Protein AF-L0PEJ6-F1 (afdb_monomer_lite)

Radius of gyration: 39.81 Å; chains: 1; bounding box: 110×66×146 Å

Sequence (664 aa):
MDLWQTCPNMFCGNEMQIVFDRALARVSTLDLLTLDPIEISRKTSMTVMEAEELICRVVEGCIPKVQKFLLEEEKQFLTTGDRVIDGVLSGGIPLGHVIEIAGESGTGKSQFCMQLCLTVQLPRVLGGLERGAIYISTETGLSTKRLFEMAQGLTNRLKQEYPDVDLCLDGVGDRVYCATCVDLEEQDHIIHFQLPVALERYNAGLVVLDNITTHYRAEYDISKVYSQTKTTNNTAKSGLVDLVNRSRDLVRLGAHLRSLASKHHCAIIVINQVSDKITYSTETLLDLNYQGAWFQGWSHGEYPCKVPSLGFVWSNNIHSRILLLRSTLYEISHMSPSRALRIVFSPFCAPAQIDIEIRYEGKKAKKHVKFNSKHIKNNGYDAENEDVSKEADDLSGFKKIRQKVLVLSSRGITFRQRHLMKDLVDMLPHSKKDTKFDMKSKLYHLNEVAELYNCNNIMFFEARKHQDLYIWMTKVPNGPTVKFHVQNAHTMDDLHLTGNCLKGSRPILSFDAGFDMEPHMKLVKELFSQIMGVPKGSRKSKPFIDHVLTFSYADHKIWFRNYQIVEKTPGKKVSSYSDTDISLVEIGPRFVLTLICVLEGSFGGPVIYENKEFITPSKMRSFIRKEKLNKYHNRQIAMAEKSIKKKENVLPVNPLNNNVLFKD

InterPro domains:
  IPR003593 AAA+ ATPase domain [SM00382] (95-272)
  IPR007109 Brix domain [PF04427] (410-596)
  IPR007109 Brix domain [PS50833] (403-604)
  IPR007109 Brix domain [SM00879] (406-598)
  IPR013632 Rad51-like, C-terminal [PF08423] (78-278)
  IPR020588 DNA recombination and repair protein RecA-like, ATP-binding domain [PS50162] (74-274)
  IPR026532 Ribosome biogenesis protein BRX1 [PTHR13634] (360-653)
  IPR027417 P-loop containing nucleoside triphosphate hydrolase [G3DSA:3.40.50.300] (67-367)
  IPR027417 P-loop containing nucleoside triphosphate hydrolase [SSF52540] (77-358)
  IPR047348 DNA repair protein XRCC3-like, C-terminal [cd19491] (85-351)

pLDDT: mean 77.01, std 18.71, range [22.98, 96.56]

Secondary structure (DSSP, 8-state):
--HHHH-TTS--SHHHHHHHHHHHTTS-HHHHHHS-HHHHHHHHT--HHHHHHHHHHHHHHHHHHHHHHHHH----EE--S-HHHHHHTTSSEETT-EEEEEE-TTSSHHHHHHHHHHHTTS-GGGT--S-EEEEEESSS---HHHHHHHHHHHHHHHHHH-TTS----TTTTTTEEEEE--SHHHHHHIIIIIHHHHHHHTTEEEEEEETTHHHHHHHT-HHHHHHH--S-S-TTTHHHHHHHHHHHHHHHHHHHHHHHHHHHT-EEEEEEEEEE----SPPPTTSHHHHHHHHHT--SSS-TTEEETTHHHHHTT-SEEEEEEE-STTTTS-S---EEEEEEE-SSS---EEEEEEEEE-SSS--EEEEE----------------SSSTTSSS--------EEEEEBTT--HHHHHHHHHHHHH-TTEEE-PPBPTTS-TTHHHHHHHHTT-SEEEEEEEETTTEEEEEEEETTTS-EEEEEEEEEE-HHHH--S--PPTTPPEEEEE-GGGGTSHHHHHHHHHHHHHHS--TT-TT--S---EEEEEEEETTEEEEEEEEEEEE--SS---STT--EEEEEE-S-EEEEEEEEEEEETTEEEEEEE-TT---HHHHHHHHHHHHHHHHHHHHHHHHHHHHHHHHT-PPPPTT-HHHH---

Organism: Pneumocystis jirovecii (NCBI:txid42068)

Foldseek 3Di:
DDLCVQFVPLDPDPPLVVLVVLLVVFAPPVCLAPPQLVVSCVRRVHDSVSSVVNSVSSCVRCVVVVVVVVVPPPWAAFALLAVVQCVQLVRHFTFLFEEEEEEAPPLCPLVSVLSSQLRLCFDVVSSHPVFAEEEEAAPDKDDLVQSVLQLVVSVVVVCVVCVPDPTPSPCRSVRYHYHYDDAPVSVCCCLPPVVLVCCVVRVHQEYEYHAPQPRLCVVLPPVVLVPPDPDDDPRPPPNVVSVVVSLVVLLVSLVSVSVSRNVSRHYYYHYFYKDWADDPDDDDCPPCLNVQCLLQVQDDDDRNTIGTNSGDSNSVSGAWYKYKAWDPPPPVDPDATKIKIWTSDHPRHDTDMWIWGQFQDDDPDHGHGDTDTDDDDDDDDDDDDDDDPPPPVPPVPDDQDLAAEEEEEAPLADPLSVLQSVQLCQLALSYDYDYHDYPVDQLLCVLVVCVVVVHQKYWYWYDDPSPWIKIWIFGPDFTKIWIWTKAPKDFLVRPPFDDDFDGQEFAAEAEDPVLVPDPVSVVVVVSCCRRNGHGDPRPSHDSHYFKYWYWYQDPQKTKTFMWGWDWDDDPDDDDDDPDTDIDTGTRGIIIMIHTAFMARGRSDHDTPDGDPPDDDPVNVVVVVVVVVVVVVVVVVVVVVVVVVVVVVPPDDDDCPDPVNVDDD

Structure (mmCIF, N/CA/C/O backbone):
data_AF-L0PEJ6-F1
#
_entry.id   AF-L0PEJ6-F1
#
loop_
_atom_site.group_PDB
_atom_site.id
_atom_site.type_symbol
_atom_site.label_atom_id
_atom_site.label_alt_id
_atom_site.label_comp_id
_atom_site.label_asym_id
_atom_site.label_entity_id
_atom_site.label_seq_id
_atom_site.pdbx_PDB_ins_code
_atom_site.Cartn_x
_atom_site.Cartn_y
_atom_site.Cartn_z
_atom_site.occupancy
_atom_site.B_iso_or_equiv
_atom_site.auth_seq_id
_atom_site.auth_comp_id
_atom_site.auth_asym_id
_atom_site.auth_atom_id
_atom_site.pdbx_PDB_model_num
ATOM 1 N N . MET A 1 1 ? 8.895 -10.404 31.173 1.00 44.78 1 MET A N 1
ATOM 2 C CA . MET A 1 1 ? 8.465 -11.745 31.610 1.00 44.78 1 MET A CA 1
ATOM 3 C C . MET A 1 1 ? 9.745 -12.549 31.723 1.00 44.78 1 MET A C 1
ATOM 5 O O . MET A 1 1 ? 10.423 -12.668 30.711 1.00 44.78 1 MET A O 1
ATOM 9 N N . ASP A 1 2 ? 10.153 -12.957 32.925 1.00 54.31 2 ASP A N 1
ATOM 10 C CA . ASP A 1 2 ? 11.414 -13.689 33.087 1.00 54.31 2 ASP A CA 1
ATOM 11 C C . ASP A 1 2 ? 11.252 -15.110 32.542 1.00 54.31 2 ASP A C 1
ATOM 13 O O . ASP A 1 2 ? 10.498 -15.921 33.087 1.00 54.31 2 ASP A O 1
ATOM 17 N N . LEU A 1 3 ? 11.971 -15.424 31.458 1.00 53.38 3 LEU A N 1
ATOM 18 C CA . LEU A 1 3 ? 12.027 -16.770 30.864 1.00 53.38 3 LEU A CA 1
ATOM 19 C C . LEU A 1 3 ? 12.357 -17.844 31.913 1.00 53.38 3 LEU A C 1
ATOM 21 O O . LEU A 1 3 ? 11.841 -18.953 31.826 1.00 53.38 3 LEU A O 1
ATOM 25 N N . TRP A 1 4 ? 13.140 -17.489 32.937 1.00 49.91 4 TRP A N 1
ATOM 26 C CA . TRP A 1 4 ? 13.543 -18.377 34.027 1.00 49.91 4 TRP A CA 1
ATOM 27 C C . TRP A 1 4 ? 12.377 -18.839 34.909 1.00 49.91 4 TRP A C 1
ATOM 29 O O . TRP A 1 4 ? 12.244 -20.022 35.210 1.00 49.91 4 TRP A O 1
ATOM 39 N N . GLN A 1 5 ? 11.481 -17.915 35.272 1.00 50.53 5 GLN A N 1
ATOM 40 C CA . GLN A 1 5 ? 10.250 -18.248 36.000 1.00 50.53 5 GLN A CA 1
ATOM 41 C C . GLN A 1 5 ? 9.268 -19.014 35.112 1.00 50.53 5 GLN A C 1
ATOM 43 O O . GLN A 1 5 ? 8.437 -19.783 35.594 1.00 50.53 5 GLN A O 1
ATOM 48 N N . THR A 1 6 ? 9.366 -18.797 33.800 1.00 52.25 6 THR A N 1
ATOM 49 C CA . THR A 1 6 ? 8.421 -19.345 32.838 1.00 52.25 6 THR A CA 1
ATOM 50 C C . THR A 1 6 ? 8.806 -20.766 32.423 1.00 52.25 6 THR A C 1
ATOM 52 O O . THR A 1 6 ? 7.908 -21.582 32.290 1.00 52.25 6 THR A O 1
ATOM 55 N N . CYS A 1 7 ? 10.082 -21.134 32.282 1.00 53.84 7 CYS A N 1
ATOM 56 C CA . CYS A 1 7 ? 10.492 -22.468 31.814 1.00 53.84 7 CYS A CA 1
ATOM 57 C C . CYS A 1 7 ? 11.719 -23.011 32.586 1.00 53.84 7 CYS A C 1
ATOM 59 O O . CYS A 1 7 ? 12.828 -22.992 32.057 1.00 53.84 7 CYS A O 1
ATOM 61 N N . PRO A 1 8 ? 11.548 -23.551 33.811 1.00 54.19 8 PRO A N 1
ATOM 62 C CA . PRO A 1 8 ? 12.669 -24.005 34.649 1.00 54.19 8 PRO A CA 1
ATOM 63 C C . PRO A 1 8 ? 13.424 -25.228 34.095 1.00 54.19 8 PRO A C 1
ATOM 65 O O . PRO A 1 8 ? 14.588 -25.429 34.422 1.00 54.19 8 PRO A O 1
ATOM 68 N N . ASN A 1 9 ? 12.800 -26.016 33.212 1.00 55.03 9 ASN A N 1
ATOM 69 C CA . ASN A 1 9 ? 13.404 -27.211 32.604 1.00 55.03 9 ASN A CA 1
ATOM 70 C C . ASN A 1 9 ? 14.078 -26.934 31.242 1.00 55.03 9 ASN A C 1
ATOM 72 O O . ASN A 1 9 ? 14.447 -27.869 30.541 1.00 55.03 9 ASN A O 1
ATOM 76 N N . MET A 1 10 ? 14.203 -25.665 30.831 1.00 56.12 10 MET A N 1
ATOM 77 C CA . MET A 1 10 ? 14.673 -25.283 29.488 1.00 56.12 10 MET A CA 1
ATOM 78 C C . MET A 1 10 ? 16.184 -25.493 29.279 1.00 56.12 10 MET A C 1
ATOM 80 O O . MET A 1 10 ? 16.642 -25.589 28.144 1.00 56.12 10 MET A O 1
ATOM 84 N N . PHE A 1 11 ? 16.957 -25.607 30.365 1.00 55.03 11 PHE A N 1
ATOM 85 C CA . PHE A 1 11 ? 18.414 -25.770 30.342 1.00 55.03 11 PHE A CA 1
ATOM 86 C C . PHE A 1 11 ? 18.840 -27.014 31.125 1.00 55.03 11 PHE A C 1
ATOM 88 O O . PHE A 1 11 ? 19.473 -26.929 32.174 1.00 55.03 11 PHE A O 1
ATOM 95 N N . CYS A 1 12 ? 18.492 -28.201 30.634 1.00 46.47 12 CYS A N 1
ATOM 96 C CA . CYS A 1 12 ? 19.069 -29.439 31.156 1.00 46.47 12 CYS A CA 1
ATOM 97 C C . CYS A 1 12 ? 20.505 -29.608 30.622 1.00 46.47 12 CYS A C 1
ATOM 99 O O . CYS A 1 12 ? 20.733 -30.306 29.638 1.00 46.47 12 CYS A O 1
ATOM 101 N N . GLY A 1 13 ? 21.464 -28.925 31.258 1.00 55.00 13 GLY A N 1
ATOM 102 C CA . GLY A 1 13 ? 22.902 -29.031 30.989 1.00 55.00 13 GLY A CA 1
ATOM 103 C C . GLY A 1 13 ? 23.681 -27.806 31.483 1.00 55.00 13 GLY A C 1
ATOM 104 O O . GLY A 1 13 ? 23.362 -26.680 31.107 1.00 55.00 13 GLY A O 1
ATOM 105 N N . ASN A 1 14 ? 24.725 -28.022 32.296 1.00 55.75 14 ASN A N 1
ATOM 106 C CA . ASN A 1 14 ? 25.513 -26.951 32.932 1.00 55.75 14 ASN A CA 1
ATOM 107 C C . ASN A 1 14 ? 26.155 -25.963 31.934 1.00 55.75 14 ASN A C 1
ATOM 109 O O . ASN A 1 14 ? 26.413 -24.818 32.293 1.00 55.75 14 ASN A O 1
ATOM 113 N N . GLU A 1 15 ? 26.412 -26.369 30.688 1.00 59.62 15 GLU A N 1
ATOM 114 C CA . GLU A 1 15 ? 27.100 -25.528 29.697 1.00 59.62 15 GLU A CA 1
ATOM 115 C C . GLU A 1 15 ? 26.184 -24.465 29.072 1.00 59.62 15 GLU A C 1
ATOM 117 O O . GLU A 1 15 ? 26.574 -23.305 28.947 1.00 59.62 15 GLU A O 1
ATOM 122 N N . MET A 1 16 ? 24.936 -24.813 28.747 1.00 58.81 16 MET A N 1
ATOM 123 C CA . MET A 1 16 ? 24.007 -23.893 28.071 1.00 58.81 16 MET A CA 1
ATOM 124 C C . MET A 1 16 ? 23.338 -22.894 29.011 1.00 58.81 16 MET A C 1
ATOM 126 O O . MET A 1 16 ? 22.947 -21.810 28.579 1.00 58.81 16 MET A O 1
ATOM 130 N N . GLN A 1 17 ? 23.274 -23.210 30.303 1.00 63.84 17 GLN A N 1
ATOM 131 C CA . GLN A 1 17 ? 22.838 -22.261 31.324 1.00 63.84 17 GLN A CA 1
ATOM 132 C C . GLN A 1 17 ? 23.807 -21.070 31.425 1.00 63.84 17 GLN A C 1
ATOM 134 O O . GLN A 1 17 ? 23.381 -19.919 31.449 1.00 63.84 17 GLN A O 1
ATOM 139 N N . ILE A 1 18 ? 25.117 -21.331 31.351 1.00 65.00 18 ILE A N 1
ATOM 140 C CA . ILE A 1 18 ? 26.153 -20.288 31.352 1.00 65.00 18 ILE A CA 1
ATOM 141 C C . ILE A 1 18 ? 26.046 -19.400 30.101 1.00 65.00 18 ILE A C 1
ATOM 143 O O . ILE A 1 18 ? 26.233 -18.184 30.183 1.00 65.00 18 ILE A O 1
ATOM 147 N N . VAL A 1 19 ? 25.747 -19.991 28.938 1.00 64.88 19 VAL A N 1
ATOM 148 C CA . VAL A 1 19 ? 25.544 -19.248 27.681 1.00 64.88 19 VAL A CA 1
ATOM 149 C C . VAL A 1 19 ? 24.307 -18.349 27.773 1.00 64.88 19 VAL A C 1
ATOM 151 O O . VAL A 1 19 ? 24.367 -17.183 27.378 1.00 64.88 19 VAL A O 1
ATOM 154 N N . PHE A 1 20 ? 23.215 -18.849 28.352 1.00 69.69 20 PHE A N 1
ATOM 155 C CA . PHE A 1 20 ? 21.983 -18.085 28.540 1.00 69.69 20 PHE A CA 1
ATOM 156 C C . PHE A 1 20 ? 22.137 -16.932 29.542 1.00 69.69 20 PHE A C 1
ATOM 158 O O . PHE A 1 20 ? 21.718 -15.814 29.243 1.00 69.69 20 PHE A O 1
ATOM 165 N N . ASP A 1 21 ? 22.811 -17.152 30.673 1.00 68.75 21 ASP A N 1
ATOM 166 C CA . ASP A 1 21 ? 23.059 -16.103 31.673 1.00 68.75 21 ASP A CA 1
ATOM 167 C C . ASP A 1 21 ? 23.949 -14.979 31.111 1.00 68.75 21 ASP A C 1
ATOM 169 O O . ASP A 1 21 ? 23.703 -13.791 31.345 1.00 68.75 21 ASP A O 1
ATOM 173 N N . ARG A 1 22 ? 24.948 -15.327 30.282 1.00 67.31 22 ARG A N 1
ATOM 174 C CA . ARG A 1 22 ? 25.747 -14.335 29.535 1.00 67.31 22 ARG A CA 1
ATOM 175 C C . ARG A 1 22 ? 24.914 -13.571 28.505 1.00 67.31 22 ARG A C 1
ATOM 177 O O . ARG A 1 22 ? 25.163 -12.382 28.295 1.00 67.31 22 ARG A O 1
ATOM 184 N N . ALA A 1 23 ? 23.954 -14.233 27.857 1.00 64.94 23 ALA A N 1
ATOM 185 C CA . ALA A 1 23 ? 23.079 -13.608 26.871 1.00 64.94 23 ALA A CA 1
ATOM 186 C C . ALA A 1 23 ? 22.109 -12.611 27.526 1.00 64.94 23 ALA A C 1
ATOM 188 O O . ALA A 1 23 ? 22.022 -11.466 27.079 1.00 64.94 23 ALA A O 1
ATOM 189 N N . LEU A 1 24 ? 21.455 -13.002 28.627 1.00 66.00 24 LEU A N 1
ATOM 190 C CA . LEU A 1 24 ? 20.512 -12.156 29.372 1.00 66.00 24 LEU A CA 1
ATOM 191 C C . LEU A 1 24 ? 21.163 -10.910 29.985 1.00 66.00 24 LEU A C 1
ATOM 193 O O . LEU A 1 24 ? 20.503 -9.884 30.137 1.00 66.00 24 LEU A O 1
ATOM 197 N N . ALA A 1 25 ? 22.467 -10.954 30.276 1.00 67.56 25 ALA A N 1
ATOM 198 C CA . ALA A 1 25 ? 23.211 -9.784 30.741 1.00 67.56 25 ALA A CA 1
ATOM 199 C C . ALA A 1 25 ? 23.300 -8.654 29.692 1.00 67.56 25 ALA A C 1
ATOM 201 O O . ALA A 1 25 ? 23.615 -7.515 30.042 1.00 67.56 25 ALA A O 1
ATOM 202 N N . ARG A 1 26 ? 23.062 -8.950 28.403 1.00 70.94 26 ARG A N 1
ATOM 203 C CA . ARG A 1 26 ? 23.215 -7.990 27.291 1.00 70.94 26 ARG A CA 1
ATOM 204 C C . ARG A 1 26 ? 22.007 -7.883 26.360 1.00 70.94 26 ARG A C 1
ATOM 206 O O . ARG A 1 26 ? 21.955 -6.949 25.561 1.00 70.94 26 ARG A O 1
ATOM 213 N N . VAL A 1 27 ? 21.072 -8.827 26.418 1.00 71.56 27 VAL A N 1
ATOM 214 C CA . VAL A 1 27 ? 19.962 -8.969 25.468 1.00 71.56 27 VAL A CA 1
ATOM 215 C C . VAL A 1 27 ? 18.697 -9.361 26.229 1.00 71.56 27 VAL A C 1
ATOM 217 O O . VAL A 1 27 ? 18.741 -10.206 27.119 1.00 71.56 27 VAL A O 1
ATOM 220 N N . SER A 1 28 ? 17.561 -8.740 25.901 1.00 71.19 28 SER A N 1
ATOM 221 C CA . SER A 1 28 ? 16.292 -9.076 26.551 1.00 71.19 28 SER A CA 1
ATOM 222 C C . SER A 1 28 ? 15.694 -10.380 26.009 1.00 71.19 28 SER A C 1
ATOM 224 O O . SER A 1 28 ? 15.964 -10.800 24.887 1.00 71.19 28 SER A O 1
ATOM 226 N N . THR A 1 29 ? 14.796 -10.996 26.778 1.00 66.19 29 THR A N 1
ATOM 227 C CA . THR A 1 29 ? 13.949 -12.113 26.322 1.00 66.19 29 THR A CA 1
ATOM 228 C C . THR A 1 29 ? 13.238 -11.829 24.995 1.00 66.19 29 THR A C 1
ATOM 230 O O . THR A 1 29 ? 13.092 -12.727 24.173 1.00 66.19 29 THR A O 1
ATOM 233 N N . LEU A 1 30 ? 12.794 -10.586 24.783 1.00 67.19 30 LEU A N 1
ATOM 234 C CA . LEU A 1 30 ? 12.130 -10.183 23.546 1.00 67.19 30 LEU A CA 1
ATOM 235 C C . LEU A 1 30 ? 13.123 -10.150 22.385 1.00 67.19 30 LEU A C 1
ATOM 237 O O . LEU A 1 30 ? 12.843 -10.699 21.327 1.00 67.19 30 LEU A O 1
ATOM 241 N N . ASP A 1 31 ? 14.300 -9.569 22.610 1.00 72.38 31 ASP A N 1
ATOM 242 C CA . ASP A 1 31 ? 15.354 -9.510 21.603 1.00 72.38 31 ASP A CA 1
ATOM 243 C C . ASP A 1 31 ? 15.785 -10.915 21.146 1.00 72.38 31 ASP A C 1
ATOM 245 O O . ASP A 1 31 ? 16.020 -11.109 19.958 1.00 72.38 31 ASP A O 1
ATOM 249 N N . LEU A 1 32 ? 15.827 -11.900 22.054 1.00 73.31 32 LEU A N 1
ATOM 250 C CA . LEU A 1 32 ? 16.112 -13.303 21.713 1.00 73.31 32 LEU A CA 1
ATOM 251 C C . LEU A 1 32 ? 15.048 -13.936 20.801 1.00 73.31 32 LEU A C 1
ATOM 253 O O . LEU A 1 32 ? 15.373 -14.821 20.020 1.00 73.31 32 LEU A O 1
ATOM 257 N N . LEU A 1 33 ? 13.788 -13.500 20.898 1.00 71.62 33 LEU A N 1
ATOM 258 C CA . LEU A 1 33 ? 12.678 -14.025 20.094 1.00 71.62 33 LEU A CA 1
ATOM 259 C C . LEU A 1 33 ? 12.475 -13.268 18.774 1.00 71.62 33 LEU A C 1
ATOM 261 O O . LEU A 1 33 ? 11.830 -13.794 17.870 1.00 71.62 33 LEU A O 1
ATOM 265 N N . THR A 1 34 ? 12.965 -12.028 18.669 1.00 74.69 34 THR A N 1
ATOM 266 C CA . THR A 1 34 ? 12.666 -11.144 17.528 1.00 74.69 34 THR A CA 1
ATOM 267 C C . THR A 1 34 ? 13.858 -10.801 16.643 1.00 74.69 34 THR A C 1
ATOM 269 O O . THR A 1 34 ? 13.642 -10.391 15.505 1.00 74.69 34 THR A O 1
ATOM 272 N N . LEU A 1 35 ? 15.091 -10.885 17.152 1.00 78.31 35 LEU A N 1
ATOM 273 C CA . LEU A 1 35 ? 16.286 -10.506 16.394 1.00 78.31 35 LEU A CA 1
ATOM 274 C C . LEU A 1 35 ? 16.895 -11.702 15.662 1.00 78.31 35 LEU A C 1
ATOM 276 O O . LEU A 1 35 ? 16.823 -12.837 16.129 1.00 78.31 35 LEU A O 1
ATOM 280 N N . ASP A 1 36 ? 17.554 -11.424 14.537 1.00 81.19 36 ASP A N 1
ATOM 281 C CA . ASP A 1 36 ? 18.279 -12.447 13.788 1.00 81.19 36 ASP A CA 1
ATOM 282 C C . ASP A 1 36 ? 19.469 -13.002 14.603 1.00 81.19 36 ASP A C 1
ATOM 284 O O . ASP A 1 36 ? 20.139 -12.241 15.319 1.00 81.19 36 ASP A O 1
ATOM 288 N N . PRO A 1 37 ? 19.831 -14.291 14.433 1.00 83.38 37 PRO A N 1
ATOM 289 C CA . PRO A 1 37 ? 20.949 -14.917 15.152 1.00 83.38 37 PRO A CA 1
ATOM 290 C C . PRO A 1 37 ? 22.279 -14.159 15.005 1.00 83.38 37 PRO A C 1
ATOM 292 O O . PRO A 1 37 ? 23.089 -14.090 15.931 1.00 83.38 37 PRO A O 1
ATOM 295 N N . ILE A 1 38 ? 22.487 -13.508 13.855 1.00 83.62 38 ILE A N 1
ATOM 296 C CA . ILE A 1 38 ? 23.669 -12.684 13.562 1.00 83.62 38 ILE A CA 1
ATOM 297 C C . ILE A 1 38 ? 23.714 -11.430 14.451 1.00 83.62 38 ILE A C 1
ATOM 299 O O . ILE A 1 38 ? 24.786 -11.013 14.899 1.00 83.62 38 ILE A O 1
ATOM 303 N N . GLU A 1 39 ? 22.567 -10.802 14.714 1.00 81.94 39 GLU A N 1
ATOM 304 C CA . GLU A 1 39 ? 22.493 -9.613 15.567 1.00 81.94 39 GLU A CA 1
ATOM 305 C C . GLU A 1 39 ? 22.669 -9.966 17.043 1.00 81.94 39 GLU A C 1
ATOM 307 O O . GLU A 1 39 ? 23.346 -9.238 17.776 1.00 81.94 39 GLU A O 1
ATOM 312 N N . ILE A 1 40 ? 22.128 -11.111 17.461 1.00 81.31 40 ILE A N 1
ATOM 313 C CA . ILE A 1 40 ? 22.315 -11.646 18.812 1.00 81.31 40 ILE A CA 1
ATOM 314 C C . ILE A 1 40 ? 23.792 -11.978 19.039 1.00 81.31 40 ILE A C 1
ATOM 316 O O . ILE A 1 40 ? 24.361 -11.522 20.033 1.00 81.31 40 ILE A O 1
ATOM 320 N N . SER A 1 41 ? 24.443 -12.651 18.083 1.00 83.69 41 SER A N 1
ATOM 321 C CA . SER A 1 41 ? 25.885 -12.943 18.108 1.00 83.69 41 SER A CA 1
ATOM 322 C C . SER A 1 41 ? 26.731 -11.672 18.275 1.00 83.69 41 SER A C 1
ATOM 324 O O . SER A 1 41 ? 27.599 -11.607 19.151 1.00 83.69 41 SER A O 1
ATOM 326 N N . ARG A 1 42 ? 26.415 -10.600 17.529 1.00 80.88 42 ARG A N 1
ATOM 327 C CA . ARG A 1 42 ? 27.100 -9.299 17.668 1.00 80.88 42 ARG A CA 1
ATOM 328 C C . ARG A 1 42 ? 26.943 -8.677 19.055 1.00 80.88 42 ARG A C 1
ATOM 330 O O . ARG A 1 42 ? 27.893 -8.078 19.553 1.00 80.88 42 ARG A O 1
ATOM 337 N N . LYS A 1 43 ? 25.761 -8.787 19.669 1.00 79.69 43 LYS A N 1
ATOM 338 C CA . LYS A 1 43 ? 25.467 -8.175 20.978 1.00 79.69 43 LYS A CA 1
ATOM 339 C C . LYS A 1 43 ? 26.030 -8.974 22.157 1.00 79.69 43 LYS A C 1
ATOM 341 O O . LYS A 1 43 ? 26.430 -8.391 23.162 1.00 79.69 43 LYS A O 1
ATOM 346 N N . THR A 1 44 ? 26.077 -10.296 22.046 1.00 73.94 44 THR A N 1
ATOM 347 C CA . THR A 1 44 ? 26.397 -11.202 23.166 1.00 73.94 44 THR A CA 1
ATOM 348 C C . THR A 1 44 ? 27.803 -11.798 23.100 1.00 73.94 44 THR A C 1
ATOM 350 O O . THR A 1 44 ? 28.216 -12.466 24.042 1.00 73.94 44 THR A O 1
ATOM 353 N N . SER A 1 45 ? 28.573 -11.496 22.046 1.00 76.81 45 SER A N 1
ATOM 354 C CA . SER A 1 45 ? 29.927 -12.033 21.830 1.00 76.81 45 SER A CA 1
ATOM 355 C C . SER A 1 45 ? 29.977 -13.568 21.723 1.00 76.81 45 SER A C 1
ATOM 357 O O . SER A 1 45 ? 31.032 -14.152 21.954 1.00 76.81 45 SER A O 1
ATOM 359 N N . MET A 1 46 ? 28.858 -14.210 21.374 1.00 79.38 46 MET A N 1
ATOM 360 C CA . MET A 1 46 ? 28.773 -15.644 21.066 1.00 79.38 46 MET A CA 1
ATOM 361 C C . MET A 1 46 ? 28.908 -15.890 19.560 1.00 79.38 46 MET A C 1
ATOM 363 O O . MET A 1 46 ? 28.722 -14.976 18.747 1.00 79.38 46 MET A O 1
ATOM 367 N N . THR A 1 47 ? 29.214 -17.122 19.171 1.00 85.06 47 THR A N 1
ATOM 368 C CA . THR A 1 47 ? 29.209 -17.532 17.760 1.00 85.06 47 THR A CA 1
ATOM 369 C C . THR A 1 47 ? 27.780 -17.586 17.207 1.00 85.06 47 THR A C 1
ATOM 371 O O . THR A 1 47 ? 26.811 -17.704 17.954 1.00 85.06 47 THR A O 1
ATOM 374 N N . VAL A 1 48 ? 27.624 -17.490 15.882 1.00 83.88 48 VAL A N 1
ATOM 375 C CA . VAL A 1 48 ? 26.293 -17.556 15.243 1.00 83.88 48 VAL A CA 1
ATOM 376 C C . VAL A 1 48 ? 25.617 -18.904 15.514 1.00 83.88 48 VAL A C 1
ATOM 378 O O . VAL A 1 48 ? 24.421 -18.934 15.768 1.00 83.88 48 VAL A O 1
ATOM 381 N N . MET A 1 49 ? 26.389 -19.993 15.555 1.00 81.00 49 MET A N 1
ATOM 382 C CA . MET A 1 49 ? 25.879 -21.328 15.884 1.00 81.00 49 MET A CA 1
ATOM 383 C C . MET A 1 49 ? 25.343 -21.420 17.319 1.00 81.00 49 MET A C 1
ATOM 385 O O . MET A 1 49 ? 24.260 -21.955 17.529 1.00 81.00 49 MET A O 1
ATOM 389 N N . GLU A 1 50 ? 26.057 -20.862 18.303 1.00 80.31 50 GLU A N 1
ATOM 390 C CA . GLU A 1 50 ? 25.579 -20.819 19.696 1.00 80.31 50 GLU A CA 1
ATOM 391 C C . GLU A 1 50 ? 24.302 -19.976 19.826 1.00 80.31 50 GLU A C 1
ATOM 393 O O . GLU A 1 50 ? 23.396 -20.337 20.577 1.00 80.31 50 GLU A O 1
ATOM 398 N N . ALA A 1 51 ? 24.201 -18.874 19.071 1.00 81.19 51 ALA A N 1
ATOM 399 C CA . ALA A 1 51 ? 22.995 -18.050 19.033 1.00 81.19 51 ALA A CA 1
ATOM 400 C C . ALA A 1 51 ? 21.801 -18.807 18.424 1.00 81.19 51 ALA A C 1
ATOM 402 O O . ALA A 1 51 ? 20.700 -18.742 18.969 1.00 81.19 51 ALA A O 1
ATOM 403 N N . GLU A 1 52 ? 22.007 -19.546 17.330 1.00 83.50 52 GLU A N 1
ATOM 404 C CA . GLU A 1 52 ? 20.971 -20.379 16.703 1.00 83.50 52 GLU A CA 1
ATOM 405 C C . GLU A 1 52 ? 20.486 -21.494 17.639 1.00 83.50 52 GLU A C 1
ATOM 407 O O . GLU A 1 52 ? 19.277 -21.694 17.786 1.00 83.50 52 GLU A O 1
ATOM 412 N N . GLU A 1 53 ? 21.407 -22.177 18.325 1.00 81.75 53 GLU A N 1
ATOM 413 C CA . GLU A 1 53 ? 21.069 -23.235 19.282 1.00 81.75 53 GLU A CA 1
ATOM 414 C C . GLU A 1 53 ? 20.294 -22.683 20.491 1.00 81.75 53 GLU A C 1
ATOM 416 O O . GLU A 1 53 ? 19.325 -23.295 20.954 1.00 81.75 53 GLU A O 1
ATOM 421 N N . LEU A 1 54 ? 20.675 -21.495 20.976 1.00 78.06 54 LEU A N 1
ATOM 422 C CA . LEU A 1 54 ? 19.981 -20.809 22.065 1.00 78.06 54 LEU A CA 1
ATOM 423 C C . LEU A 1 54 ? 18.538 -20.450 21.685 1.00 78.06 54 LEU A C 1
ATOM 425 O O . LEU A 1 54 ? 17.619 -20.704 22.465 1.00 78.06 54 LEU A O 1
ATOM 429 N N . ILE A 1 55 ? 18.331 -19.894 20.487 1.00 80.06 55 ILE A N 1
ATOM 430 C CA . ILE A 1 55 ? 17.000 -19.522 19.987 1.00 80.06 55 ILE A CA 1
ATOM 431 C C . ILE A 1 55 ? 16.127 -20.767 19.823 1.00 80.06 55 ILE A C 1
ATOM 433 O O . ILE A 1 55 ? 14.986 -20.764 20.285 1.00 80.06 55 ILE A O 1
ATOM 437 N N . CYS A 1 56 ? 16.660 -21.842 19.231 1.00 80.62 56 CYS A N 1
ATOM 438 C CA . CYS A 1 56 ? 15.909 -23.085 19.035 1.00 80.62 56 CYS A CA 1
ATOM 439 C C . CYS A 1 56 ? 15.392 -23.649 20.365 1.00 80.62 56 CYS A C 1
ATOM 441 O O . CYS A 1 56 ? 14.199 -23.920 20.483 1.00 80.62 56 CYS A O 1
ATOM 443 N N . ARG A 1 57 ? 16.239 -23.724 21.403 1.00 75.44 57 ARG A N 1
ATOM 444 C CA . ARG A 1 57 ? 15.812 -24.221 22.725 1.00 75.44 57 ARG A CA 1
ATOM 445 C C . ARG A 1 57 ? 14.796 -23.317 23.419 1.00 75.44 57 ARG A C 1
ATOM 447 O O . ARG A 1 57 ? 13.873 -23.816 24.062 1.00 75.44 57 ARG A O 1
ATOM 454 N N . VAL A 1 58 ? 14.942 -21.995 23.298 1.00 75.94 58 VAL A N 1
ATOM 455 C CA . VAL A 1 58 ? 13.966 -21.044 23.856 1.00 75.94 58 VAL A CA 1
ATOM 456 C C . VAL A 1 58 ? 12.607 -21.216 23.172 1.00 75.94 58 VAL A C 1
ATOM 458 O O . VAL A 1 58 ? 11.581 -21.286 23.848 1.00 75.94 58 VAL A O 1
ATOM 461 N N . VAL A 1 59 ? 12.591 -21.349 21.844 1.00 74.56 59 VAL A N 1
ATOM 462 C CA . VAL A 1 59 ? 11.367 -21.583 21.068 1.00 74.56 59 VAL A CA 1
ATOM 463 C C . VAL A 1 59 ? 10.729 -22.927 21.441 1.00 74.56 59 VAL A C 1
ATOM 465 O O . VAL A 1 59 ? 9.536 -22.959 21.740 1.00 74.56 59 VAL A O 1
ATOM 468 N N . GLU A 1 60 ? 11.507 -24.008 21.522 1.00 75.44 60 GLU A N 1
ATOM 469 C CA . GLU A 1 60 ? 11.036 -25.333 21.960 1.00 75.44 60 GLU A CA 1
ATOM 470 C C . GLU A 1 60 ? 10.447 -25.315 23.378 1.00 75.44 60 GLU A C 1
ATOM 472 O O . GLU A 1 60 ? 9.415 -25.937 23.622 1.00 75.44 60 GLU A O 1
ATOM 477 N N . GLY A 1 61 ? 11.042 -24.558 24.306 1.00 71.12 61 GLY A N 1
ATOM 478 C CA . GLY A 1 61 ? 10.507 -24.380 25.658 1.00 71.12 61 GLY A CA 1
ATOM 479 C C . GLY A 1 61 ? 9.210 -23.561 25.703 1.00 71.12 61 GLY A C 1
ATOM 480 O O . GLY A 1 61 ? 8.365 -23.777 26.576 1.00 71.12 61 GLY A O 1
ATOM 481 N N . CYS A 1 62 ? 9.026 -22.629 24.764 1.00 70.75 62 CYS A N 1
ATOM 482 C CA . CYS A 1 62 ? 7.835 -21.785 24.681 1.00 70.75 62 CYS A CA 1
ATOM 483 C C . CYS A 1 62 ? 6.660 -22.458 23.947 1.00 70.75 62 CYS A C 1
ATOM 485 O O . CYS A 1 62 ? 5.511 -22.237 24.340 1.00 70.75 62 CYS A O 1
ATOM 487 N N . ILE A 1 63 ? 6.910 -23.293 22.929 1.00 71.88 63 ILE A N 1
ATOM 488 C CA . ILE A 1 63 ? 5.870 -23.911 22.078 1.00 71.88 63 ILE A CA 1
ATOM 489 C C . ILE A 1 63 ? 4.789 -24.661 22.879 1.00 71.88 63 ILE A C 1
ATOM 491 O O . ILE A 1 63 ? 3.613 -24.369 22.656 1.00 71.88 63 ILE A O 1
ATOM 495 N N . PRO A 1 64 ? 5.108 -25.559 23.837 1.00 66.94 64 PRO A N 1
ATOM 496 C CA . PRO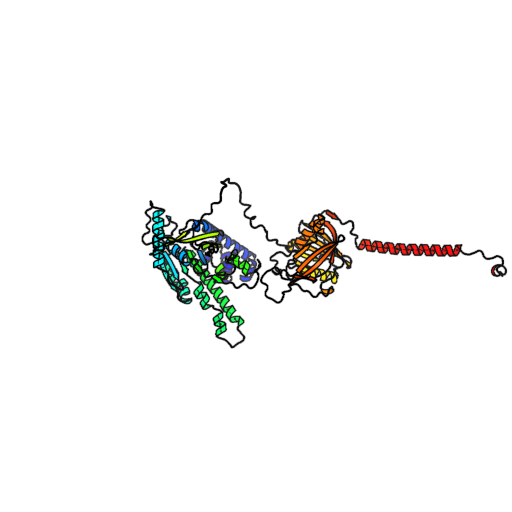 A 1 64 ? 4.089 -26.310 24.571 1.00 66.94 64 PRO A CA 1
ATOM 497 C C . PRO A 1 64 ? 3.168 -25.402 25.387 1.00 66.94 64 PRO A C 1
ATOM 499 O O . PRO A 1 64 ? 1.978 -25.673 25.524 1.00 66.94 64 PRO A O 1
ATOM 502 N N . LYS A 1 65 ? 3.705 -24.294 25.913 1.00 63.69 65 LYS A N 1
ATOM 503 C CA . LYS A 1 65 ? 2.931 -23.315 26.683 1.00 63.69 65 LYS A CA 1
ATOM 504 C C . LYS A 1 65 ? 2.066 -22.446 25.793 1.00 63.69 65 LYS A C 1
ATOM 506 O O . LYS A 1 65 ? 0.930 -22.186 26.158 1.00 63.69 65 LYS A O 1
ATOM 511 N N . VAL A 1 66 ? 2.581 -22.035 24.636 1.00 64.06 66 VAL A N 1
ATOM 512 C CA . VAL A 1 66 ? 1.802 -21.291 23.641 1.00 64.06 66 VAL A CA 1
ATOM 513 C C . VAL A 1 66 ? 0.678 -22.170 23.091 1.00 64.06 66 VAL A C 1
ATOM 515 O O . VAL A 1 66 ? -0.454 -21.715 23.035 1.00 64.06 66 VAL A O 1
ATOM 518 N N . GLN A 1 67 ? 0.940 -23.441 22.772 1.00 63.50 67 GLN A N 1
ATOM 519 C CA . GLN A 1 67 ? -0.102 -24.388 22.356 1.00 63.50 67 GLN A CA 1
ATOM 520 C C . GLN A 1 67 ? -1.140 -24.619 23.454 1.00 63.50 67 GLN A C 1
ATOM 522 O O . GLN A 1 67 ? -2.331 -24.553 23.172 1.00 63.50 67 GLN A O 1
ATOM 527 N N . LYS A 1 68 ? -0.712 -24.826 24.705 1.00 61.78 68 LYS A N 1
ATOM 528 C CA . LYS A 1 68 ? -1.630 -24.963 25.841 1.00 61.78 68 LYS A CA 1
ATOM 529 C C . LYS A 1 68 ? -2.480 -23.700 26.040 1.00 61.78 68 LYS A C 1
ATOM 531 O O . LYS A 1 68 ? -3.692 -23.801 26.155 1.00 61.78 68 LYS A O 1
ATOM 536 N N . PHE A 1 69 ? -1.865 -22.519 25.984 1.00 58.34 69 PHE A N 1
ATOM 537 C CA . PHE A 1 69 ? -2.551 -21.229 26.091 1.00 58.34 69 PHE A CA 1
ATOM 538 C C . PHE A 1 69 ? -3.557 -21.002 24.949 1.00 58.34 69 PHE A C 1
ATOM 540 O O . PHE A 1 69 ? -4.666 -20.541 25.188 1.00 58.34 69 PHE A O 1
ATOM 547 N N . LEU A 1 70 ? -3.205 -21.381 23.715 1.00 56.16 70 LEU A N 1
ATOM 548 C CA . LEU A 1 70 ? -4.090 -21.282 22.548 1.00 56.16 70 LEU A CA 1
ATOM 549 C C . LEU A 1 70 ? -5.265 -22.273 22.586 1.00 56.16 70 LEU A C 1
ATOM 551 O O . LEU A 1 70 ? -6.287 -22.008 21.958 1.00 56.16 70 LEU A O 1
ATOM 555 N N . LEU A 1 71 ? -5.113 -23.408 23.278 1.00 54.47 71 LEU A N 1
ATOM 556 C CA . LEU A 1 71 ? -6.131 -24.457 23.388 1.00 54.47 71 LEU A CA 1
ATOM 557 C C . LEU A 1 71 ? -7.056 -24.282 24.608 1.00 54.47 71 LEU A C 1
ATOM 559 O O . LEU A 1 71 ? -8.188 -24.752 24.558 1.00 54.47 71 LEU A O 1
ATOM 563 N N . GLU A 1 72 ? -6.598 -23.627 25.682 1.00 50.16 72 GLU A N 1
ATOM 564 C CA . GLU A 1 72 ? -7.332 -23.507 26.958 1.00 50.16 72 GLU A CA 1
ATOM 565 C C . GLU A 1 72 ? -8.096 -22.182 27.153 1.00 50.16 72 GLU A C 1
ATOM 567 O O . GLU A 1 72 ? -8.897 -22.091 28.084 1.00 50.16 72 GLU A O 1
ATOM 572 N N . GLU A 1 73 ? -7.913 -21.153 26.313 1.00 55.59 73 GLU A N 1
ATOM 573 C CA . GLU A 1 73 ? -8.747 -19.942 26.405 1.00 55.59 73 GLU A CA 1
ATOM 574 C C . GLU A 1 73 ? -10.168 -20.209 25.876 1.00 55.59 73 GLU A C 1
ATOM 576 O O . GLU A 1 73 ? -10.482 -19.996 24.701 1.00 55.59 73 GLU A O 1
ATOM 581 N N . GLU A 1 74 ? -11.069 -20.620 26.773 1.00 58.22 74 GLU A N 1
ATOM 582 C CA . GLU A 1 74 ? -12.504 -20.414 26.576 1.00 58.22 74 GLU A CA 1
ATOM 583 C C . GLU A 1 74 ? -12.762 -18.908 26.472 1.00 58.22 74 GLU A C 1
ATOM 585 O O . GLU A 1 74 ? -12.807 -18.175 27.462 1.00 58.22 74 GLU A O 1
ATOM 590 N N . LYS A 1 75 ? -12.896 -18.428 25.236 1.00 69.56 75 LYS A N 1
ATOM 591 C CA . LYS A 1 75 ? -13.137 -17.016 24.942 1.00 69.56 75 LYS A CA 1
ATOM 592 C C . LYS A 1 75 ? -14.487 -16.602 25.526 1.00 69.56 75 LYS A C 1
ATOM 594 O O . LYS A 1 75 ? -15.537 -16.972 25.005 1.00 69.56 75 LYS A O 1
ATOM 599 N N . GLN A 1 76 ? -14.454 -15.828 26.608 1.00 82.88 76 GLN A N 1
ATOM 600 C CA . GLN A 1 76 ? -15.652 -15.277 27.236 1.00 82.88 76 GLN A CA 1
ATOM 601 C C . GLN A 1 76 ? -16.001 -13.914 26.633 1.00 82.88 76 GLN A C 1
ATOM 603 O O . GLN A 1 76 ? -15.140 -13.044 26.465 1.00 82.88 76 GLN A O 1
ATOM 608 N N . PHE A 1 77 ? -17.290 -13.725 26.357 1.00 89.94 77 PHE A N 1
ATOM 609 C CA . PHE A 1 77 ? -17.851 -12.503 25.791 1.00 89.94 77 PHE A CA 1
ATOM 610 C C . PHE A 1 77 ? -18.921 -11.927 26.720 1.00 89.94 77 PHE A C 1
ATOM 612 O O . PHE A 1 77 ? -19.624 -12.658 27.415 1.00 89.94 77 PHE A O 1
ATOM 619 N N . LEU A 1 78 ? -19.039 -10.602 26.715 1.00 92.62 78 LEU A N 1
ATOM 620 C CA . LEU A 1 78 ? -20.099 -9.846 27.367 1.00 92.62 78 LEU A CA 1
ATOM 621 C C . LEU A 1 78 ? -21.157 -9.447 26.330 1.00 92.62 78 LEU A C 1
ATOM 623 O O . LEU A 1 78 ? -20.840 -8.754 25.362 1.00 92.62 78 LEU A O 1
ATOM 627 N N . THR A 1 79 ? -22.419 -9.811 26.562 1.00 91.19 79 THR A N 1
ATOM 628 C CA . THR A 1 79 ? -23.538 -9.373 25.713 1.00 91.19 79 THR A CA 1
ATOM 629 C C . THR A 1 79 ? -23.695 -7.848 25.702 1.00 91.19 79 THR A C 1
ATOM 631 O O . THR A 1 79 ? -23.594 -7.160 26.725 1.00 91.19 79 THR A O 1
ATOM 634 N N . THR A 1 80 ? -24.023 -7.309 24.532 1.00 87.69 80 THR A N 1
ATOM 635 C CA . THR A 1 80 ? -24.455 -5.919 24.349 1.00 87.69 80 THR A CA 1
ATOM 636 C C . THR A 1 80 ? -25.938 -5.710 24.686 1.00 87.69 80 THR A C 1
ATOM 638 O O . THR A 1 80 ? -26.404 -4.574 24.809 1.00 87.69 80 THR A O 1
ATOM 641 N N . GLY A 1 81 ? -26.692 -6.798 24.883 1.00 81.94 81 GLY A N 1
ATOM 642 C CA . GLY A 1 81 ? -28.134 -6.795 25.129 1.00 81.94 81 GLY A CA 1
ATOM 643 C C . GLY A 1 81 ? -28.991 -6.722 23.859 1.00 81.94 81 GLY A C 1
ATOM 644 O O . GLY A 1 81 ? -30.221 -6.653 23.973 1.00 81.94 81 GLY A O 1
ATOM 645 N N . ASP A 1 82 ? -28.373 -6.742 22.675 1.00 82.44 82 ASP A N 1
ATOM 646 C CA . ASP A 1 82 ? -29.019 -6.904 21.370 1.00 82.44 82 ASP A CA 1
ATOM 647 C C . ASP A 1 82 ? -28.355 -8.077 20.634 1.00 82.44 82 ASP A C 1
ATOM 649 O O . ASP A 1 82 ? -27.161 -8.050 20.333 1.00 82.44 82 ASP A O 1
ATOM 653 N N . ARG A 1 83 ? -29.152 -9.103 20.314 1.00 80.88 83 ARG A N 1
ATOM 654 C CA . ARG A 1 83 ? -28.681 -10.340 19.674 1.00 80.88 83 ARG A CA 1
ATOM 655 C C . ARG A 1 83 ? -28.025 -10.099 18.316 1.00 80.88 83 ARG A C 1
ATOM 657 O O . ARG A 1 83 ? -27.163 -10.873 17.917 1.00 80.88 83 ARG A O 1
ATOM 664 N N . VAL A 1 84 ? -28.425 -9.054 17.595 1.00 80.62 84 VAL A N 1
ATOM 665 C CA . VAL A 1 84 ? -27.851 -8.758 16.277 1.00 80.62 84 VAL A CA 1
ATOM 666 C C . VAL A 1 84 ? -26.503 -8.069 16.415 1.00 80.62 84 VAL A C 1
ATOM 668 O O . VAL A 1 84 ? -25.583 -8.399 15.674 1.00 80.62 84 VAL A O 1
ATOM 671 N N . ILE A 1 85 ? -26.356 -7.162 17.386 1.00 84.69 85 ILE A N 1
ATOM 672 C CA . ILE A 1 85 ? -25.050 -6.564 17.688 1.00 84.69 85 ILE A CA 1
ATOM 673 C C . ILE A 1 85 ? -24.092 -7.659 18.179 1.00 84.69 85 ILE A C 1
ATOM 675 O O . ILE A 1 85 ? -22.959 -7.730 17.708 1.00 84.69 85 ILE A O 1
ATOM 679 N N . ASP A 1 86 ? -24.563 -8.555 19.050 1.00 86.75 86 ASP A N 1
ATOM 680 C CA . ASP A 1 86 ? -23.774 -9.692 19.535 1.00 86.75 86 ASP A CA 1
ATOM 681 C C . ASP A 1 86 ? -23.386 -10.648 18.404 1.00 86.75 86 ASP A C 1
ATOM 683 O O . ASP A 1 86 ? -22.231 -11.059 18.327 1.00 86.75 86 ASP A O 1
ATOM 687 N N . GLY A 1 87 ? -24.309 -10.953 17.487 1.00 82.56 87 GLY A N 1
ATOM 688 C CA . GLY A 1 87 ? -24.026 -11.790 16.319 1.00 82.56 87 GLY A CA 1
ATOM 689 C C . GLY A 1 87 ? -22.952 -11.188 15.411 1.00 82.56 87 GLY A C 1
ATOM 690 O O . GLY A 1 87 ? -22.060 -11.896 14.954 1.00 82.56 87 GLY A O 1
ATOM 691 N N . VAL A 1 88 ? -22.985 -9.870 15.204 1.00 82.12 88 VAL A N 1
ATOM 692 C CA . VAL A 1 88 ? -21.983 -9.151 14.401 1.00 82.12 88 VAL A CA 1
ATOM 693 C C . VAL A 1 88 ? -20.629 -9.055 15.116 1.00 82.12 88 VAL A C 1
ATOM 695 O O . VAL A 1 88 ? -19.587 -9.044 14.464 1.00 82.12 88 VAL A O 1
ATOM 698 N N . LEU A 1 89 ? -20.624 -9.046 16.450 1.00 84.31 89 LEU A N 1
ATOM 699 C CA . LEU A 1 89 ? -19.417 -9.102 17.279 1.00 84.31 89 LEU A CA 1
ATOM 700 C C . LEU A 1 89 ? -18.928 -10.538 17.558 1.00 84.31 89 LEU A C 1
ATOM 702 O O . LEU A 1 89 ? -18.049 -10.715 18.398 1.00 84.31 89 LEU A O 1
ATOM 706 N N . SER A 1 90 ? -19.464 -11.556 16.875 1.00 81.38 90 SER A N 1
ATOM 707 C CA . SER A 1 90 ? -19.125 -12.975 17.088 1.00 81.38 90 SER A CA 1
ATOM 708 C C . SER A 1 90 ? -19.334 -13.464 18.535 1.00 81.38 90 SER A C 1
ATOM 710 O O . SER A 1 90 ? -18.581 -14.306 19.018 1.00 81.38 90 SER A O 1
ATOM 712 N N . GLY A 1 91 ? -20.344 -12.938 19.237 1.00 81.38 91 GLY A N 1
ATOM 713 C CA . GLY A 1 91 ? -20.700 -13.324 20.610 1.00 81.38 91 GLY A CA 1
ATOM 714 C C . GLY A 1 91 ? -20.778 -12.166 21.611 1.00 81.38 91 GLY A C 1
ATOM 715 O O . GLY A 1 91 ? -21.283 -12.360 22.713 1.00 81.38 91 GLY A O 1
ATOM 716 N N . GLY A 1 92 ? -20.322 -10.965 21.240 1.00 89.00 92 GLY A N 1
ATOM 717 C CA . GLY A 1 92 ? -20.395 -9.759 22.072 1.00 89.00 92 GLY A CA 1
ATOM 718 C C . GLY A 1 92 ? -19.031 -9.105 22.301 1.00 89.00 92 GLY A C 1
ATOM 719 O O . GLY A 1 92 ? -18.115 -9.211 21.492 1.00 89.00 92 GLY A O 1
ATOM 720 N N . ILE A 1 93 ? -18.885 -8.390 23.412 1.00 92.81 93 ILE A N 1
ATOM 721 C CA . ILE A 1 93 ? -17.660 -7.678 23.789 1.00 92.81 93 ILE A CA 1
ATOM 722 C C . ILE A 1 93 ? -16.656 -8.672 24.406 1.00 92.81 93 ILE A C 1
ATOM 724 O O . ILE A 1 93 ? -16.943 -9.226 25.466 1.00 92.81 93 ILE A O 1
ATOM 728 N N . PRO A 1 94 ? -15.479 -8.909 23.797 1.00 91.44 94 PRO A N 1
ATOM 729 C CA . PRO A 1 94 ? -14.493 -9.859 24.316 1.00 91.44 94 PRO A CA 1
ATOM 730 C C . PRO A 1 94 ? -13.850 -9.361 25.619 1.00 91.44 94 PRO A C 1
ATOM 732 O O . PRO A 1 94 ? -13.454 -8.197 25.728 1.00 91.44 94 PRO A O 1
ATOM 735 N N . LEU A 1 95 ? -13.701 -10.254 26.601 1.00 91.06 95 LEU A N 1
ATOM 736 C CA . LEU A 1 95 ? -12.978 -9.963 27.845 1.00 91.06 95 LEU A CA 1
ATOM 737 C C . LEU A 1 95 ? -11.466 -10.074 27.652 1.00 91.06 95 LEU A C 1
ATOM 739 O O . LEU A 1 95 ? -11.007 -10.749 26.738 1.00 91.06 95 LEU A O 1
ATOM 743 N N . GLY A 1 96 ? -10.678 -9.388 28.483 1.00 90.06 96 GLY A N 1
ATOM 744 C CA . GLY A 1 96 ? -9.219 -9.345 28.329 1.00 90.06 96 GLY A CA 1
ATOM 745 C C . GLY A 1 96 ? -8.732 -8.318 27.306 1.00 90.06 96 GLY A C 1
ATOM 746 O O . GLY A 1 96 ? -7.530 -8.182 27.085 1.00 90.06 96 GLY A O 1
ATOM 747 N N . HIS A 1 97 ? -9.654 -7.573 26.691 1.00 92.44 97 HIS A N 1
ATOM 748 C CA . HIS A 1 97 ? -9.376 -6.721 25.543 1.00 92.44 97 HIS A CA 1
ATOM 749 C C . HIS A 1 97 ? -9.713 -5.252 25.811 1.00 92.44 97 HIS A C 1
ATOM 751 O O . HIS A 1 97 ? -10.634 -4.905 26.550 1.00 92.44 97 HIS A O 1
ATOM 757 N N . VAL A 1 98 ? -8.942 -4.386 25.152 1.00 94.94 98 VAL A N 1
ATOM 758 C CA . VAL A 1 98 ? -9.164 -2.935 25.092 1.00 94.94 98 VAL A CA 1
ATOM 759 C C . VAL A 1 98 ? -9.860 -2.596 23.779 1.00 94.94 98 VAL A C 1
ATOM 761 O O . VAL A 1 98 ? -9.333 -2.896 22.701 1.00 94.94 98 VAL A O 1
ATOM 764 N N . ILE A 1 99 ? -11.032 -1.979 23.879 1.00 94.44 99 ILE A N 1
ATOM 765 C CA . ILE A 1 99 ? -11.935 -1.706 22.760 1.00 94.44 99 ILE A CA 1
ATOM 766 C C . ILE A 1 99 ? -12.209 -0.210 22.711 1.00 94.44 99 ILE A C 1
ATOM 768 O O . ILE A 1 99 ? -12.558 0.406 23.716 1.00 94.44 99 ILE A O 1
ATOM 772 N N . GLU A 1 100 ? -12.060 0.382 21.533 1.00 94.12 100 GLU A N 1
ATOM 773 C CA . GLU A 1 100 ? -12.346 1.796 21.328 1.00 94.12 100 GLU A CA 1
ATOM 774 C C . GLU A 1 100 ? -13.715 2.000 20.690 1.00 94.12 100 GLU A C 1
ATOM 776 O O . GLU A 1 100 ? -14.037 1.380 19.674 1.00 94.12 100 GLU A O 1
ATOM 781 N N . ILE A 1 101 ? -14.478 2.943 21.242 1.00 93.50 101 ILE A N 1
ATOM 782 C CA . ILE A 1 101 ? -15.733 3.419 20.666 1.00 93.50 101 ILE A CA 1
ATOM 783 C C . ILE A 1 101 ? -15.563 4.873 20.238 1.00 93.50 101 ILE A C 1
ATOM 785 O O . ILE A 1 101 ? -15.489 5.779 21.071 1.00 93.50 101 ILE A O 1
ATOM 789 N N . ALA A 1 102 ? -15.535 5.103 18.926 1.00 90.94 102 ALA A N 1
ATOM 790 C CA . ALA A 1 102 ? -15.357 6.428 18.344 1.00 90.94 102 ALA A CA 1
ATOM 791 C C . ALA A 1 102 ? -16.592 6.889 17.557 1.00 90.94 102 ALA A C 1
ATOM 793 O O . ALA A 1 102 ? -17.379 6.097 17.042 1.00 90.94 102 ALA A O 1
ATOM 794 N N . GLY A 1 103 ? -16.802 8.200 17.477 1.00 87.94 103 GLY A N 1
ATOM 795 C CA . GLY A 1 103 ? -17.917 8.770 16.721 1.00 87.94 103 GLY A CA 1
ATOM 796 C C . GLY A 1 103 ? -18.210 10.220 17.076 1.00 87.94 103 GLY A C 1
ATOM 797 O O . GLY A 1 103 ? -17.713 10.753 18.071 1.00 87.94 103 GLY A O 1
ATOM 798 N N . GLU A 1 104 ? -19.057 10.858 16.278 1.00 83.38 104 GLU A N 1
ATOM 799 C CA . GLU A 1 104 ? -19.454 12.256 16.463 1.00 83.38 104 GLU A CA 1
ATOM 800 C C . GLU A 1 104 ? -20.222 12.507 17.765 1.00 83.38 104 GLU A C 1
ATOM 802 O O . GLU A 1 104 ? -20.748 11.592 18.411 1.00 83.38 104 GLU A O 1
ATOM 807 N N . SER A 1 105 ? -20.297 13.774 18.174 1.00 82.44 105 SER A N 1
ATOM 808 C CA . SER A 1 105 ? -21.142 14.155 19.304 1.00 82.44 105 SER A CA 1
ATOM 809 C C . SER A 1 105 ? -22.598 13.751 19.048 1.00 82.44 105 SER A C 1
ATOM 811 O O . SER A 1 105 ? -23.133 13.895 17.949 1.00 82.44 105 SER A O 1
ATOM 813 N N . GLY A 1 106 ? -23.242 13.182 20.067 1.00 78.81 106 GLY A N 1
ATOM 814 C CA . GLY A 1 106 ? -24.631 12.742 19.987 1.00 78.81 106 GLY A CA 1
ATOM 815 C C . GLY A 1 106 ? -24.899 11.518 19.097 1.00 78.81 106 GLY A C 1
ATOM 816 O O . GLY A 1 106 ? -26.060 11.299 18.759 1.00 78.81 106 GLY A O 1
ATOM 817 N N . THR A 1 107 ? -23.892 10.707 18.741 1.00 82.69 107 THR A N 1
ATOM 818 C CA . THR A 1 107 ? -24.085 9.375 18.112 1.00 82.69 107 THR A CA 1
ATOM 819 C C . THR A 1 107 ? -24.454 8.278 19.109 1.00 82.69 107 THR A C 1
ATOM 821 O O . THR A 1 107 ? -24.948 7.229 18.715 1.00 82.69 107 THR A O 1
ATOM 824 N N . GLY A 1 108 ? -24.384 8.549 20.417 1.00 85.00 108 GLY A N 1
ATOM 825 C CA . GLY A 1 108 ? -24.895 7.646 21.459 1.00 85.00 108 GLY A CA 1
ATOM 826 C C . GLY A 1 108 ? -23.837 6.784 22.141 1.00 85.00 108 GLY A C 1
ATOM 827 O O . GLY A 1 108 ? -24.203 5.818 22.793 1.00 85.00 108 GLY A O 1
ATOM 828 N N . LYS A 1 109 ? -22.555 7.158 22.046 1.00 89.19 109 LYS A N 1
ATOM 829 C CA . LYS A 1 109 ? -21.423 6.474 22.700 1.00 89.19 109 LYS A CA 1
ATOM 830 C C . LYS A 1 109 ? -21.668 6.220 24.191 1.00 89.19 109 LYS A C 1
ATOM 832 O O . LYS A 1 109 ? -21.732 5.069 24.600 1.00 89.19 109 LYS A O 1
ATOM 837 N N . SER A 1 110 ? -21.948 7.264 24.973 1.00 88.50 110 SER A N 1
ATOM 838 C CA . SER A 1 110 ? -22.219 7.113 26.409 1.00 88.50 110 SER A CA 1
ATOM 839 C C . SER A 1 110 ? -23.502 6.312 26.692 1.00 88.50 110 SER A C 1
ATOM 841 O O . SER A 1 110 ? -23.575 5.622 27.701 1.00 88.50 110 SER A O 1
ATOM 843 N N . GLN A 1 111 ? -24.505 6.328 25.796 1.00 88.19 111 GLN A N 1
ATOM 844 C CA . GLN A 1 111 ? -25.700 5.471 25.932 1.00 88.19 111 GLN A CA 1
ATOM 845 C C . GLN A 1 111 ? -25.352 3.995 25.742 1.00 88.19 111 GLN A C 1
ATOM 847 O O . GLN A 1 111 ? -25.810 3.156 26.508 1.00 88.19 111 GLN A O 1
ATOM 852 N N . PHE A 1 112 ? -24.520 3.683 24.752 1.00 89.81 112 PHE A N 1
ATOM 853 C CA . PHE A 1 112 ? -24.046 2.324 24.528 1.00 89.81 112 PHE A CA 1
ATOM 854 C C . PHE A 1 112 ? -23.173 1.835 25.696 1.00 89.81 112 PHE A C 1
ATOM 856 O O . PHE A 1 112 ? -23.362 0.725 26.177 1.00 89.81 112 PHE A O 1
ATOM 863 N N . CYS A 1 113 ? -22.306 2.687 26.251 1.00 92.12 113 CYS A N 1
ATOM 864 C CA . CYS A 1 113 ? -21.532 2.329 27.442 1.00 92.12 113 CYS A CA 1
ATOM 865 C C . CYS A 1 113 ? -22.404 2.130 28.692 1.00 92.12 113 CYS A C 1
ATOM 867 O O . CYS A 1 113 ? -22.186 1.175 29.430 1.00 92.12 113 CYS A O 1
ATOM 869 N N . MET A 1 114 ? -23.425 2.970 28.913 1.00 91.12 114 MET A N 1
ATOM 870 C CA . MET A 1 114 ? -24.402 2.756 29.992 1.00 91.12 114 MET A CA 1
ATOM 871 C C . MET A 1 114 ? -25.131 1.421 29.847 1.00 91.12 114 MET A C 1
ATOM 873 O O . MET A 1 114 ? -25.319 0.728 30.841 1.00 91.12 114 MET A O 1
ATOM 877 N N . GLN A 1 115 ? -25.508 1.043 28.622 1.00 90.50 115 GLN A N 1
ATOM 878 C CA . GLN A 1 115 ? -26.114 -0.259 28.349 1.00 90.50 115 GLN A CA 1
ATOM 879 C C . GLN A 1 115 ? -25.176 -1.397 28.772 1.00 90.50 115 GLN A C 1
ATOM 881 O O . GLN A 1 115 ? -25.611 -2.303 29.476 1.00 90.50 115 GLN A O 1
ATOM 886 N N . LEU A 1 116 ? -23.891 -1.319 28.418 1.00 92.69 116 LEU A N 1
ATOM 887 C CA . LEU A 1 116 ? -22.897 -2.332 28.785 1.00 92.69 116 LEU A CA 1
ATOM 888 C C . LEU A 1 116 ? -22.650 -2.412 30.298 1.00 92.69 116 LEU A C 1
ATOM 890 O O . LEU A 1 116 ? -22.507 -3.505 30.846 1.00 92.69 116 LEU A O 1
ATOM 894 N N . CYS A 1 117 ? -22.681 -1.274 31.001 1.00 93.31 117 CYS A N 1
ATOM 895 C CA . CYS A 1 117 ? -22.624 -1.250 32.466 1.00 93.31 117 CYS A CA 1
ATOM 896 C C . CYS A 1 117 ? -23.803 -1.982 33.121 1.00 93.31 117 CYS A C 1
ATOM 898 O O . CYS A 1 117 ? -23.670 -2.464 34.245 1.00 93.31 117 CYS A O 1
ATOM 900 N N . LEU A 1 118 ? -24.950 -2.066 32.446 1.00 91.31 118 LEU A N 1
ATOM 901 C CA . LEU A 1 118 ? -26.108 -2.819 32.923 1.00 91.31 118 LEU A CA 1
ATOM 902 C C . LEU A 1 118 ? -26.026 -4.294 32.518 1.00 91.31 118 LEU A C 1
ATOM 904 O O . LEU A 1 118 ? -26.300 -5.158 33.348 1.00 91.31 118 LEU A O 1
ATOM 908 N N . THR A 1 119 ? -25.614 -4.606 31.284 1.00 91.50 119 THR A N 1
ATOM 909 C CA . THR A 1 119 ? -25.559 -5.997 30.805 1.00 91.50 119 THR A CA 1
ATOM 910 C C . THR A 1 119 ? -24.492 -6.833 31.503 1.00 91.50 119 THR A C 1
ATOM 912 O O . THR A 1 119 ? -24.699 -8.027 31.704 1.00 91.50 119 THR A O 1
ATOM 915 N N . VAL A 1 120 ? -23.391 -6.225 31.961 1.00 93.50 120 VAL A N 1
ATOM 916 C CA . VAL A 1 120 ? -22.342 -6.945 32.709 1.00 93.50 120 VAL A CA 1
ATOM 917 C C . VAL A 1 120 ? -22.831 -7.510 34.044 1.00 93.50 120 VAL A C 1
ATOM 919 O O . VAL A 1 120 ? -22.331 -8.542 34.494 1.00 93.50 120 VAL A O 1
ATOM 922 N N . GLN A 1 121 ? -23.851 -6.884 34.634 1.00 91.75 121 GLN A N 1
ATOM 923 C CA . GLN A 1 121 ? -24.463 -7.316 35.890 1.00 91.75 121 GLN A CA 1
ATOM 924 C C . GLN A 1 121 ? -25.470 -8.458 35.700 1.00 91.75 121 GLN A C 1
ATOM 926 O O . GLN A 1 121 ? -25.878 -9.062 36.690 1.00 91.75 121 GLN A O 1
ATOM 931 N N . LEU A 1 122 ? -25.883 -8.751 34.461 1.00 89.69 122 LEU A N 1
ATOM 932 C CA . LEU A 1 122 ? -26.869 -9.794 34.187 1.00 89.69 122 LEU A CA 1
ATOM 933 C C . LEU A 1 122 ? -26.310 -11.200 34.480 1.00 89.69 122 LEU A C 1
ATOM 935 O O . LEU A 1 122 ? -25.091 -11.401 34.417 1.00 89.69 122 LEU A O 1
ATOM 939 N N . PRO A 1 123 ? -27.197 -12.180 34.740 1.00 87.75 123 PRO A N 1
ATOM 940 C CA . PRO A 1 123 ? -26.828 -13.584 34.856 1.00 87.75 123 PRO A CA 1
ATOM 941 C C . PRO A 1 123 ? -26.115 -14.124 33.616 1.00 87.75 123 PRO A C 1
ATOM 943 O O . PRO A 1 123 ? -26.416 -13.723 32.485 1.00 87.75 123 PRO A O 1
ATOM 946 N N . ARG A 1 124 ? -25.238 -15.116 33.811 1.00 86.06 124 ARG A N 1
ATOM 947 C CA . ARG A 1 124 ? -24.495 -15.756 32.702 1.00 86.06 124 ARG A CA 1
ATOM 948 C C . ARG A 1 124 ? -25.398 -16.392 31.647 1.00 86.06 124 ARG A C 1
ATOM 950 O O . ARG A 1 124 ? -25.061 -16.379 30.469 1.00 86.06 124 ARG A O 1
ATOM 957 N N . VAL A 1 125 ? -26.571 -16.880 32.053 1.00 83.88 125 VAL A N 1
ATOM 958 C CA . VAL A 1 125 ? -27.588 -17.457 31.152 1.00 83.88 125 VAL A CA 1
ATOM 959 C C . VAL A 1 125 ? -28.068 -16.441 30.107 1.00 83.88 125 VAL A C 1
ATOM 961 O O . VAL A 1 125 ? -28.416 -16.813 28.992 1.00 83.88 125 VAL A O 1
ATOM 964 N N . LEU A 1 126 ? -28.045 -15.149 30.447 1.00 83.31 126 LEU A N 1
ATOM 965 C CA . LEU A 1 126 ? -28.407 -14.055 29.546 1.00 83.31 126 LEU A CA 1
ATOM 966 C C . LEU A 1 126 ? -27.195 -13.441 28.825 1.00 83.31 126 LEU A C 1
ATOM 968 O O . LEU A 1 126 ? -27.352 -12.427 28.151 1.00 83.31 126 LEU A O 1
ATOM 972 N N . GLY A 1 127 ? -25.996 -14.016 28.974 1.00 83.19 127 GLY A N 1
ATOM 973 C CA . GLY A 1 127 ? -24.750 -13.494 28.401 1.00 83.19 127 GLY A CA 1
ATOM 974 C C . GLY A 1 127 ? -24.080 -12.381 29.218 1.00 83.19 127 GLY A C 1
ATOM 975 O O . GLY A 1 127 ? -23.176 -11.714 28.711 1.00 83.19 127 GLY A O 1
ATOM 976 N N . GLY A 1 128 ? -24.523 -12.145 30.459 1.00 88.06 128 GLY A N 1
ATOM 977 C CA . GLY A 1 128 ? -23.845 -11.256 31.407 1.00 88.06 128 GLY A CA 1
ATOM 978 C C . GLY A 1 128 ? -22.730 -11.959 32.190 1.00 88.06 128 GLY A C 1
ATOM 979 O O . GLY A 1 128 ? -22.450 -13.138 31.979 1.00 88.06 128 GLY A O 1
ATOM 980 N N . LEU A 1 129 ? -22.077 -11.237 33.108 1.00 89.62 129 LEU A N 1
ATOM 981 C CA . LEU A 1 129 ? -20.957 -11.764 33.904 1.00 89.62 129 LEU A CA 1
ATOM 982 C C . LEU A 1 129 ? -21.235 -11.819 35.407 1.00 89.62 129 LEU A C 1
ATOM 984 O O . LEU A 1 129 ? -20.374 -12.295 36.147 1.00 89.62 129 LEU A O 1
ATOM 988 N N . GLU A 1 130 ? -22.387 -11.318 35.863 1.00 89.62 130 GLU A N 1
ATOM 989 C CA . GLU A 1 130 ? -22.722 -11.123 37.287 1.00 89.62 130 GLU A CA 1
ATOM 990 C C . GLU A 1 130 ? -21.694 -10.257 38.043 1.00 89.62 130 GLU A C 1
ATOM 992 O O . GLU A 1 130 ? -21.545 -10.338 39.267 1.00 89.62 130 GLU A O 1
ATOM 997 N N . ARG A 1 131 ? -20.981 -9.401 37.303 1.00 92.50 131 ARG A N 1
ATOM 998 C CA . ARG A 1 131 ? -19.880 -8.560 37.789 1.00 92.50 131 ARG A CA 1
ATOM 999 C C . ARG A 1 131 ? -20.265 -7.083 37.803 1.00 92.50 131 ARG A C 1
ATOM 1001 O O . ARG A 1 131 ? -21.199 -6.663 37.122 1.00 92.50 131 ARG A O 1
ATOM 1008 N N . GLY A 1 132 ? -19.531 -6.290 38.583 1.00 92.94 132 GLY A N 1
ATOM 1009 C CA . GLY A 1 132 ? -19.701 -4.836 38.617 1.00 92.94 132 GLY A CA 1
ATOM 1010 C C . GLY A 1 132 ? -19.167 -4.136 37.362 1.00 92.94 132 GLY A C 1
ATOM 1011 O O . GLY A 1 132 ? -18.395 -4.711 36.586 1.00 92.94 132 GLY A O 1
ATOM 1012 N N . ALA A 1 133 ? -19.546 -2.871 37.191 1.00 95.31 133 ALA A N 1
ATOM 1013 C CA . ALA A 1 133 ? -19.000 -1.977 36.171 1.00 95.31 133 ALA A CA 1
ATOM 1014 C C . ALA A 1 133 ? -18.323 -0.767 36.826 1.00 95.31 133 ALA A C 1
ATOM 1016 O O . ALA A 1 133 ? -18.853 -0.204 37.784 1.00 95.31 133 ALA A O 1
ATOM 1017 N N . ILE A 1 134 ? -17.182 -0.341 36.288 1.00 95.31 134 ILE A N 1
ATOM 1018 C CA . ILE A 1 134 ? -16.502 0.896 36.687 1.00 95.31 134 ILE A CA 1
ATOM 1019 C C . ILE A 1 134 ? -16.606 1.895 35.534 1.00 95.31 134 ILE A C 1
ATOM 1021 O O . ILE A 1 134 ? -16.232 1.585 34.406 1.00 95.31 134 ILE A O 1
ATOM 1025 N N . TYR A 1 135 ? -17.102 3.095 35.814 1.00 94.00 135 TYR A N 1
ATOM 1026 C CA . TYR A 1 135 ? -17.245 4.183 34.854 1.00 94.00 135 TYR A CA 1
ATOM 1027 C C . TYR A 1 135 ? -16.392 5.371 35.288 1.00 94.00 135 TYR A C 1
ATOM 1029 O O . TYR A 1 135 ? -16.667 6.007 36.303 1.00 94.00 135 TYR A O 1
ATOM 1037 N N . ILE A 1 136 ? -15.365 5.688 34.514 1.00 92.50 136 ILE A N 1
ATOM 1038 C CA . ILE A 1 136 ? -14.478 6.823 34.754 1.00 92.50 136 ILE A CA 1
ATOM 1039 C C . ILE A 1 136 ? -14.832 7.902 33.733 1.00 92.50 136 ILE A C 1
ATOM 1041 O O . ILE A 1 136 ? -14.698 7.679 32.530 1.00 92.50 136 ILE A O 1
ATOM 1045 N N . SER A 1 137 ? -15.309 9.050 34.212 1.00 90.00 137 SER A N 1
ATOM 1046 C CA . SER A 1 137 ? -15.685 10.187 33.370 1.00 90.00 137 SER A CA 1
ATOM 1047 C C . SER A 1 137 ? -14.671 11.329 33.449 1.00 90.00 137 SER A C 1
ATOM 1049 O O . SER A 1 137 ? -14.141 11.592 34.522 1.00 90.00 137 SER A O 1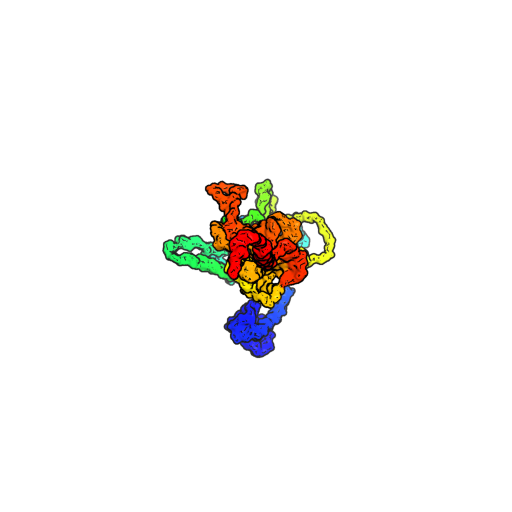
ATOM 1051 N N . THR A 1 138 ? -14.424 12.041 32.348 1.00 79.38 138 THR A N 1
ATOM 1052 C CA . THR A 1 138 ? -13.514 13.206 32.295 1.00 79.38 138 THR A CA 1
ATOM 1053 C C . THR A 1 138 ? -14.228 14.556 32.204 1.00 79.38 138 THR A C 1
ATOM 1055 O O . THR A 1 138 ? -13.590 15.592 32.339 1.00 79.38 138 THR A O 1
ATOM 1058 N N . GLU A 1 139 ? -15.533 14.578 31.912 1.00 72.00 139 GLU A N 1
ATOM 1059 C CA . GLU A 1 139 ? -16.286 15.826 31.687 1.00 72.00 139 GLU A CA 1
ATOM 1060 C C . GLU A 1 139 ? -17.470 15.945 32.645 1.00 72.00 139 GLU A C 1
ATOM 1062 O O . GLU A 1 139 ? -17.478 16.757 33.566 1.00 72.00 139 GLU A O 1
ATOM 1067 N N . THR A 1 140 ? -18.499 15.129 32.421 1.00 70.94 140 THR A N 1
ATOM 1068 C CA . THR A 1 140 ? -19.722 15.118 33.226 1.00 70.94 140 THR A CA 1
ATOM 1069 C C . THR A 1 140 ? -19.950 13.714 33.758 1.00 70.94 140 THR A C 1
ATOM 1071 O O . THR A 1 140 ? -19.823 12.732 33.025 1.00 70.94 140 THR A O 1
ATOM 1074 N N . GLY A 1 141 ? -20.246 13.597 35.052 1.00 73.75 141 GLY A N 1
ATOM 1075 C CA . GLY A 1 141 ? -20.506 12.303 35.680 1.00 73.75 141 GLY A CA 1
ATOM 1076 C C . GLY A 1 141 ? -21.657 11.541 35.011 1.00 73.75 141 GLY A C 1
ATOM 1077 O O . GLY A 1 141 ? -22.527 12.124 34.357 1.00 73.75 141 GLY A O 1
ATOM 1078 N N . LEU A 1 142 ? -21.675 10.219 35.194 1.00 81.88 142 LEU A N 1
ATOM 1079 C CA . LEU A 1 142 ? -22.720 9.342 34.666 1.00 81.88 142 LEU A CA 1
ATOM 1080 C C . LEU A 1 142 ? -24.115 9.813 35.114 1.00 81.88 142 LEU A C 1
ATOM 1082 O O . LEU A 1 142 ? -24.373 9.990 36.306 1.00 81.88 142 LEU A O 1
ATOM 1086 N N . SER A 1 143 ? -25.051 9.978 34.175 1.00 83.38 143 SER A N 1
ATOM 1087 C CA . SER A 1 143 ? -26.428 10.348 34.518 1.00 83.38 143 SER A CA 1
ATOM 1088 C C . SER A 1 143 ? -27.155 9.168 35.167 1.00 83.38 143 SER A C 1
ATOM 1090 O O . SER A 1 143 ? -27.671 8.283 34.484 1.00 83.38 143 SER A O 1
ATOM 1092 N N . THR A 1 144 ? -27.247 9.180 36.496 1.00 84.12 144 THR A N 1
ATOM 1093 C CA . THR A 1 144 ? -27.932 8.134 37.272 1.00 84.12 144 THR A CA 1
ATOM 1094 C C . THR A 1 144 ? -29.404 8.005 36.890 1.00 84.12 144 THR A C 1
ATOM 1096 O O . THR A 1 144 ? -29.883 6.896 36.677 1.00 84.12 144 THR A O 1
ATOM 1099 N N . LYS A 1 145 ? -30.115 9.127 36.695 1.00 85.31 145 LYS A N 1
ATOM 1100 C CA . LYS A 1 145 ? -31.514 9.133 36.219 1.00 85.31 145 LYS A CA 1
ATOM 1101 C C . LYS A 1 145 ? -31.666 8.326 34.930 1.00 85.31 145 LYS A C 1
ATOM 1103 O O . LYS A 1 145 ? -32.537 7.468 34.828 1.00 85.31 145 LYS A O 1
ATOM 1108 N N . ARG A 1 146 ? -30.776 8.577 33.968 1.00 83.06 146 ARG A N 1
ATOM 1109 C CA . ARG A 1 146 ? -30.780 7.903 32.671 1.00 83.06 146 ARG A CA 1
ATOM 1110 C C . ARG A 1 146 ? -30.438 6.417 32.797 1.00 83.06 146 ARG A C 1
ATOM 1112 O O . ARG A 1 146 ? -31.072 5.602 32.133 1.00 83.06 146 ARG A O 1
ATOM 1119 N N . LEU A 1 147 ? -29.469 6.073 33.645 1.00 85.81 147 LEU A N 1
ATOM 1120 C CA . LEU A 1 147 ? -29.078 4.689 33.913 1.00 85.81 147 LEU A CA 1
ATOM 1121 C C . LEU A 1 147 ? -30.244 3.885 34.508 1.00 85.81 147 LEU A C 1
ATOM 1123 O O . LEU A 1 147 ? -30.551 2.809 34.005 1.00 85.81 147 LEU A O 1
ATOM 1127 N N . PHE A 1 148 ? -30.948 4.431 35.505 1.00 85.88 148 PHE A N 1
ATOM 1128 C CA . PHE A 1 148 ? -32.118 3.777 36.101 1.00 85.88 148 PHE A CA 1
ATOM 1129 C C . PHE A 1 148 ? -33.268 3.604 35.101 1.00 85.88 148 PHE A C 1
ATOM 1131 O O . PHE A 1 148 ? -33.892 2.545 35.057 1.00 85.88 148 PHE A O 1
ATOM 1138 N N . GLU A 1 149 ? -33.524 4.598 34.245 1.00 83.94 149 GLU A N 1
ATOM 1139 C CA . GLU A 1 149 ? -34.505 4.466 33.157 1.00 83.94 149 GLU A CA 1
ATOM 1140 C C . GLU A 1 149 ? -34.152 3.332 32.181 1.00 83.94 149 GLU A C 1
ATOM 1142 O O . GLU A 1 149 ? -35.049 2.659 31.666 1.00 83.94 149 GLU A O 1
ATOM 1147 N N . MET A 1 150 ? -32.858 3.141 31.892 1.00 83.12 150 MET A N 1
ATOM 1148 C CA . MET A 1 150 ? -32.369 2.050 31.042 1.00 83.12 150 MET A CA 1
ATOM 1149 C C . MET A 1 150 ? -32.465 0.700 31.744 1.00 83.12 150 MET A C 1
ATOM 1151 O O . MET A 1 150 ? -32.931 -0.257 31.131 1.00 83.12 150 MET A O 1
ATOM 1155 N N . ALA A 1 151 ? -32.093 0.634 33.022 1.00 85.19 151 ALA A N 1
ATOM 1156 C CA . ALA A 1 151 ? -32.177 -0.577 33.830 1.00 85.19 151 ALA A CA 1
ATOM 1157 C C . ALA A 1 151 ? -33.616 -1.097 33.908 1.00 85.19 151 ALA A C 1
ATOM 1159 O O . ALA A 1 151 ? -33.872 -2.256 33.592 1.00 85.19 151 ALA A O 1
ATOM 1160 N N . GLN A 1 152 ? -34.578 -0.220 34.211 1.00 83.75 152 GLN A N 1
ATOM 1161 C CA . GLN A 1 152 ? -35.998 -0.585 34.246 1.00 83.75 152 GLN A CA 1
ATOM 1162 C C . GLN A 1 152 ? -36.499 -1.087 32.886 1.00 83.75 152 GLN A C 1
ATOM 1164 O O . GLN A 1 152 ? -37.212 -2.089 32.819 1.00 83.75 152 GLN A O 1
ATOM 1169 N N . GLY A 1 153 ? -36.112 -0.418 31.794 1.00 81.62 153 GLY A N 1
ATOM 1170 C CA . GLY A 1 153 ? -36.470 -0.846 30.438 1.00 81.62 153 GLY A CA 1
ATOM 1171 C C . GLY A 1 153 ? -35.893 -2.220 30.083 1.00 81.62 153 GLY A C 1
ATOM 1172 O O . GLY A 1 153 ? -36.602 -3.065 29.535 1.00 81.62 153 GLY A O 1
ATOM 1173 N N . LEU A 1 154 ? -34.630 -2.463 30.442 1.00 80.75 154 LEU A N 1
ATOM 1174 C CA . LEU A 1 154 ? -33.944 -3.733 30.221 1.00 80.75 154 LEU A CA 1
ATOM 1175 C C . LEU A 1 154 ? -34.608 -4.872 31.002 1.00 80.75 154 LEU A C 1
ATOM 1177 O O . LEU A 1 154 ? -34.933 -5.900 30.408 1.00 80.75 154 LEU A O 1
ATOM 1181 N N . THR A 1 155 ? -34.869 -4.668 32.294 1.00 81.69 155 THR A N 1
ATOM 1182 C CA . THR A 1 155 ? -35.513 -5.663 33.161 1.00 81.69 155 THR A CA 1
ATOM 1183 C C . THR A 1 155 ? -36.924 -6.001 32.686 1.00 81.69 155 THR A C 1
ATOM 1185 O O . THR A 1 155 ? -37.269 -7.176 32.586 1.00 81.69 155 THR A O 1
ATOM 1188 N N . ASN A 1 156 ? -37.730 -4.998 32.321 1.00 82.12 156 ASN A N 1
ATOM 1189 C CA . ASN A 1 156 ? -39.086 -5.226 31.811 1.00 82.12 156 ASN A CA 1
ATOM 1190 C C . ASN A 1 156 ? -39.086 -6.036 30.510 1.00 82.12 156 ASN A C 1
ATOM 1192 O O . ASN A 1 156 ? -39.916 -6.927 30.344 1.00 82.12 156 ASN A O 1
ATOM 1196 N N . ARG A 1 157 ? -38.142 -5.756 29.603 1.00 78.44 157 ARG A N 1
ATOM 1197 C CA . ARG A 1 157 ? -37.995 -6.505 28.351 1.00 78.44 157 ARG A CA 1
ATOM 1198 C C . ARG A 1 157 ? -37.594 -7.955 28.605 1.00 78.44 157 ARG A C 1
ATOM 1200 O O . ARG A 1 157 ? -38.201 -8.850 28.034 1.00 78.44 157 ARG A O 1
ATOM 1207 N N . LEU A 1 158 ? -36.604 -8.189 29.464 1.00 78.62 158 LEU A N 1
ATOM 1208 C CA . LEU A 1 158 ? -36.130 -9.545 29.756 1.00 78.62 158 LEU A CA 1
ATOM 1209 C C . LEU A 1 158 ? -37.215 -10.394 30.430 1.00 78.62 158 LEU A C 1
ATOM 1211 O O . LEU A 1 158 ? -37.376 -11.553 30.068 1.00 78.62 158 LEU A O 1
ATOM 1215 N N . LYS A 1 159 ? -38.021 -9.797 31.318 1.00 79.62 159 LYS A N 1
ATOM 1216 C CA . LYS A 1 159 ? -39.199 -10.456 31.909 1.00 79.62 159 LYS A CA 1
ATOM 1217 C C . LYS A 1 159 ? -40.282 -10.796 30.874 1.00 79.62 159 LYS A C 1
ATOM 1219 O O . LYS A 1 159 ? -40.997 -11.772 31.049 1.00 79.62 159 LYS A O 1
ATOM 1224 N N . GLN A 1 160 ? -40.419 -10.002 29.809 1.00 80.69 160 GLN A N 1
ATOM 1225 C CA . GLN A 1 160 ? -41.352 -10.291 28.710 1.00 80.69 160 GLN A CA 1
ATOM 1226 C C . GLN A 1 160 ? -40.824 -11.356 27.745 1.00 80.69 160 GLN A C 1
ATOM 1228 O O . GLN A 1 160 ? -41.606 -12.164 27.255 1.00 80.69 160 GLN A O 1
ATOM 1233 N N . GLU A 1 161 ? -39.524 -11.342 27.443 1.00 78.00 161 GLU A N 1
ATOM 1234 C CA . GLU A 1 161 ? -38.894 -12.317 26.542 1.00 78.00 161 GLU A CA 1
ATOM 1235 C C . GLU A 1 161 ? -38.751 -13.702 27.191 1.00 78.00 161 GLU A C 1
ATOM 1237 O O . GLU A 1 161 ? -38.838 -14.707 26.488 1.00 78.00 161 GLU A O 1
ATOM 1242 N N . TYR A 1 162 ? -38.576 -13.759 28.515 1.00 77.44 162 TYR A N 1
ATOM 1243 C CA . TYR A 1 162 ? -38.429 -14.997 29.284 1.00 77.44 162 TYR A CA 1
ATOM 1244 C C . TYR A 1 162 ? -39.395 -15.022 30.480 1.00 77.44 162 TYR A C 1
ATOM 1246 O O . TYR A 1 162 ? -38.959 -14.874 31.622 1.00 77.44 162 TYR A O 1
ATOM 1254 N N . PRO A 1 163 ? -40.708 -15.201 30.245 1.00 70.62 163 PRO A N 1
ATOM 1255 C CA . PRO A 1 163 ? -41.705 -15.212 31.317 1.00 70.62 163 PRO A CA 1
ATOM 1256 C C . PRO A 1 163 ? -41.569 -16.421 32.258 1.00 70.62 163 PRO A C 1
ATOM 1258 O O . PRO A 1 163 ? -41.975 -16.334 33.413 1.00 70.62 163 PRO A O 1
ATOM 1261 N N . ASP A 1 164 ? -40.972 -17.518 31.782 1.00 65.50 164 ASP A N 1
ATOM 1262 C CA . ASP A 1 164 ? -40.887 -18.799 32.499 1.00 65.50 164 ASP A CA 1
ATOM 1263 C C . ASP A 1 164 ? -39.575 -18.993 33.286 1.00 65.50 164 ASP A C 1
ATOM 1265 O O . ASP A 1 164 ? -39.382 -20.026 33.928 1.00 65.50 164 ASP A O 1
ATOM 1269 N N . VAL A 1 165 ? -38.652 -18.025 33.238 1.00 68.12 165 VAL A N 1
ATOM 1270 C CA . VAL A 1 165 ? -37.360 -18.095 33.938 1.00 68.12 165 VAL A CA 1
ATOM 1271 C C . VAL A 1 165 ? -37.374 -17.108 35.101 1.00 68.12 165 VAL A C 1
ATOM 1273 O O . VAL A 1 165 ? -37.504 -15.902 34.883 1.00 68.12 165 VAL A O 1
ATOM 1276 N N . ASP A 1 166 ? -37.199 -17.602 36.331 1.00 65.81 166 ASP A N 1
ATOM 1277 C CA . ASP A 1 166 ? -37.022 -16.748 37.511 1.00 65.81 166 ASP A CA 1
ATOM 1278 C C . ASP A 1 166 ? -35.641 -16.077 37.462 1.00 65.81 166 ASP A C 1
ATOM 1280 O O . ASP A 1 166 ? -34.630 -16.571 37.966 1.00 65.81 166 ASP A O 1
ATOM 1284 N N . LEU A 1 167 ? -35.574 -14.975 36.720 1.00 67.19 167 LEU A N 1
ATOM 1285 C CA . LEU A 1 167 ? -34.377 -14.169 36.568 1.00 67.19 167 LEU A CA 1
ATOM 1286 C C . LEU A 1 167 ? -34.308 -13.196 37.749 1.00 67.19 167 LEU A C 1
ATOM 1288 O O . LEU A 1 167 ? -35.094 -12.247 37.823 1.00 67.19 167 LEU A O 1
ATOM 1292 N N . CYS A 1 168 ? -33.331 -13.388 38.638 1.00 66.50 168 CYS A N 1
ATOM 1293 C CA . CYS A 1 168 ? -32.995 -12.424 39.688 1.00 66.50 168 CYS A CA 1
ATOM 1294 C C . CYS A 1 168 ? -32.432 -11.138 39.049 1.00 66.50 168 CYS A C 1
ATOM 1296 O O . CYS A 1 168 ? -31.227 -10.983 38.853 1.00 66.50 168 CYS A O 1
ATOM 1298 N N . LEU A 1 169 ? -33.336 -10.242 38.642 1.00 68.50 169 LEU A N 1
ATOM 1299 C CA . LEU A 1 169 ? -33.052 -8.959 37.982 1.00 68.50 169 LEU A CA 1
ATOM 1300 C C . LEU A 1 169 ? -33.217 -7.766 38.937 1.00 68.50 169 LEU A C 1
ATOM 1302 O O . LEU A 1 169 ? -33.269 -6.614 38.493 1.00 68.50 169 LEU A O 1
ATOM 1306 N N . ASP A 1 170 ? -33.329 -8.035 40.235 1.00 65.25 170 ASP A N 1
ATOM 1307 C CA . ASP A 1 170 ? -33.438 -7.007 41.260 1.00 65.25 170 ASP A CA 1
ATOM 1308 C C . ASP A 1 170 ? -32.060 -6.362 41.486 1.00 65.25 170 ASP A C 1
ATOM 1310 O O . ASP A 1 170 ? -31.041 -7.043 41.605 1.00 65.25 170 ASP A O 1
ATOM 1314 N N . GLY A 1 171 ? -32.011 -5.027 41.484 1.00 72.25 171 GLY A N 1
ATOM 1315 C CA . GLY A 1 171 ? -30.769 -4.266 41.679 1.00 72.25 171 GLY A CA 1
ATOM 1316 C C . GLY A 1 171 ? -29.851 -4.150 40.452 1.00 72.25 171 GLY A C 1
ATOM 1317 O O . GLY A 1 171 ? -28.682 -3.785 40.586 1.00 72.25 171 GLY A O 1
ATOM 1318 N N . VAL A 1 172 ? -30.343 -4.433 39.234 1.00 78.88 172 VAL A N 1
ATOM 1319 C CA . VAL A 1 172 ? -29.599 -4.131 37.993 1.00 78.88 172 VAL A CA 1
ATOM 1320 C C . VAL A 1 172 ? -29.337 -2.622 37.924 1.00 78.88 172 VAL A C 1
ATOM 1322 O O . VAL A 1 172 ? -30.266 -1.829 37.782 1.00 78.88 172 VAL A O 1
ATOM 1325 N N . GLY A 1 173 ? -28.066 -2.226 38.020 1.00 79.38 173 GLY A N 1
ATOM 1326 C CA . GLY A 1 173 ? -27.651 -0.820 38.093 1.00 79.38 173 GLY A CA 1
ATOM 1327 C C . GLY A 1 173 ? -27.007 -0.423 39.423 1.00 79.38 173 GLY A C 1
ATOM 1328 O O . GLY A 1 173 ? -26.290 0.575 39.448 1.00 79.38 173 GLY A O 1
ATOM 1329 N N . ASP A 1 174 ? -27.167 -1.220 40.483 1.00 86.12 174 ASP A N 1
ATOM 1330 C CA . ASP A 1 174 ? -26.616 -0.908 41.810 1.00 86.12 174 ASP A CA 1
ATOM 1331 C C . ASP A 1 174 ? -25.096 -1.115 41.874 1.00 86.12 174 ASP A C 1
ATOM 1333 O O . ASP A 1 174 ? -24.397 -0.451 42.639 1.00 86.12 174 ASP A O 1
ATOM 1337 N N . ARG A 1 175 ? -24.555 -2.011 41.035 1.00 89.62 175 ARG A N 1
ATOM 1338 C CA . ARG A 1 175 ? -23.116 -2.321 40.961 1.00 89.62 175 ARG A CA 1
ATOM 1339 C C . ARG A 1 175 ? -22.408 -1.536 39.852 1.00 89.62 175 ARG A C 1
ATOM 1341 O O . ARG A 1 175 ? -21.588 -2.092 39.118 1.00 89.62 175 ARG A O 1
ATOM 1348 N N . VAL A 1 176 ? -22.728 -0.245 39.723 1.00 91.56 176 VAL A N 1
ATOM 1349 C CA . VAL A 1 176 ? -22.042 0.696 38.819 1.00 91.56 176 VAL A CA 1
ATOM 1350 C C . VAL A 1 176 ? -21.297 1.749 39.634 1.00 91.56 176 VAL A C 1
ATOM 1352 O O . VAL A 1 176 ? -21.895 2.644 40.228 1.00 91.56 176 VAL A O 1
ATOM 1355 N N . TYR A 1 177 ? -19.972 1.658 39.638 1.00 92.00 177 TYR A N 1
ATOM 1356 C CA . TYR A 1 177 ? -19.093 2.554 40.384 1.00 92.00 177 TYR A CA 1
ATOM 1357 C C . TYR A 1 177 ? -18.592 3.660 39.467 1.00 92.00 177 TYR A C 1
ATOM 1359 O O . TYR A 1 177 ? -18.019 3.378 38.419 1.00 92.00 177 TYR A O 1
ATOM 1367 N N . CYS A 1 178 ? -18.805 4.916 39.850 1.00 91.00 178 CYS A N 1
ATOM 1368 C CA . CYS A 1 178 ? -18.427 6.066 39.035 1.00 91.00 178 CYS A CA 1
ATOM 1369 C C . CYS A 1 178 ? -17.268 6.834 39.678 1.00 91.00 178 CYS A C 1
ATOM 1371 O O . CYS A 1 178 ? -17.317 7.124 40.871 1.00 91.00 178 CYS A O 1
ATOM 1373 N N . ALA A 1 179 ? -16.273 7.214 38.880 1.00 90.00 179 ALA A N 1
ATOM 1374 C CA . ALA A 1 179 ? -15.221 8.159 39.249 1.00 90.00 179 ALA A CA 1
ATOM 1375 C C . ALA A 1 179 ? -15.180 9.293 38.217 1.00 90.00 179 ALA A C 1
ATOM 1377 O O . ALA A 1 179 ? -15.512 9.083 37.050 1.00 90.00 179 ALA A O 1
ATOM 1378 N N . THR A 1 180 ? -14.813 10.499 38.643 1.00 88.69 180 THR A N 1
ATOM 1379 C CA . THR A 1 180 ? -14.647 11.651 37.744 1.00 88.69 180 THR A CA 1
ATOM 1380 C C . THR A 1 180 ? -13.210 12.139 37.846 1.00 88.69 180 THR A C 1
ATOM 1382 O O . THR A 1 180 ? -12.724 12.276 38.962 1.00 88.69 180 THR A O 1
ATOM 1385 N N . CYS A 1 181 ? -12.556 12.379 36.711 1.00 85.62 181 CYS A N 1
ATOM 1386 C CA . CYS A 1 181 ? -11.189 12.892 36.631 1.00 85.62 181 CYS A CA 1
ATOM 1387 C C . CYS A 1 181 ? -11.212 14.312 36.073 1.00 85.62 181 CYS A C 1
ATOM 1389 O O . CYS A 1 181 ? -11.744 14.526 34.977 1.00 85.62 181 CYS A O 1
ATOM 1391 N N . VAL A 1 182 ? -10.604 15.259 36.778 1.00 82.69 182 VAL A N 1
ATOM 1392 C CA . VAL A 1 182 ? -10.599 16.675 36.385 1.00 82.69 182 VAL A CA 1
ATOM 1393 C C . VAL A 1 182 ? -9.428 17.011 35.460 1.00 82.69 182 VAL A C 1
ATOM 1395 O O . VAL A 1 182 ? -9.578 17.862 34.585 1.00 82.69 182 VAL A O 1
ATOM 1398 N N . ASP A 1 183 ? -8.296 16.321 35.603 1.00 84.25 183 ASP A N 1
ATOM 1399 C CA . ASP A 1 183 ? -7.076 16.548 34.824 1.00 84.25 183 ASP A CA 1
ATOM 1400 C C . ASP A 1 183 ? -6.363 15.238 34.424 1.00 84.25 183 ASP A C 1
ATOM 1402 O O . ASP A 1 183 ? -6.805 14.123 34.732 1.00 84.25 183 ASP A O 1
ATOM 1406 N N . LEU A 1 184 ? -5.273 15.372 33.656 1.00 84.81 184 LEU A N 1
ATOM 1407 C CA . LEU A 1 184 ? -4.493 14.234 33.166 1.00 84.81 184 LEU A CA 1
ATOM 1408 C C . LEU A 1 184 ? -3.756 13.507 34.302 1.00 84.81 184 LEU A C 1
ATOM 1410 O O . LEU A 1 184 ? -3.661 12.281 34.270 1.00 84.81 184 LEU A O 1
ATOM 1414 N N . GLU A 1 185 ? -3.267 14.239 35.304 1.00 86.06 185 GLU A N 1
ATOM 1415 C CA . GLU A 1 185 ? -2.549 13.664 36.446 1.00 86.06 185 GLU A CA 1
ATOM 1416 C C . GLU A 1 185 ? -3.473 12.799 37.309 1.00 86.06 185 GLU A C 1
ATOM 1418 O O . GLU A 1 185 ? -3.122 11.668 37.655 1.00 86.06 185 GLU A O 1
ATOM 1423 N N . GLU A 1 186 ? -4.685 13.281 37.602 1.00 87.88 186 GLU A N 1
ATOM 1424 C CA . GLU A 1 186 ? -5.703 12.518 38.319 1.00 87.88 186 GLU A CA 1
ATOM 1425 C C . GLU A 1 186 ? -6.168 11.316 37.493 1.00 87.88 186 GLU A C 1
ATOM 1427 O O . GLU A 1 186 ? -6.315 10.219 38.037 1.00 87.88 186 GLU A O 1
ATOM 1432 N N . GLN A 1 187 ? -6.327 11.473 36.172 1.00 88.81 187 GLN A N 1
ATOM 1433 C CA . GLN A 1 187 ? -6.636 10.353 35.280 1.00 88.81 187 GLN A CA 1
ATOM 1434 C C . GLN A 1 187 ? -5.560 9.259 35.358 1.00 88.81 187 GLN A C 1
ATOM 1436 O O . GLN A 1 187 ? -5.894 8.085 35.546 1.00 88.81 187 GLN A O 1
ATOM 1441 N N . ASP A 1 188 ? -4.282 9.624 35.241 1.00 87.94 188 ASP A N 1
ATOM 1442 C CA . ASP A 1 188 ? -3.177 8.671 35.321 1.00 87.94 188 ASP A CA 1
ATOM 1443 C C . ASP A 1 188 ? -3.086 8.047 36.716 1.00 87.94 188 ASP A C 1
ATOM 1445 O O . ASP A 1 188 ? -2.914 6.831 36.830 1.00 87.94 188 ASP A O 1
ATOM 1449 N N . HIS A 1 189 ? -3.281 8.827 37.780 1.00 90.19 189 HIS A N 1
ATOM 1450 C CA . HIS A 1 189 ? -3.292 8.313 39.146 1.00 90.19 189 HIS A CA 1
ATOM 1451 C C . HIS A 1 189 ? -4.435 7.308 39.377 1.00 90.19 189 HIS A C 1
ATOM 1453 O O . HIS A 1 189 ? -4.220 6.227 39.938 1.00 90.19 189 HIS A O 1
ATOM 1459 N N . ILE A 1 190 ? -5.647 7.616 38.903 1.00 91.38 190 ILE A N 1
ATOM 1460 C CA . ILE A 1 190 ? -6.802 6.716 38.993 1.00 91.38 190 ILE A CA 1
ATOM 1461 C C . ILE A 1 190 ? -6.520 5.424 38.227 1.00 91.38 190 ILE A C 1
ATOM 1463 O O . ILE A 1 190 ? -6.705 4.342 38.778 1.00 91.38 190 ILE A O 1
ATOM 1467 N N . ILE A 1 191 ? -6.023 5.510 36.992 1.00 91.56 191 ILE A N 1
ATOM 1468 C CA . ILE A 1 191 ? -5.782 4.337 36.140 1.00 91.56 191 ILE A CA 1
ATOM 1469 C C . ILE A 1 191 ? -4.632 3.457 36.671 1.00 91.56 191 ILE A C 1
ATOM 1471 O O . ILE A 1 191 ? -4.713 2.227 36.591 1.00 91.56 191 ILE A O 1
ATOM 1475 N N . HIS A 1 192 ? -3.571 4.047 37.229 1.00 90.25 192 HIS A N 1
ATOM 1476 C CA . HIS A 1 192 ? -2.411 3.290 37.712 1.00 90.25 192 HIS A CA 1
ATOM 1477 C C . HIS A 1 192 ? -2.594 2.724 39.121 1.00 90.25 192 HIS A C 1
ATOM 1479 O O . HIS A 1 192 ? -2.135 1.610 39.373 1.00 90.25 192 HIS A O 1
ATOM 1485 N N . PHE A 1 193 ? -3.267 3.448 40.021 1.00 91.00 193 PHE A N 1
ATOM 1486 C CA . PHE A 1 193 ? -3.310 3.085 41.442 1.00 91.00 193 PHE A CA 1
ATOM 1487 C C . PHE A 1 193 ? -4.708 2.723 41.944 1.00 91.00 193 PHE A C 1
ATOM 1489 O O . PHE A 1 193 ? -4.856 1.728 42.650 1.00 91.00 193 PHE A O 1
ATOM 1496 N N . GLN A 1 194 ? -5.747 3.482 41.583 1.00 92.19 194 GLN A N 1
ATOM 1497 C CA . GLN A 1 194 ? -7.094 3.242 42.121 1.00 92.19 194 GLN A CA 1
ATOM 1498 C C . GLN A 1 194 ? -7.840 2.132 41.372 1.00 92.19 194 GLN A C 1
ATOM 1500 O O . GLN A 1 194 ? -8.488 1.290 41.992 1.00 92.19 194 GLN A O 1
ATOM 1505 N N . LEU A 1 195 ? -7.730 2.106 40.044 1.00 93.12 195 LEU A N 1
ATOM 1506 C CA . LEU A 1 195 ? -8.439 1.173 39.175 1.00 93.12 195 LEU A CA 1
ATOM 1507 C C . LEU A 1 195 ? -8.076 -0.299 39.445 1.00 93.12 195 LEU A C 1
ATOM 1509 O O . LEU A 1 195 ? -9.007 -1.094 39.560 1.00 93.12 195 LEU A O 1
ATOM 1513 N N . PRO A 1 196 ? -6.796 -0.696 39.616 1.00 92.56 196 PRO A N 1
ATOM 1514 C CA . PRO A 1 196 ? -6.458 -2.089 39.925 1.00 92.56 196 PRO A CA 1
ATOM 1515 C C . PRO A 1 196 ? -7.081 -2.561 41.246 1.00 92.56 196 PRO A C 1
ATOM 1517 O O . PRO A 1 196 ? -7.632 -3.656 41.320 1.00 92.56 196 PRO A O 1
ATOM 1520 N N . VAL A 1 197 ? -7.066 -1.701 42.269 1.00 92.38 197 VAL A N 1
ATOM 1521 C CA . VAL A 1 197 ? -7.664 -1.993 43.581 1.00 92.38 197 VAL A CA 1
ATOM 1522 C C . VAL A 1 197 ? -9.190 -2.075 43.481 1.00 92.38 197 VAL A C 1
ATOM 1524 O O . VAL A 1 197 ? -9.814 -2.955 44.073 1.00 92.38 197 VAL A O 1
ATOM 1527 N N . ALA A 1 198 ? -9.807 -1.178 42.710 1.00 91.62 198 ALA A N 1
ATOM 1528 C CA . ALA A 1 198 ? -11.249 -1.164 42.488 1.00 91.62 198 ALA A CA 1
ATOM 1529 C C . ALA A 1 198 ? -11.732 -2.397 41.704 1.00 91.62 198 ALA A C 1
ATOM 1531 O O . ALA A 1 198 ? -12.777 -2.953 42.038 1.00 91.62 198 ALA A O 1
ATOM 1532 N N . LEU A 1 199 ? -10.968 -2.853 40.705 1.00 93.06 199 LEU A N 1
ATOM 1533 C CA . LEU A 1 199 ? -11.267 -4.065 39.933 1.00 93.06 199 LEU A CA 1
ATOM 1534 C C . LEU A 1 199 ? -11.357 -5.303 40.835 1.00 93.06 199 LEU A C 1
ATOM 1536 O O . LEU A 1 199 ? -12.308 -6.075 40.708 1.00 93.06 199 LEU A O 1
ATOM 1540 N N . GLU A 1 200 ? -10.412 -5.460 41.767 1.00 90.81 200 GLU A N 1
ATOM 1541 C CA . GLU A 1 200 ? -10.395 -6.570 42.729 1.00 90.81 200 GLU A CA 1
ATOM 1542 C C . GLU A 1 200 ? -11.508 -6.431 43.774 1.00 90.81 200 GLU A C 1
ATOM 1544 O O . GLU A 1 200 ? -12.255 -7.377 44.022 1.00 90.81 200 GLU A O 1
ATOM 1549 N N . ARG A 1 201 ? -11.671 -5.235 44.352 1.00 91.75 201 ARG A N 1
ATOM 1550 C CA . ARG A 1 201 ? -12.645 -4.987 45.425 1.00 91.75 201 ARG A CA 1
ATOM 1551 C C . ARG A 1 201 ? -14.093 -5.139 44.966 1.00 91.75 201 ARG A C 1
ATOM 1553 O O . ARG A 1 201 ? -14.918 -5.661 45.712 1.00 91.75 201 ARG A O 1
ATOM 1560 N N . TYR A 1 202 ? -14.413 -4.633 43.779 1.00 90.25 202 TYR A N 1
ATOM 1561 C CA . TYR A 1 202 ? -15.779 -4.608 43.257 1.00 90.25 202 TYR A CA 1
ATOM 1562 C C . TYR A 1 202 ? -16.083 -5.765 42.304 1.00 90.25 202 TYR A C 1
ATOM 1564 O O . TYR A 1 202 ? -17.197 -5.836 41.782 1.00 90.25 202 TYR A O 1
ATOM 1572 N N . ASN A 1 203 ? -15.111 -6.660 42.077 1.00 92.56 203 ASN A N 1
ATOM 1573 C CA . ASN A 1 203 ? -15.197 -7.755 41.111 1.00 92.56 203 ASN A CA 1
ATOM 1574 C C . ASN A 1 203 ? -15.779 -7.265 39.774 1.00 92.56 203 ASN A C 1
ATOM 1576 O O . ASN A 1 203 ? -16.826 -7.729 39.312 1.00 92.56 203 ASN A O 1
ATOM 1580 N N . ALA A 1 204 ? -15.156 -6.229 39.211 1.00 92.69 204 ALA A N 1
ATOM 1581 C CA . ALA A 1 204 ? -15.686 -5.546 38.041 1.00 92.69 204 ALA A CA 1
ATOM 1582 C C . ALA A 1 204 ? -15.264 -6.247 36.740 1.00 92.69 204 ALA A C 1
ATOM 1584 O O . ALA A 1 204 ? -14.093 -6.544 36.515 1.00 92.69 204 ALA A O 1
ATOM 1585 N N . GLY A 1 205 ? -16.242 -6.515 35.873 1.00 92.12 205 GLY A N 1
ATOM 1586 C CA . GLY A 1 205 ? -16.047 -7.177 34.579 1.00 92.12 205 GLY A CA 1
ATOM 1587 C C . GLY A 1 205 ? -15.912 -6.199 33.414 1.00 92.12 205 GLY A C 1
ATOM 1588 O O . GLY A 1 205 ? -15.478 -6.592 32.333 1.00 92.12 205 GLY A O 1
ATOM 1589 N N . LEU A 1 206 ? -16.260 -4.931 33.644 1.00 96.00 206 LEU A N 1
ATOM 1590 C CA . LEU A 1 206 ? -16.244 -3.868 32.649 1.00 96.00 206 LEU A CA 1
ATOM 1591 C C . LEU A 1 206 ? -15.668 -2.581 33.246 1.00 96.00 206 LEU A C 1
ATOM 1593 O O . LEU A 1 206 ? -16.083 -2.151 34.324 1.00 96.00 206 LEU A O 1
ATOM 1597 N N . VAL A 1 207 ? -14.771 -1.940 32.502 1.00 96.25 207 VAL A N 1
ATOM 1598 C CA . VAL A 1 207 ? -14.281 -0.586 32.779 1.00 96.25 207 VAL A CA 1
ATOM 1599 C C . VAL A 1 207 ? -14.583 0.296 31.576 1.00 96.25 207 VAL A C 1
ATOM 1601 O O . VAL A 1 207 ? -14.241 -0.063 30.453 1.00 96.25 207 VAL A O 1
ATOM 1604 N N . VAL A 1 208 ? -15.194 1.454 31.798 1.00 95.06 208 VAL A N 1
ATOM 1605 C CA . VAL A 1 208 ? -15.461 2.459 30.764 1.00 95.06 208 VAL A CA 1
ATOM 1606 C C . VAL A 1 208 ? -14.678 3.729 31.077 1.00 95.06 208 VAL A C 1
ATOM 1608 O O . VAL A 1 208 ? -14.776 4.246 32.185 1.00 95.06 208 VAL A O 1
ATOM 1611 N N . LEU A 1 209 ? -13.946 4.248 30.090 1.00 92.69 209 LEU A N 1
ATOM 1612 C CA . LEU A 1 209 ? -13.265 5.545 30.133 1.00 92.69 209 LEU A CA 1
ATOM 1613 C C . LEU A 1 209 ? -13.962 6.523 29.164 1.00 92.69 209 LEU A C 1
ATOM 1615 O O . LEU A 1 209 ? -13.800 6.399 27.947 1.00 92.69 209 LEU A O 1
ATOM 1619 N N . ASP A 1 210 ? -14.735 7.483 29.682 1.00 89.31 210 ASP A N 1
ATOM 1620 C CA . ASP A 1 210 ? -15.497 8.484 28.907 1.00 89.31 210 ASP A CA 1
ATOM 1621 C C . ASP A 1 210 ? -15.093 9.926 29.275 1.00 89.31 210 ASP A C 1
ATOM 1623 O O . ASP A 1 210 ? -15.590 10.495 30.233 1.00 89.31 210 ASP A O 1
ATOM 1627 N N . ASN A 1 211 ? -14.191 10.592 28.572 1.00 77.25 211 ASN A N 1
ATOM 1628 C CA . ASN A 1 211 ? -13.473 10.183 27.381 1.00 77.25 211 ASN A CA 1
ATOM 1629 C C . ASN A 1 211 ? -12.008 10.603 27.533 1.00 77.25 211 ASN A C 1
ATOM 1631 O O . ASN A 1 211 ? -11.687 11.772 27.726 1.00 77.25 211 ASN A O 1
ATOM 1635 N N . ILE A 1 212 ? -11.114 9.637 27.334 1.00 73.38 212 ILE A N 1
ATOM 1636 C CA . ILE A 1 212 ? -9.660 9.772 27.465 1.00 73.38 212 ILE A CA 1
ATOM 1637 C C . ILE A 1 212 ? -9.067 10.928 26.634 1.00 73.38 212 ILE A C 1
ATOM 1639 O O . ILE A 1 212 ? -7.981 11.420 26.917 1.00 73.38 212 ILE A O 1
ATOM 1643 N N . THR A 1 213 ? -9.753 11.381 25.581 1.00 71.25 213 THR A N 1
ATOM 1644 C CA . THR A 1 213 ? -9.226 12.377 24.640 1.00 71.25 213 THR A CA 1
ATOM 1645 C C . THR A 1 213 ? -9.145 13.781 25.191 1.00 71.25 213 THR A C 1
ATOM 1647 O O . THR A 1 213 ? -8.320 14.555 24.708 1.00 71.25 213 THR A O 1
ATOM 1650 N N . THR A 1 214 ? -10.027 14.136 26.123 1.00 72.62 214 THR A N 1
ATOM 1651 C CA . THR A 1 214 ? -10.217 15.533 26.528 1.00 72.62 214 THR A CA 1
ATOM 1652 C C . THR A 1 214 ? -8.956 16.063 27.217 1.00 72.62 214 THR A C 1
ATOM 1654 O O . THR A 1 214 ? -8.417 17.089 26.798 1.00 72.62 214 THR A O 1
ATOM 1657 N N . HIS A 1 215 ? -8.387 15.280 28.137 1.00 79.19 215 HIS A N 1
ATOM 1658 C CA . HIS A 1 215 ? -7.176 15.641 28.884 1.00 79.19 215 HIS A CA 1
ATOM 1659 C C . HIS A 1 215 ? -5.915 15.631 28.016 1.00 79.19 215 HIS A C 1
ATOM 1661 O O . HIS A 1 215 ? -5.194 16.625 27.961 1.00 79.19 215 HIS A O 1
ATOM 1667 N N . TYR A 1 216 ? -5.701 14.582 27.210 1.00 77.81 216 TYR A N 1
ATOM 1668 C CA . TYR A 1 216 ? -4.555 14.544 26.290 1.00 77.81 216 TYR A CA 1
ATOM 1669 C C . TYR A 1 216 ? -4.594 15.664 25.238 1.00 77.81 216 TYR A C 1
ATOM 1671 O O . TYR A 1 216 ? -3.548 16.066 24.731 1.00 77.81 216 TYR A O 1
ATOM 1679 N N . ARG A 1 217 ? -5.773 16.151 24.826 1.00 71.00 217 ARG A N 1
ATOM 1680 C CA . ARG A 1 217 ? -5.872 17.281 23.881 1.00 71.00 217 ARG A CA 1
ATOM 1681 C C . ARG A 1 217 ? -5.583 18.623 24.552 1.00 71.00 217 ARG A C 1
ATOM 1683 O O . ARG A 1 217 ? -4.926 19.443 23.924 1.00 71.00 217 ARG A O 1
ATOM 1690 N N . ALA A 1 218 ? -6.044 18.829 25.785 1.00 66.25 218 ALA A N 1
ATOM 1691 C CA . ALA A 1 218 ? -5.833 20.073 26.528 1.00 66.25 218 ALA A CA 1
ATOM 1692 C C . ALA A 1 218 ? -4.367 20.279 26.964 1.00 66.25 218 ALA A C 1
ATOM 1694 O O . ALA A 1 218 ? -3.883 21.416 26.979 1.00 66.25 218 ALA A O 1
ATOM 1695 N N . GLU A 1 219 ? -3.668 19.186 27.285 1.00 68.75 219 GLU A N 1
ATOM 1696 C CA . GLU A 1 219 ? -2.286 19.221 27.780 1.00 68.75 219 GLU A CA 1
ATOM 1697 C C . GLU A 1 219 ? -1.265 19.513 26.667 1.00 68.75 219 GLU A C 1
ATOM 1699 O O . GLU A 1 219 ? -0.358 20.321 26.841 1.00 68.75 219 GLU A O 1
ATOM 1704 N N . TYR A 1 220 ? -1.455 18.927 25.479 1.00 67.06 220 TYR A N 1
ATOM 1705 C CA . TYR A 1 220 ? -0.516 19.030 24.349 1.00 67.06 220 TYR A CA 1
ATOM 1706 C C . TYR A 1 220 ? -1.008 19.973 23.232 1.00 67.06 220 TYR A C 1
ATOM 1708 O O . TYR A 1 220 ? -0.711 19.759 22.052 1.00 67.06 220 TYR A O 1
ATOM 1716 N N . ASP A 1 221 ? -1.802 20.993 23.574 1.00 58.62 221 ASP A N 1
ATOM 1717 C CA . ASP A 1 221 ? -2.345 21.948 22.602 1.00 58.62 221 ASP A CA 1
ATOM 1718 C C . ASP A 1 221 ? -1.235 22.830 21.993 1.00 58.62 221 ASP A C 1
ATOM 1720 O O . ASP A 1 221 ? -0.592 23.642 22.664 1.00 58.62 221 ASP A O 1
ATOM 1724 N N . ILE A 1 222 ? -1.045 22.693 20.677 1.00 54.12 222 ILE A N 1
ATOM 1725 C CA . ILE A 1 222 ? -0.037 23.386 19.855 1.00 54.12 222 ILE A CA 1
ATOM 1726 C C . ILE A 1 222 ? -0.190 24.921 19.938 1.00 54.12 222 ILE A C 1
ATOM 1728 O O . ILE A 1 222 ? 0.771 25.668 19.733 1.00 54.12 222 ILE A O 1
ATOM 1732 N N . SER A 1 223 ? -1.389 25.417 20.263 1.00 45.56 223 SER A N 1
ATOM 1733 C CA . SER A 1 223 ? -1.712 26.849 20.307 1.00 45.56 223 SER A CA 1
ATOM 1734 C C . SER A 1 223 ? -1.132 27.606 21.515 1.00 45.56 223 SER A C 1
ATOM 1736 O O . SER A 1 223 ? -0.828 28.801 21.402 1.00 45.56 223 SER A O 1
ATOM 1738 N N . LYS A 1 224 ? -0.878 26.934 22.651 1.00 46.44 224 LYS A N 1
ATOM 1739 C CA . LYS A 1 224 ? -0.229 27.564 23.822 1.00 46.44 224 LYS A CA 1
ATOM 1740 C C . LYS A 1 224 ? 1.218 27.987 23.522 1.00 46.44 224 LYS A C 1
ATOM 1742 O O . LYS A 1 224 ? 1.671 29.012 24.029 1.00 46.44 224 LYS A O 1
ATOM 1747 N N . VAL A 1 225 ? 1.905 27.280 22.620 1.00 46.28 225 VAL A N 1
ATOM 1748 C CA . VAL A 1 225 ? 3.304 27.552 22.232 1.00 46.28 225 VAL A CA 1
ATOM 1749 C C . VAL A 1 225 ? 3.440 28.834 21.399 1.00 46.28 225 VAL A C 1
ATOM 1751 O O . VAL A 1 225 ? 4.380 29.602 21.597 1.00 46.28 225 VAL A O 1
ATOM 1754 N N . TYR A 1 226 ? 2.477 29.130 20.519 1.00 43.38 226 TYR A N 1
ATOM 1755 C CA . TYR A 1 226 ? 2.511 30.345 19.689 1.00 43.38 226 TYR A CA 1
ATOM 1756 C C . TYR A 1 226 ? 2.242 31.637 20.476 1.00 43.38 226 TYR A C 1
ATOM 1758 O O . TYR A 1 226 ? 2.611 32.723 20.027 1.00 43.38 226 TYR A O 1
ATOM 1766 N N . SER A 1 227 ? 1.614 31.526 21.647 1.00 41.75 227 SER A N 1
ATOM 1767 C CA . SER A 1 227 ? 1.093 32.673 22.395 1.00 41.75 227 SER A CA 1
ATOM 1768 C C . SER A 1 227 ? 2.094 33.270 23.392 1.00 41.75 227 SER A C 1
ATOM 1770 O O . SER A 1 227 ? 1.970 34.442 23.739 1.00 41.75 227 SER A O 1
ATOM 1772 N N . GLN A 1 228 ? 3.094 32.505 23.853 1.00 44.44 228 GLN A N 1
ATOM 1773 C CA . GLN A 1 228 ? 3.963 32.926 24.967 1.00 44.44 228 GLN A CA 1
ATOM 1774 C C . GLN A 1 228 ? 5.395 33.337 24.601 1.00 44.44 228 GLN A C 1
ATOM 1776 O O . GLN A 1 228 ? 6.087 33.879 25.456 1.00 44.44 228 GLN A O 1
ATOM 1781 N N . THR A 1 229 ? 5.879 33.156 23.369 1.00 43.47 229 THR A N 1
ATOM 1782 C CA . THR A 1 229 ? 7.304 33.421 23.079 1.00 43.47 229 THR A CA 1
ATOM 1783 C C . THR A 1 229 ? 7.532 34.123 21.742 1.00 43.47 229 THR A C 1
ATOM 1785 O O . THR A 1 229 ? 7.935 33.539 20.743 1.00 43.47 229 THR A O 1
ATOM 1788 N N . LYS A 1 230 ? 7.350 35.450 21.742 1.00 39.84 230 LYS A N 1
ATOM 1789 C CA . LYS A 1 230 ? 7.764 36.352 20.646 1.00 39.84 230 LYS A CA 1
ATOM 1790 C C . LYS A 1 230 ? 9.283 36.585 20.557 1.00 39.84 230 LYS A C 1
ATOM 1792 O O . LYS A 1 230 ? 9.724 37.457 19.814 1.00 39.84 230 LYS A O 1
ATOM 1797 N N . THR A 1 231 ? 10.101 35.824 21.277 1.00 39.69 231 THR A N 1
ATOM 1798 C CA . THR A 1 231 ? 11.554 36.017 21.315 1.00 39.69 231 THR A CA 1
ATOM 1799 C C . THR A 1 231 ? 12.285 34.676 21.305 1.00 39.69 231 THR A C 1
ATOM 1801 O O . THR A 1 231 ? 12.201 33.931 22.276 1.00 39.69 231 THR A O 1
ATOM 1804 N N . THR A 1 232 ? 13.061 34.446 20.236 1.00 39.62 232 THR A N 1
ATOM 1805 C CA . THR A 1 232 ? 14.132 33.443 20.003 1.00 39.62 232 THR A CA 1
ATOM 1806 C C . THR A 1 232 ? 13.858 32.346 18.956 1.00 39.62 232 THR A C 1
ATOM 1808 O O . THR A 1 232 ? 12.839 31.667 18.937 1.00 39.62 232 THR A O 1
ATOM 1811 N N . ASN A 1 233 ? 14.835 32.176 18.058 1.00 42.34 233 ASN A N 1
ATOM 1812 C CA . ASN A 1 233 ? 14.798 31.426 16.794 1.00 42.34 233 ASN A CA 1
ATOM 1813 C C . ASN A 1 233 ? 14.906 29.884 16.930 1.00 42.34 233 ASN A C 1
ATOM 1815 O O . ASN A 1 233 ? 15.487 29.236 16.064 1.00 42.34 233 ASN A O 1
ATOM 1819 N N . ASN A 1 234 ? 14.365 29.273 17.993 1.00 47.75 234 ASN A N 1
ATOM 1820 C CA . ASN A 1 234 ? 14.465 27.819 18.257 1.00 47.75 234 ASN A CA 1
ATOM 1821 C C . ASN A 1 234 ? 13.111 27.068 18.198 1.00 47.75 234 ASN A C 1
ATOM 1823 O O . ASN A 1 234 ? 12.949 25.990 18.770 1.00 47.75 234 ASN A O 1
ATOM 1827 N N . THR A 1 235 ? 12.130 27.615 17.481 1.00 48.03 235 THR A N 1
ATOM 1828 C CA . THR A 1 235 ? 10.699 27.266 17.577 1.00 48.03 235 THR A CA 1
ATOM 1829 C C . THR A 1 235 ? 10.274 25.930 16.952 1.00 48.03 235 THR A C 1
ATOM 1831 O O . THR A 1 235 ? 9.291 25.346 17.393 1.00 48.03 235 THR A O 1
ATOM 1834 N N . ALA A 1 236 ? 11.005 25.374 15.980 1.00 48.03 236 ALA A N 1
ATOM 1835 C CA . ALA A 1 236 ? 10.602 24.112 15.336 1.00 48.03 236 ALA A CA 1
ATOM 1836 C C . ALA A 1 236 ? 10.867 22.851 16.189 1.00 48.03 236 ALA A C 1
ATOM 1838 O O . ALA A 1 236 ? 10.343 21.783 15.881 1.00 48.03 236 ALA A O 1
ATOM 1839 N N . LYS A 1 237 ? 11.684 22.948 17.251 1.00 48.12 237 LYS A N 1
ATOM 1840 C CA . LYS A 1 237 ? 12.056 21.789 18.081 1.00 48.12 237 LYS A CA 1
ATOM 1841 C C . LYS A 1 237 ? 11.062 21.485 19.208 1.00 48.12 237 LYS A C 1
ATOM 1843 O O . LYS A 1 237 ? 10.925 20.312 19.529 1.00 48.12 237 LYS A O 1
ATOM 1848 N N . SER A 1 238 ? 10.361 22.467 19.790 1.00 50.41 238 SER A N 1
ATOM 1849 C CA . SER A 1 238 ? 9.517 22.207 20.977 1.00 50.41 238 SER A CA 1
ATOM 1850 C C . SER A 1 238 ? 8.208 21.478 20.635 1.00 50.41 238 SER A C 1
ATOM 1852 O O . SER A 1 238 ? 7.925 20.451 21.238 1.00 50.41 238 SER A O 1
ATOM 1854 N N . GLY A 1 239 ? 7.480 21.888 19.588 1.00 55.31 239 GLY A N 1
ATOM 1855 C CA . GLY A 1 239 ? 6.232 21.208 19.194 1.00 55.31 239 GLY A CA 1
ATOM 1856 C C . GLY A 1 239 ? 6.427 19.762 18.705 1.00 55.31 239 GLY A C 1
ATOM 1857 O O . GLY A 1 239 ? 5.545 18.919 18.857 1.00 55.31 239 GLY A O 1
ATOM 1858 N N . LEU A 1 240 ? 7.607 19.444 18.159 1.00 57.19 240 LEU A N 1
ATOM 1859 C CA . LEU A 1 240 ? 8.001 18.072 17.815 1.00 57.19 240 LEU A CA 1
ATOM 1860 C C . LEU A 1 240 ? 8.264 17.221 19.066 1.00 57.19 240 LEU A C 1
ATOM 1862 O O . LEU A 1 240 ? 7.920 16.042 19.078 1.00 57.19 240 LEU A O 1
ATOM 1866 N N . VAL A 1 241 ? 8.844 17.811 20.116 1.00 63.81 241 VAL A N 1
ATOM 1867 C CA . VAL A 1 241 ? 9.088 17.136 21.400 1.00 63.81 241 VAL A CA 1
ATOM 1868 C C . VAL A 1 241 ? 7.766 16.815 22.102 1.00 63.81 241 VAL A C 1
ATOM 1870 O O . VAL A 1 241 ? 7.594 15.692 22.572 1.00 63.81 241 VAL A O 1
ATOM 1873 N N . ASP A 1 242 ? 6.796 17.728 22.075 1.00 66.56 242 ASP A N 1
ATOM 1874 C CA . ASP A 1 242 ? 5.488 17.529 22.714 1.00 66.56 242 ASP A CA 1
ATOM 1875 C C . ASP A 1 242 ? 4.656 16.432 22.025 1.00 66.56 242 ASP A C 1
ATOM 1877 O O . ASP A 1 242 ? 4.059 15.586 22.693 1.00 66.56 242 ASP A O 1
ATOM 1881 N N . LEU A 1 243 ? 4.690 16.351 20.688 1.00 69.12 243 LEU A N 1
ATOM 1882 C CA . LEU A 1 243 ? 4.060 15.255 19.934 1.00 69.12 243 LEU A CA 1
ATOM 1883 C C . LEU A 1 243 ? 4.703 13.888 20.222 1.00 69.12 243 LEU A C 1
ATOM 1885 O O . LEU A 1 243 ? 4.005 12.867 20.274 1.00 69.12 243 LEU A O 1
ATOM 1889 N N . VAL A 1 244 ? 6.026 13.852 20.408 1.00 73.75 244 VAL A N 1
ATOM 1890 C CA . VAL A 1 244 ? 6.756 12.630 20.778 1.00 73.75 244 VAL A CA 1
ATOM 1891 C C . VAL A 1 244 ? 6.415 12.208 22.209 1.00 73.75 244 VAL A C 1
ATOM 1893 O O . VAL A 1 244 ? 6.155 11.025 22.435 1.00 73.75 244 VAL A O 1
ATOM 1896 N N . ASN A 1 245 ? 6.336 13.155 23.149 1.00 77.75 245 ASN A N 1
ATOM 1897 C CA . ASN A 1 245 ? 5.934 12.894 24.535 1.00 77.75 245 ASN A CA 1
ATOM 1898 C C . ASN A 1 245 ? 4.502 12.349 24.603 1.00 77.75 245 ASN A C 1
ATOM 1900 O O . ASN A 1 245 ? 4.298 11.248 25.110 1.00 77.75 245 ASN A O 1
ATOM 1904 N N . ARG A 1 246 ? 3.544 13.015 23.942 1.00 82.88 246 ARG A N 1
ATOM 1905 C CA . ARG A 1 246 ? 2.164 12.519 23.807 1.00 82.88 246 ARG A CA 1
ATOM 1906 C C . ARG A 1 246 ? 2.121 11.089 23.265 1.00 82.88 246 ARG A C 1
ATOM 1908 O O . ARG A 1 246 ? 1.380 10.248 23.766 1.00 82.88 246 ARG A O 1
ATOM 1915 N N . SER A 1 247 ? 2.908 10.801 22.227 1.00 82.38 247 SER A N 1
ATOM 1916 C CA . SER A 1 247 ? 2.957 9.463 21.625 1.00 82.38 247 SER A CA 1
ATOM 1917 C C . SER A 1 247 ? 3.488 8.413 22.606 1.00 82.38 247 SER A C 1
ATOM 1919 O O . SER A 1 247 ? 2.944 7.313 22.682 1.00 82.38 247 SER A O 1
ATOM 1921 N N . ARG A 1 248 ? 4.521 8.754 23.384 1.00 83.81 248 ARG A N 1
ATOM 1922 C CA . ARG A 1 248 ? 5.095 7.882 24.418 1.00 83.81 248 ARG A CA 1
ATOM 1923 C C . ARG A 1 248 ? 4.087 7.578 25.525 1.00 83.81 248 ARG A C 1
ATOM 1925 O O . ARG A 1 248 ? 3.985 6.424 25.940 1.00 83.81 248 ARG A O 1
ATOM 1932 N N . ASP A 1 249 ? 3.342 8.580 25.973 1.00 85.25 249 ASP A N 1
ATOM 1933 C CA . ASP A 1 249 ? 2.397 8.424 27.080 1.00 85.25 249 ASP A CA 1
ATOM 1934 C C . ASP A 1 249 ? 1.153 7.632 26.653 1.00 85.25 249 ASP A C 1
ATOM 1936 O O . ASP A 1 249 ? 0.739 6.723 27.369 1.00 85.25 249 ASP A O 1
ATOM 1940 N N . LEU A 1 250 ? 0.662 7.820 25.420 1.00 89.00 250 LEU A N 1
ATOM 1941 C CA . LEU A 1 250 ? -0.396 6.971 24.851 1.00 89.00 250 LEU A CA 1
ATOM 1942 C C . LEU A 1 250 ? 0.017 5.494 24.731 1.00 89.00 250 LEU A C 1
ATOM 1944 O O . LEU A 1 250 ? -0.808 4.608 24.956 1.00 89.00 250 LEU A O 1
ATOM 1948 N N . VAL A 1 251 ? 1.281 5.210 24.392 1.00 88.00 251 VAL A N 1
ATOM 1949 C CA . VAL A 1 251 ? 1.801 3.830 24.344 1.00 88.00 251 VAL A CA 1
ATOM 1950 C C . VAL A 1 251 ? 1.870 3.218 25.743 1.00 88.00 251 VAL A C 1
ATOM 1952 O O . VAL A 1 251 ? 1.485 2.063 25.922 1.00 88.00 251 VAL A O 1
ATOM 1955 N N . ARG A 1 252 ? 2.329 3.980 26.743 1.00 88.12 252 ARG A N 1
ATOM 1956 C CA . ARG A 1 252 ? 2.382 3.528 28.145 1.00 88.12 252 ARG A CA 1
ATOM 1957 C C . ARG A 1 252 ? 0.993 3.223 28.688 1.00 88.12 252 ARG A C 1
ATOM 1959 O O . ARG A 1 252 ? 0.774 2.133 29.210 1.00 88.12 252 ARG A O 1
ATOM 1966 N N . LEU A 1 253 ? 0.059 4.146 28.486 1.00 90.06 253 LEU A N 1
ATOM 1967 C CA . LEU A 1 253 ? -1.335 3.992 28.876 1.00 90.06 253 LEU A CA 1
ATOM 1968 C C . LEU A 1 253 ? -1.971 2.773 28.200 1.00 90.06 253 LEU A C 1
ATOM 1970 O O . LEU A 1 253 ? -2.563 1.928 28.865 1.00 90.06 253 LEU A O 1
ATOM 1974 N N . GLY A 1 254 ? -1.795 2.635 26.883 1.00 90.50 254 GLY A N 1
ATOM 1975 C CA . GLY A 1 254 ? -2.298 1.493 26.125 1.00 90.50 254 GLY A CA 1
ATOM 1976 C C . GLY A 1 254 ? -1.715 0.154 26.587 1.00 90.50 254 GLY A C 1
ATOM 1977 O O . GLY A 1 254 ? -2.435 -0.839 26.680 1.00 90.50 254 GLY A O 1
ATOM 1978 N N . ALA A 1 255 ? -0.422 0.102 26.914 1.00 88.56 255 ALA A N 1
ATOM 1979 C CA . ALA A 1 255 ? 0.204 -1.090 27.487 1.00 88.56 255 ALA A CA 1
ATOM 1980 C C . ALA A 1 255 ? -0.357 -1.424 28.880 1.00 88.56 255 ALA A C 1
ATOM 1982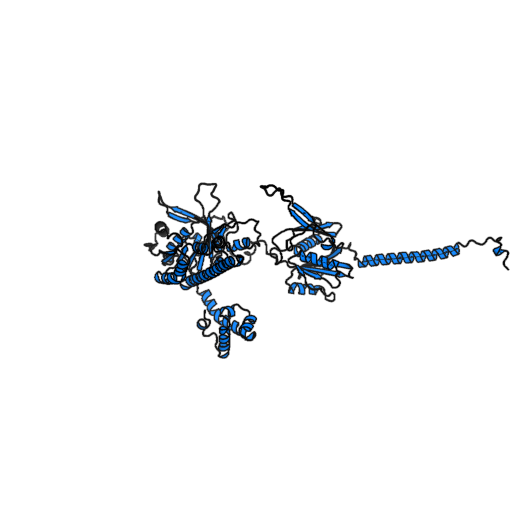 O O . ALA A 1 255 ? -0.667 -2.585 29.152 1.00 88.56 255 ALA A O 1
ATOM 1983 N N . HIS A 1 256 ? -0.539 -0.413 29.734 1.00 92.06 256 HIS A N 1
ATOM 1984 C CA . HIS A 1 256 ? -1.080 -0.588 31.081 1.00 92.06 256 HIS A CA 1
ATOM 1985 C C . HIS A 1 256 ? -2.534 -1.072 31.063 1.00 92.06 256 HIS A C 1
ATOM 1987 O O . HIS A 1 256 ? -2.859 -2.057 31.720 1.00 92.06 256 HIS A O 1
ATOM 1993 N N . LEU A 1 257 ? -3.395 -0.473 30.233 1.00 93.69 257 LEU A N 1
ATOM 1994 C CA . LEU A 1 257 ? -4.787 -0.913 30.082 1.00 93.69 257 LEU A CA 1
ATOM 1995 C C . LEU A 1 257 ? -4.880 -2.354 29.564 1.00 93.69 257 LEU A C 1
ATOM 1997 O O . LEU A 1 257 ? -5.668 -3.138 30.085 1.00 93.69 257 LEU A O 1
ATOM 2001 N N . ARG A 1 258 ? -4.047 -2.749 28.592 1.00 92.88 258 ARG A N 1
ATOM 2002 C CA . ARG A 1 258 ? -4.009 -4.146 28.120 1.00 92.88 258 ARG A CA 1
ATOM 2003 C C . ARG A 1 258 ? -3.574 -5.117 29.219 1.00 92.88 258 ARG A C 1
ATOM 2005 O O . ARG A 1 258 ? -4.170 -6.183 29.351 1.00 92.88 258 ARG A O 1
ATOM 2012 N N . SER A 1 259 ? -2.584 -4.729 30.025 1.00 89.81 259 SER A N 1
ATOM 2013 C CA . SER A 1 259 ? -2.146 -5.507 31.190 1.00 89.81 259 SER A CA 1
ATOM 2014 C C . SER A 1 259 ? -3.281 -5.692 32.203 1.00 89.81 259 SER A C 1
ATOM 2016 O O . SER A 1 259 ? -3.537 -6.812 32.638 1.00 89.81 259 SER A O 1
ATOM 2018 N N . LEU A 1 260 ? -4.022 -4.623 32.520 1.00 91.56 260 LEU A N 1
ATOM 2019 C CA . LEU A 1 260 ? -5.167 -4.689 33.433 1.00 91.56 260 LEU A CA 1
ATOM 2020 C C . LEU A 1 260 ? -6.307 -5.551 32.887 1.00 91.56 260 LEU A C 1
ATOM 2022 O O . LEU A 1 260 ? -6.837 -6.383 33.623 1.00 91.56 260 LEU A O 1
ATOM 2026 N N . ALA A 1 261 ? -6.652 -5.383 31.608 1.00 92.00 261 ALA A N 1
ATOM 2027 C CA . ALA A 1 261 ? -7.708 -6.154 30.960 1.00 92.00 261 ALA A CA 1
ATOM 2028 C C . ALA A 1 261 ? -7.408 -7.658 31.034 1.00 92.00 261 ALA A C 1
ATOM 2030 O O . ALA A 1 261 ? -8.256 -8.433 31.477 1.00 92.00 261 ALA A O 1
ATOM 2031 N N . SER A 1 262 ? -6.181 -8.054 30.674 1.00 88.75 262 SER A N 1
ATOM 2032 C CA . SER A 1 262 ? -5.732 -9.449 30.713 1.00 88.75 262 SER A CA 1
ATOM 2033 C C . SER A 1 262 ? -5.639 -9.991 32.144 1.00 88.75 262 SER A C 1
ATOM 2035 O O . SER A 1 262 ? -6.191 -11.051 32.429 1.00 88.75 262 SER A O 1
ATOM 2037 N N . LYS A 1 263 ? -5.028 -9.244 33.077 1.00 88.00 263 LYS A N 1
ATOM 2038 C CA . LYS A 1 263 ? -4.834 -9.683 34.471 1.00 88.00 263 LYS A CA 1
ATOM 2039 C C . LYS A 1 263 ? -6.153 -9.910 35.215 1.00 88.00 263 LYS A C 1
ATOM 2041 O O . LYS A 1 263 ? -6.274 -10.884 35.950 1.00 88.00 263 LYS A O 1
ATOM 2046 N N . HIS A 1 264 ? -7.123 -9.010 35.051 1.00 88.62 264 HIS A N 1
ATOM 2047 C CA . HIS A 1 264 ? -8.412 -9.078 35.753 1.00 88.62 264 HIS A CA 1
ATOM 2048 C C . HIS A 1 264 ? -9.519 -9.733 34.915 1.00 88.62 264 HIS A C 1
ATOM 2050 O O . HIS A 1 264 ? -10.663 -9.825 35.366 1.00 88.62 264 HIS A O 1
ATOM 2056 N N . HIS A 1 265 ? -9.190 -10.196 33.704 1.00 90.62 265 HIS A N 1
ATOM 2057 C CA . HIS A 1 265 ? -10.126 -10.801 32.760 1.00 90.62 265 HIS A CA 1
ATOM 2058 C C . HIS A 1 265 ? -11.392 -9.938 32.565 1.00 90.62 265 HIS A C 1
ATOM 2060 O O . HIS A 1 265 ? -12.526 -10.423 32.640 1.00 90.62 265 HIS A O 1
ATOM 2066 N N . CYS A 1 266 ? -11.199 -8.632 32.364 1.00 93.06 266 CYS A N 1
ATOM 2067 C CA . CYS A 1 266 ? -12.265 -7.645 32.191 1.00 93.06 266 CYS A CA 1
ATOM 2068 C C . CYS A 1 266 ? -12.199 -6.995 30.802 1.00 93.06 266 CYS A C 1
ATOM 2070 O O . CYS A 1 266 ? -11.155 -7.002 30.145 1.00 93.06 266 CYS A O 1
ATOM 2072 N N . ALA A 1 267 ? -13.322 -6.457 30.327 1.00 94.81 267 ALA A N 1
ATOM 2073 C CA . ALA A 1 267 ? -13.348 -5.631 29.123 1.00 94.81 267 ALA A CA 1
ATOM 2074 C C . ALA A 1 267 ? -13.072 -4.170 29.493 1.00 94.81 267 ALA A C 1
ATOM 2076 O O . ALA A 1 267 ? -13.704 -3.625 30.401 1.00 94.81 267 ALA A O 1
ATOM 2077 N N . ILE A 1 268 ? -12.160 -3.519 28.769 1.00 96.06 268 ILE A N 1
ATOM 2078 C CA . ILE A 1 268 ? -11.903 -2.084 28.920 1.00 96.06 268 ILE A CA 1
ATOM 2079 C C . ILE A 1 268 ? -12.390 -1.365 27.669 1.00 96.06 268 ILE A C 1
ATOM 2081 O O . ILE A 1 268 ? -11.902 -1.609 26.565 1.00 96.06 268 ILE A O 1
ATOM 2085 N N . ILE A 1 269 ? -13.336 -0.451 27.850 1.00 95.56 269 ILE A N 1
ATOM 2086 C CA . ILE A 1 269 ? -13.916 0.362 26.790 1.00 95.56 269 ILE A CA 1
ATOM 2087 C C . ILE A 1 269 ? -13.411 1.786 26.921 1.00 95.56 269 ILE A C 1
ATOM 2089 O O . ILE A 1 269 ? -13.594 2.439 27.946 1.00 95.56 269 ILE A O 1
ATOM 2093 N N . VAL A 1 270 ? -12.810 2.282 25.849 1.00 94.06 270 VAL A N 1
ATOM 2094 C CA . VAL A 1 270 ? -12.304 3.646 25.764 1.00 94.06 270 VAL A CA 1
ATOM 2095 C C . VAL A 1 270 ? -13.136 4.407 24.750 1.00 94.06 270 VAL A C 1
ATOM 2097 O O . VAL A 1 270 ? -13.203 4.039 23.577 1.00 94.06 270 VAL A O 1
ATOM 2100 N N . ILE A 1 271 ? -13.790 5.473 25.194 1.00 92.50 271 ILE A N 1
ATOM 2101 C CA . ILE A 1 271 ? -14.493 6.373 24.284 1.00 92.50 271 ILE A CA 1
ATOM 2102 C C . ILE A 1 271 ? -13.456 7.300 23.648 1.00 92.50 271 ILE A C 1
ATOM 2104 O O . ILE A 1 271 ? -12.498 7.682 24.307 1.00 92.50 271 ILE A O 1
ATOM 2108 N N . ASN A 1 272 ? -13.617 7.624 22.363 1.00 90.19 272 ASN A N 1
ATOM 2109 C CA . ASN A 1 272 ? -12.784 8.592 21.647 1.00 90.19 272 ASN A CA 1
ATOM 2110 C C . ASN A 1 272 ? -13.674 9.552 20.833 1.00 90.19 272 ASN A C 1
ATOM 2112 O O . ASN A 1 272 ? -14.677 9.166 20.222 1.00 90.19 272 ASN A O 1
ATOM 2116 N N . GLN A 1 273 ? -13.311 10.832 20.820 1.00 87.00 273 GLN A N 1
ATOM 2117 C CA . GLN A 1 273 ? -13.932 11.857 19.985 1.00 87.00 273 GLN A CA 1
ATOM 2118 C C . GLN A 1 273 ? -13.339 11.845 18.573 1.00 87.00 273 GLN A C 1
ATOM 2120 O O . GLN A 1 273 ? -12.201 11.438 18.344 1.00 87.00 273 GLN A O 1
ATOM 2125 N N . VAL A 1 274 ? -14.108 12.345 17.609 1.00 84.06 274 VAL A N 1
ATOM 2126 C CA . VAL A 1 274 ? -13.625 12.580 16.244 1.00 84.06 274 VAL A CA 1
ATOM 2127 C C . VAL A 1 274 ? -13.250 14.047 16.052 1.00 84.06 274 VAL A C 1
ATOM 2129 O O . VAL A 1 274 ? -13.761 14.926 16.743 1.00 84.06 274 VAL A O 1
ATOM 2132 N N . SER A 1 275 ? -12.329 14.301 15.132 1.00 77.19 275 SER A N 1
ATOM 2133 C CA . SER A 1 275 ? -11.876 15.634 14.729 1.00 77.19 275 SER A CA 1
ATOM 2134 C C . SER A 1 275 ? -12.088 15.794 13.241 1.00 77.19 275 SER A C 1
ATOM 2136 O O . SER A 1 275 ? -11.899 14.825 12.504 1.00 77.19 275 SER A O 1
ATOM 2138 N N . ASP A 1 276 ? -12.419 17.003 12.809 1.00 73.50 276 ASP A N 1
ATOM 2139 C CA . ASP A 1 276 ? -12.533 17.290 11.389 1.00 73.50 276 ASP A CA 1
ATOM 2140 C C . ASP A 1 276 ? -11.142 17.315 10.742 1.00 73.50 276 ASP A C 1
ATOM 2142 O O . ASP A 1 276 ? -10.178 17.876 11.271 1.00 73.50 276 ASP A O 1
ATOM 2146 N N . LYS A 1 277 ? -11.040 16.675 9.584 1.00 64.81 277 LYS A N 1
ATOM 2147 C CA . LYS A 1 277 ? -9.870 16.647 8.720 1.00 64.81 277 LYS A CA 1
ATOM 2148 C C . LYS A 1 277 ? -10.114 17.651 7.601 1.00 64.81 277 LYS A C 1
ATOM 2150 O O . LYS A 1 277 ? -10.989 17.460 6.762 1.00 64.81 277 LYS A O 1
ATOM 2155 N N . ILE A 1 278 ? -9.357 18.744 7.621 1.00 58.34 278 ILE A N 1
ATOM 2156 C CA . ILE A 1 278 ? -9.429 19.781 6.592 1.00 58.34 278 ILE A CA 1
ATOM 2157 C C . ILE A 1 278 ? -8.506 19.360 5.444 1.00 58.34 278 ILE A C 1
ATOM 2159 O O . ILE A 1 278 ? -7.286 19.487 5.548 1.00 58.34 278 ILE A O 1
ATOM 2163 N N . THR A 1 279 ? -9.082 18.831 4.364 1.00 50.72 279 THR A N 1
ATOM 2164 C CA . THR A 1 279 ? -8.329 18.369 3.189 1.00 50.72 279 THR A CA 1
ATOM 2165 C C . THR A 1 279 ? -8.463 19.379 2.043 1.00 50.72 279 THR A C 1
ATOM 2167 O O . THR A 1 279 ? -9.569 19.681 1.606 1.00 50.72 279 THR A O 1
ATOM 2170 N N . TYR A 1 280 ? -7.337 19.900 1.541 1.00 46.34 280 TYR A N 1
ATOM 2171 C CA . TYR A 1 280 ? -7.285 20.900 0.457 1.00 46.34 280 TYR A CA 1
ATOM 2172 C C . TYR A 1 280 ? -6.982 20.294 -0.937 1.00 46.34 280 TYR A C 1
ATOM 2174 O O . TYR A 1 280 ? -6.822 21.034 -1.905 1.00 46.34 280 TYR A O 1
ATOM 2182 N N . SER A 1 281 ? -6.880 18.964 -1.059 1.00 46.78 281 SER A N 1
ATOM 2183 C CA . SER A 1 281 ? -6.525 18.237 -2.292 1.00 46.78 281 SER A CA 1
ATOM 2184 C C . SER A 1 281 ? -7.236 16.877 -2.391 1.00 46.78 281 SER A C 1
ATOM 2186 O O . SER A 1 281 ? -7.653 16.306 -1.387 1.00 46.78 281 SER A O 1
ATOM 2188 N N . THR A 1 282 ? -7.390 16.330 -3.602 1.00 46.72 282 THR A N 1
ATOM 2189 C CA . THR A 1 282 ? -7.991 14.999 -3.812 1.00 46.72 282 THR A CA 1
ATOM 2190 C C . THR A 1 282 ? -7.077 13.890 -3.274 1.00 46.72 282 THR A C 1
ATOM 2192 O O . THR A 1 282 ? -5.970 13.697 -3.784 1.00 46.72 282 THR A O 1
ATOM 2195 N N . GLU A 1 283 ? -7.535 13.149 -2.259 1.00 48.69 283 GLU A N 1
ATOM 2196 C CA . GLU A 1 283 ? -6.771 12.071 -1.614 1.00 48.69 283 GLU A CA 1
ATOM 2197 C C . GLU A 1 283 ? -6.582 10.875 -2.566 1.00 48.69 283 GLU A C 1
ATOM 2199 O O . GLU A 1 283 ? -7.539 10.287 -3.069 1.00 48.69 283 GLU A O 1
ATOM 2204 N N . THR A 1 284 ? -5.328 10.496 -2.827 1.00 51.22 284 THR A N 1
ATOM 2205 C CA . THR A 1 284 ? -4.992 9.304 -3.630 1.00 51.22 284 THR A CA 1
ATOM 2206 C C . THR A 1 284 ? -4.904 8.061 -2.742 1.00 51.22 284 THR A C 1
ATOM 2208 O O . THR A 1 284 ? -4.516 8.176 -1.586 1.00 51.22 284 THR A O 1
ATOM 2211 N N . LEU A 1 285 ? -5.157 6.855 -3.283 1.00 49.47 285 LEU A N 1
ATOM 2212 C CA . LEU A 1 285 ? -5.148 5.577 -2.531 1.00 49.47 285 LEU A CA 1
ATOM 2213 C C . LEU A 1 285 ? -3.873 5.304 -1.690 1.00 49.47 285 LEU A C 1
ATOM 2215 O O . LEU A 1 285 ? -3.850 4.404 -0.853 1.00 49.47 285 LEU A O 1
ATOM 2219 N N . LEU A 1 286 ? -2.777 6.009 -1.980 1.00 50.44 286 LEU A N 1
ATOM 2220 C CA . LEU A 1 286 ? -1.464 5.834 -1.356 1.00 50.44 286 LEU A CA 1
ATOM 2221 C C . LEU A 1 286 ? -1.106 6.954 -0.378 1.00 50.44 286 LEU A C 1
ATOM 2223 O O . LEU A 1 286 ? -0.056 6.865 0.256 1.00 50.44 286 LEU A O 1
ATOM 2227 N N . ASP A 1 287 ? -1.934 7.985 -0.253 1.00 54.06 287 ASP A N 1
ATOM 2228 C CA . ASP A 1 287 ? -1.724 9.022 0.745 1.00 54.06 287 ASP A CA 1
ATOM 2229 C C . ASP A 1 287 ? -1.806 8.400 2.151 1.00 54.06 287 ASP A C 1
ATOM 2231 O O . ASP A 1 287 ? -2.652 7.537 2.391 1.00 54.06 287 ASP A O 1
ATOM 2235 N N . LEU A 1 288 ? -0.940 8.808 3.087 1.00 54.91 288 LEU A N 1
ATOM 2236 C CA . LEU A 1 288 ? -1.012 8.356 4.488 1.00 54.91 288 LEU A CA 1
ATOM 2237 C C . LEU A 1 288 ? -2.389 8.691 5.074 1.00 54.91 288 LEU A C 1
ATOM 2239 O O . LEU A 1 288 ? -2.930 7.943 5.879 1.00 54.91 288 LEU A O 1
ATOM 2243 N N . ASN A 1 289 ? -2.971 9.785 4.592 1.00 53.69 289 ASN A N 1
ATOM 2244 C CA . ASN A 1 289 ? -4.326 10.222 4.877 1.00 53.69 289 ASN A CA 1
ATOM 2245 C C . ASN A 1 289 ? -5.400 9.251 4.371 1.00 53.69 289 ASN A C 1
ATOM 2247 O O . ASN A 1 289 ? -6.371 9.020 5.089 1.00 53.69 289 ASN A O 1
ATOM 2251 N N . TYR A 1 290 ? -5.206 8.667 3.187 1.00 60.16 290 TYR A N 1
ATOM 2252 C CA . TYR A 1 290 ? -6.114 7.683 2.604 1.00 60.16 290 TYR A CA 1
ATOM 2253 C C . TYR A 1 290 ? -5.917 6.300 3.226 1.00 60.16 290 TYR A C 1
ATOM 2255 O O . TYR A 1 290 ? -6.868 5.685 3.691 1.00 60.16 290 TYR A O 1
ATOM 2263 N N . GLN A 1 291 ? -4.676 5.804 3.273 1.00 59.97 291 GLN A N 1
ATOM 2264 C CA . GLN A 1 291 ? -4.326 4.523 3.905 1.00 59.97 291 GLN A CA 1
ATOM 2265 C C . GLN A 1 291 ? -4.706 4.533 5.384 1.00 59.97 291 GLN A C 1
ATOM 2267 O O . GLN A 1 291 ? -5.196 3.555 5.942 1.00 59.97 291 GLN A O 1
ATOM 2272 N N . GLY A 1 292 ? -4.530 5.690 6.002 1.00 55.97 292 GLY A N 1
ATOM 2273 C CA . GLY A 1 292 ? -4.900 5.952 7.363 1.00 55.97 292 GLY A CA 1
ATOM 2274 C C . GLY A 1 292 ? -6.388 5.809 7.650 1.00 55.97 292 GLY A C 1
ATOM 2275 O O . GLY A 1 292 ? -6.765 5.360 8.732 1.00 55.97 292 GLY A O 1
ATOM 2276 N N . ALA A 1 293 ? -7.228 6.101 6.662 1.00 60.50 293 ALA A N 1
ATOM 2277 C CA . ALA A 1 293 ? -8.668 5.972 6.779 1.00 60.50 293 ALA A CA 1
ATOM 2278 C C . ALA A 1 293 ? -9.140 4.505 6.881 1.00 60.50 293 ALA A C 1
ATOM 2280 O O . ALA A 1 293 ? -10.245 4.276 7.371 1.00 60.50 293 ALA A O 1
ATOM 2281 N N . TRP A 1 294 ? -8.309 3.521 6.501 1.00 56.00 294 TRP A N 1
ATOM 2282 C CA . TRP A 1 294 ? -8.592 2.085 6.675 1.00 56.00 294 TRP A CA 1
ATOM 2283 C C . TRP A 1 294 ? -8.451 1.653 8.136 1.00 56.00 294 TRP A C 1
ATOM 2285 O O . TRP A 1 294 ? -9.303 0.948 8.661 1.00 56.00 294 TRP A O 1
ATOM 2295 N N . PHE A 1 295 ? -7.415 2.137 8.825 1.00 56.34 295 PHE A N 1
ATOM 2296 C CA . PHE A 1 295 ? -7.214 1.869 10.254 1.00 56.34 295 PHE A CA 1
ATOM 2297 C C . PHE A 1 295 ? -8.096 2.763 11.137 1.00 56.34 295 PHE A C 1
ATOM 2299 O O . PHE A 1 295 ? -8.472 2.389 12.245 1.00 56.34 295 PHE A O 1
ATOM 2306 N N . GLN A 1 296 ? -8.434 3.964 10.662 1.00 62.06 296 GLN A N 1
ATOM 2307 C CA . GLN A 1 296 ? -9.331 4.896 11.353 1.00 62.06 296 GLN A CA 1
ATOM 2308 C C . GLN A 1 296 ? -10.816 4.567 11.141 1.00 62.06 296 GLN A C 1
ATOM 2310 O O . GLN A 1 296 ? -11.644 4.986 11.947 1.00 62.06 296 GLN A O 1
ATOM 2315 N N . GLY A 1 297 ? -11.148 3.799 10.098 1.00 54.78 297 GLY A N 1
ATOM 2316 C CA . GLY A 1 297 ? -12.505 3.336 9.792 1.00 54.78 297 GLY A CA 1
ATOM 2317 C C . GLY A 1 297 ? -13.441 4.377 9.195 1.00 54.78 297 GLY A C 1
ATOM 2318 O O . GLY A 1 297 ? -14.646 4.157 9.130 1.00 54.78 297 GLY A O 1
ATOM 2319 N N . TRP A 1 298 ? -12.886 5.503 8.758 1.00 62.44 298 TRP A N 1
ATOM 2320 C CA . TRP A 1 298 ? -13.609 6.662 8.235 1.00 62.44 298 TRP A CA 1
ATOM 2321 C C . TRP A 1 298 ? -13.373 6.861 6.727 1.00 62.44 298 TRP A C 1
ATOM 2323 O O . TRP A 1 298 ? -13.335 7.979 6.224 1.00 62.44 298 TRP A O 1
ATOM 2333 N N . SER A 1 299 ? -13.198 5.763 5.983 1.00 48.59 299 SER A N 1
ATOM 2334 C CA . SER A 1 299 ? -13.143 5.772 4.515 1.00 48.59 299 SER A CA 1
ATOM 2335 C C . SER A 1 299 ? -14.308 4.999 3.918 1.00 48.59 299 SER A C 1
ATOM 2337 O O . SER A 1 299 ? -14.588 3.870 4.313 1.00 48.59 299 SER A O 1
ATOM 2339 N N . HIS A 1 300 ? -14.926 5.621 2.915 1.00 43.28 300 HIS A N 1
ATOM 2340 C CA . HIS A 1 300 ? -16.025 5.143 2.073 1.00 43.28 300 HIS A CA 1
ATOM 2341 C C . HIS A 1 300 ? -17.440 5.464 2.577 1.00 43.28 300 HIS A C 1
ATOM 2343 O O . HIS A 1 300 ? -17.943 4.835 3.506 1.00 43.28 300 HIS A O 1
ATOM 2349 N N . GLY A 1 301 ? -18.070 6.410 1.861 1.00 47.47 301 GLY A N 1
ATOM 2350 C CA . GLY A 1 301 ? -19.498 6.746 1.913 1.00 47.47 301 GLY A CA 1
ATOM 2351 C C . GLY A 1 301 ? -19.830 7.940 2.812 1.00 47.47 301 GLY A C 1
ATOM 2352 O O . GLY A 1 301 ? -19.567 7.888 4.005 1.00 47.47 301 GLY A O 1
ATOM 2353 N N . GLU A 1 302 ? -20.393 8.999 2.216 1.00 42.50 302 GLU A N 1
ATOM 2354 C CA . GLU A 1 302 ? -21.103 10.161 2.810 1.00 42.50 302 GLU A CA 1
ATOM 2355 C C . GLU A 1 302 ? -20.420 11.015 3.910 1.00 42.50 302 GLU A C 1
ATOM 2357 O O . GLU A 1 302 ? -20.844 12.147 4.124 1.00 42.50 302 GLU A O 1
ATOM 2362 N N . TYR A 1 303 ? -19.319 10.574 4.535 1.00 49.91 303 TYR A N 1
ATOM 2363 C CA . TYR A 1 303 ? -18.652 11.266 5.652 1.00 49.91 303 TYR A CA 1
ATOM 2364 C C . TYR A 1 303 ? -17.135 11.464 5.420 1.00 49.91 303 TYR A C 1
ATOM 2366 O O . TYR A 1 303 ? -16.318 10.909 6.150 1.00 49.91 303 TYR A O 1
ATOM 2374 N N . PRO A 1 304 ? -16.691 12.227 4.403 1.00 51.91 304 PRO A N 1
ATOM 2375 C CA . PRO A 1 304 ? -15.287 12.219 3.970 1.00 51.91 304 PRO A CA 1
ATOM 2376 C C . PRO A 1 304 ? -14.282 12.983 4.859 1.00 51.91 304 PRO A C 1
ATOM 2378 O O . PRO A 1 304 ? -13.114 13.066 4.489 1.00 51.91 304 PRO A O 1
ATOM 2381 N N . CYS A 1 305 ? -14.672 13.537 6.015 1.00 62.75 305 CYS A N 1
ATOM 2382 C CA . CYS A 1 305 ? -13.853 14.562 6.681 1.00 62.75 305 CYS A CA 1
ATOM 2383 C C . CYS A 1 305 ? -13.654 14.414 8.199 1.00 62.75 305 CYS A C 1
ATOM 2385 O O . CYS A 1 305 ? -13.352 15.423 8.822 1.00 62.75 305 CYS A O 1
ATOM 2387 N N . LYS A 1 306 ? -13.787 13.241 8.841 1.00 72.69 306 LYS A N 1
ATOM 2388 C CA . LYS A 1 306 ? -13.461 13.110 10.284 1.00 72.69 306 LYS A CA 1
ATOM 2389 C C . LYS A 1 306 ? -12.576 11.918 10.611 1.00 72.69 306 LYS A C 1
ATOM 2391 O O . LYS A 1 306 ? -12.549 10.917 9.908 1.00 72.69 306 LYS A O 1
ATOM 2396 N N . VAL A 1 307 ? -11.813 12.056 11.690 1.00 78.19 307 VAL A N 1
ATOM 2397 C CA . VAL A 1 307 ? -10.835 11.063 12.149 1.00 78.19 307 VAL A CA 1
ATOM 2398 C C . VAL A 1 307 ? -10.851 10.954 13.677 1.00 78.19 307 VAL A C 1
ATOM 2400 O O . VAL A 1 307 ? -11.039 11.972 14.349 1.00 78.19 307 VAL A O 1
ATOM 2403 N N . PRO A 1 308 ? -10.645 9.765 14.273 1.00 83.81 308 PRO A N 1
ATOM 2404 C CA . PRO A 1 308 ? -10.497 9.630 15.723 1.00 83.81 308 PRO A CA 1
ATOM 2405 C C . PRO A 1 308 ? -9.327 10.477 16.253 1.00 83.81 308 PRO A C 1
ATOM 2407 O O . PRO A 1 308 ? -8.233 10.477 15.687 1.00 83.81 308 PRO A O 1
ATOM 2410 N N . SER A 1 309 ? -9.536 11.189 17.361 1.00 82.38 309 SER A N 1
ATOM 2411 C CA . SER A 1 309 ? -8.638 12.268 17.807 1.00 82.38 309 SER A CA 1
ATOM 2412 C C . SER A 1 309 ? -7.295 11.812 18.403 1.00 82.38 309 SER A C 1
ATOM 2414 O O . SER A 1 309 ? -6.342 12.587 18.453 1.00 82.38 309 SER A O 1
ATOM 2416 N N . LEU A 1 310 ? -7.184 10.550 18.831 1.00 81.44 310 LEU A N 1
ATOM 2417 C CA . LEU A 1 310 ? -5.950 9.974 19.395 1.00 81.44 310 LEU A CA 1
ATOM 2418 C C . LEU A 1 310 ? -4.927 9.512 18.340 1.00 81.44 310 LEU A C 1
ATOM 2420 O O . LEU A 1 310 ? -3.771 9.261 18.678 1.00 81.44 310 LEU A O 1
ATOM 2424 N N . GLY A 1 311 ? -5.317 9.434 17.064 1.00 80.12 311 GLY A N 1
ATOM 2425 C CA . GLY A 1 311 ? -4.412 9.141 15.948 1.00 80.12 311 GLY A CA 1
ATOM 2426 C C . GLY A 1 311 ? -3.914 7.687 15.845 1.00 80.12 311 GLY A C 1
ATOM 2427 O O . GLY A 1 311 ? -4.451 6.752 16.446 1.00 80.12 311 GLY A O 1
ATOM 2428 N N . PHE A 1 312 ? -2.878 7.477 15.020 1.00 78.88 312 PHE A N 1
ATOM 2429 C CA . PHE A 1 312 ? -2.348 6.138 14.702 1.00 78.88 312 PHE A CA 1
ATOM 2430 C C . PHE A 1 312 ? -1.663 5.447 15.871 1.00 78.88 312 PHE A C 1
ATOM 2432 O O . PHE A 1 312 ? -1.812 4.239 16.021 1.00 78.88 312 PHE A O 1
ATOM 2439 N N . VAL A 1 313 ? -0.943 6.200 16.705 1.00 84.19 313 VAL A N 1
ATOM 2440 C CA . VAL A 1 313 ? -0.223 5.635 17.854 1.00 84.19 313 VAL A CA 1
ATOM 2441 C C . VAL A 1 313 ? -1.199 4.901 18.769 1.00 84.19 313 VAL A C 1
ATOM 2443 O O . VAL A 1 313 ? -0.971 3.744 19.103 1.00 84.19 313 VAL A O 1
ATOM 2446 N N . TRP A 1 314 ? -2.335 5.521 19.089 1.00 88.44 314 TRP A N 1
ATOM 2447 C CA . TRP A 1 314 ? -3.387 4.878 19.873 1.00 88.44 314 TRP A CA 1
ATOM 2448 C C . TRP A 1 314 ? -4.046 3.699 19.149 1.00 88.44 314 TRP A C 1
ATOM 2450 O O . TRP A 1 314 ? -4.298 2.667 19.761 1.00 88.44 314 TRP A O 1
ATOM 2460 N N . SER A 1 315 ? -4.262 3.817 17.835 1.00 86.88 315 SER A N 1
ATOM 2461 C CA . SER A 1 315 ? -4.869 2.747 17.026 1.00 86.88 315 SER A CA 1
ATOM 2462 C C . SER A 1 315 ? -4.099 1.421 17.116 1.00 86.88 315 SER A C 1
ATOM 2464 O O . SER A 1 315 ? -4.715 0.366 17.064 1.00 86.88 315 SER A O 1
ATOM 2466 N N . ASN A 1 316 ? -2.776 1.472 17.310 1.00 86.25 316 ASN A N 1
ATOM 2467 C CA . ASN A 1 316 ? -1.922 0.289 17.477 1.00 86.25 316 ASN A CA 1
ATOM 2468 C C . ASN A 1 316 ? -1.904 -0.278 18.911 1.00 86.25 316 ASN A C 1
ATOM 2470 O O . ASN A 1 316 ? -1.265 -1.298 19.158 1.00 86.25 316 ASN A O 1
ATOM 2474 N N . ASN A 1 317 ? -2.552 0.388 19.869 1.00 88.56 317 ASN A N 1
ATOM 2475 C CA . ASN A 1 317 ? -2.589 -0.013 21.279 1.00 88.56 317 ASN A CA 1
ATOM 2476 C C . ASN A 1 317 ? -3.921 -0.653 21.701 1.00 88.56 317 ASN A C 1
ATOM 2478 O O . ASN A 1 317 ? -4.048 -1.103 22.840 1.00 88.56 317 ASN A O 1
ATOM 2482 N N . ILE A 1 318 ? -4.899 -0.707 20.798 1.00 91.44 318 ILE A N 1
ATOM 2483 C CA . ILE A 1 318 ? -6.226 -1.282 21.031 1.00 91.44 318 ILE A CA 1
ATOM 2484 C C . ILE A 1 318 ? -6.422 -2.550 20.205 1.00 91.44 318 ILE A C 1
ATOM 2486 O O . ILE A 1 318 ? -5.752 -2.757 19.197 1.00 91.44 318 ILE A O 1
ATOM 2490 N N . HIS A 1 319 ? -7.368 -3.390 20.618 1.00 92.19 319 HIS A N 1
ATOM 2491 C CA . HIS A 1 319 ? -7.650 -4.644 19.923 1.00 92.19 319 HIS A CA 1
ATOM 2492 C C . HIS A 1 319 ? -8.789 -4.507 18.919 1.00 92.19 319 HIS A C 1
ATOM 2494 O O . HIS A 1 319 ? -8.740 -5.101 17.851 1.00 92.19 319 HIS A O 1
ATOM 2500 N N . SER A 1 320 ? -9.834 -3.750 19.250 1.00 91.06 320 SER A N 1
ATOM 2501 C CA . SER A 1 320 ? -10.981 -3.551 18.358 1.00 91.06 320 SER A CA 1
ATOM 2502 C C . SER A 1 320 ? -11.433 -2.100 18.360 1.00 91.06 320 SER A C 1
ATOM 2504 O O . SER A 1 320 ? -11.365 -1.430 19.392 1.00 91.06 320 SER A O 1
ATOM 2506 N N . ARG A 1 321 ? -11.932 -1.632 17.214 1.00 91.75 321 ARG A N 1
ATOM 2507 C CA . ARG A 1 321 ? -12.524 -0.299 17.067 1.00 91.75 321 ARG A CA 1
ATOM 2508 C C . ARG A 1 321 ? -13.935 -0.393 16.500 1.00 91.75 321 ARG A C 1
ATOM 2510 O O . ARG A 1 321 ? -14.145 -0.935 15.414 1.00 91.75 321 ARG A O 1
ATOM 2517 N N . ILE A 1 322 ? -14.874 0.207 17.224 1.00 91.50 322 ILE A N 1
ATOM 2518 C CA . ILE A 1 322 ? -16.286 0.316 16.863 1.00 91.50 322 ILE A CA 1
ATOM 2519 C C . ILE A 1 322 ? -16.612 1.794 16.630 1.00 91.50 322 ILE A C 1
ATOM 2521 O O . ILE A 1 322 ? -16.308 2.657 17.454 1.00 91.50 322 ILE A O 1
ATOM 2525 N N . LEU A 1 323 ? -17.238 2.094 15.498 1.00 89.44 323 LEU A N 1
ATOM 2526 C CA . LEU A 1 323 ? -17.706 3.426 15.143 1.00 89.44 323 LEU A CA 1
ATOM 2527 C C . LEU A 1 323 ? -19.215 3.532 15.303 1.00 89.44 323 LEU A C 1
ATOM 2529 O O . LEU A 1 323 ? -19.956 2.694 14.799 1.00 89.44 323 LEU A O 1
ATOM 2533 N N . LEU A 1 324 ? -19.662 4.607 15.949 1.00 87.81 324 LEU A N 1
ATOM 2534 C CA . LEU A 1 324 ? -21.068 5.004 15.982 1.00 87.81 324 LEU A CA 1
ATOM 2535 C C . LEU A 1 324 ? -21.267 6.235 15.098 1.00 87.81 324 LEU A C 1
ATOM 2537 O O . LEU A 1 324 ? -20.754 7.316 15.403 1.00 87.81 324 LEU A O 1
ATOM 2541 N N . LEU A 1 325 ? -22.028 6.060 14.021 1.00 83.38 325 LEU A N 1
ATOM 2542 C CA . LEU A 1 325 ? -22.301 7.049 12.980 1.00 83.38 325 LEU A CA 1
ATOM 2543 C C . LEU A 1 325 ? -23.764 7.512 13.045 1.00 83.38 325 LEU A C 1
ATOM 2545 O O . LEU A 1 325 ? -24.643 6.794 13.528 1.00 83.38 325 LEU A O 1
ATOM 2549 N N . ARG A 1 326 ? -24.039 8.724 12.558 1.00 76.44 326 ARG A N 1
ATOM 2550 C CA . ARG A 1 326 ? -25.407 9.139 12.199 1.00 76.44 326 ARG A CA 1
ATOM 2551 C C . ARG A 1 326 ? -25.683 8.648 10.774 1.00 76.44 326 ARG A C 1
ATOM 2553 O O . ARG A 1 326 ? -24.738 8.482 10.020 1.00 76.44 326 ARG A O 1
ATOM 2560 N N . SER A 1 327 ? -26.934 8.351 10.433 1.00 62.94 327 SER A N 1
ATOM 2561 C CA . SER A 1 327 ? -27.338 8.033 9.058 1.00 62.94 327 SER A CA 1
ATOM 2562 C C . SER A 1 327 ? -27.901 9.290 8.390 1.00 62.94 327 SER A C 1
ATOM 2564 O O . SER A 1 327 ? -28.702 10.005 8.993 1.00 62.94 327 SER A O 1
ATOM 2566 N N . THR A 1 328 ? -27.476 9.558 7.156 1.00 49.50 328 THR A N 1
ATOM 2567 C CA . THR A 1 328 ? -27.735 10.785 6.372 1.00 49.50 328 THR A CA 1
ATOM 2568 C C . THR A 1 328 ? -28.983 10.696 5.491 1.00 49.50 328 THR A C 1
ATOM 2570 O O . THR A 1 328 ? -29.457 11.710 4.992 1.00 49.50 328 THR A O 1
ATOM 2573 N N . LEU A 1 329 ? -29.585 9.511 5.346 1.00 45.41 329 LEU A N 1
ATOM 2574 C CA . LEU A 1 329 ? -30.718 9.265 4.438 1.00 45.41 329 LEU A CA 1
ATOM 2575 C C . LEU A 1 329 ? -32.071 9.867 4.893 1.00 45.41 329 LEU A C 1
ATOM 2577 O O . LEU A 1 329 ? -33.080 9.675 4.219 1.00 45.41 329 LEU A O 1
ATOM 2581 N N . TYR A 1 330 ? -32.127 10.590 6.018 1.00 45.66 330 TYR A N 1
ATOM 2582 C CA . TYR A 1 330 ? -33.384 11.027 6.651 1.00 45.66 330 TYR A CA 1
ATOM 2583 C C . TYR A 1 330 ? -33.741 12.516 6.499 1.00 45.66 330 TYR A C 1
ATOM 2585 O O . TYR A 1 330 ? -34.763 12.933 7.037 1.00 45.66 330 TYR A O 1
ATOM 2593 N N . GLU A 1 331 ? -33.004 13.324 5.729 1.00 37.97 331 GLU A N 1
ATOM 2594 C CA . GLU A 1 331 ? -33.414 14.727 5.495 1.00 37.97 331 GLU A CA 1
ATOM 2595 C C . GLU A 1 331 ? -34.699 14.873 4.648 1.00 37.97 331 GLU A C 1
ATOM 2597 O O . GLU A 1 331 ? -35.260 15.962 4.576 1.00 37.97 331 GLU A O 1
ATOM 2602 N N . ILE A 1 332 ? -35.223 13.785 4.063 1.00 41.81 332 ILE A N 1
ATOM 2603 C CA . ILE A 1 332 ? -36.375 13.823 3.139 1.00 41.81 332 ILE A CA 1
ATOM 2604 C C . ILE A 1 332 ? -37.656 13.192 3.733 1.00 41.81 332 ILE A C 1
ATOM 2606 O O . ILE A 1 332 ? -38.746 13.387 3.201 1.00 41.81 332 ILE A O 1
ATOM 2610 N N . SER A 1 333 ? -37.592 12.479 4.866 1.00 35.62 333 SER A N 1
ATOM 2611 C CA . SER A 1 333 ? -38.784 11.864 5.478 1.00 35.62 333 SER A CA 1
ATOM 2612 C C . SER A 1 333 ? -38.781 12.033 6.998 1.00 35.62 333 SER A C 1
ATOM 2614 O O . SER A 1 333 ? -37.809 11.679 7.654 1.00 35.62 333 SER A O 1
ATOM 2616 N N . HIS A 1 334 ? -39.857 12.592 7.566 1.00 39.19 334 HIS A N 1
ATOM 2617 C CA . HIS A 1 334 ? -40.057 12.904 8.994 1.00 39.19 334 HIS A CA 1
ATOM 2618 C C . HIS A 1 334 ? -40.078 11.673 9.938 1.00 39.19 334 HIS A C 1
ATOM 2620 O O . HIS A 1 334 ? -41.005 11.484 10.725 1.00 39.19 334 HIS A O 1
ATOM 2626 N N . MET A 1 335 ? -39.063 10.818 9.878 1.00 44.59 335 MET A N 1
ATOM 2627 C CA . MET A 1 335 ? -38.883 9.625 10.703 1.00 44.59 335 MET A CA 1
ATOM 2628 C C . MET A 1 335 ? -37.616 9.748 11.568 1.00 44.59 335 MET A C 1
ATOM 2630 O O . MET A 1 335 ? -36.726 10.549 11.290 1.00 44.59 335 MET A O 1
ATOM 2634 N N . SER A 1 336 ? -37.568 8.986 12.667 1.00 47.09 336 SER A N 1
ATOM 2635 C CA . SER A 1 336 ? -36.513 9.021 13.692 1.00 47.09 336 SER A CA 1
ATOM 2636 C C . SER A 1 336 ? -35.096 8.952 13.094 1.00 47.09 336 SER A C 1
ATOM 2638 O O . SER A 1 336 ? -34.875 8.146 12.191 1.00 47.09 336 SER A O 1
ATOM 2640 N N . PRO A 1 337 ? -34.106 9.699 13.626 1.00 52.22 337 PRO A N 1
ATOM 2641 C CA . PRO A 1 337 ? -32.739 9.659 13.113 1.00 52.22 337 PRO A CA 1
ATOM 2642 C C . PRO A 1 337 ? -32.135 8.261 13.298 1.00 52.22 337 PRO A C 1
ATOM 2644 O O . PRO A 1 337 ? -31.826 7.855 14.424 1.00 52.22 337 PRO A O 1
ATOM 2647 N N . SER A 1 338 ? -31.967 7.532 12.192 1.00 63.44 338 SER A N 1
ATOM 2648 C CA . SER A 1 338 ? -31.263 6.248 12.180 1.00 63.44 338 SER A CA 1
ATOM 2649 C C . SER A 1 338 ? -29.776 6.481 12.452 1.00 63.44 338 SER A C 1
ATOM 2651 O O . SER A 1 338 ? -29.182 7.454 11.979 1.00 63.44 338 SER A O 1
ATOM 2653 N N . ARG A 1 339 ? -29.164 5.628 13.266 1.00 79.12 339 ARG A N 1
ATOM 2654 C CA . ARG A 1 339 ? -27.722 5.630 13.545 1.00 79.12 339 ARG A CA 1
ATOM 2655 C C . ARG A 1 339 ? -27.142 4.346 12.963 1.00 79.12 339 ARG A C 1
ATOM 2657 O O . ARG A 1 339 ? -27.896 3.430 12.665 1.00 79.12 339 ARG A O 1
ATOM 2664 N N . ALA A 1 340 ? -25.829 4.259 12.818 1.00 82.00 340 ALA A N 1
ATOM 2665 C CA . ALA A 1 340 ? -25.175 3.031 12.377 1.00 82.00 340 ALA A CA 1
ATOM 2666 C C . ALA A 1 340 ? -24.009 2.672 13.299 1.00 82.00 340 ALA A C 1
ATOM 2668 O O . ALA A 1 340 ? -23.270 3.551 13.746 1.00 82.00 340 ALA A O 1
ATOM 2669 N N . LEU A 1 341 ? -23.856 1.383 13.586 1.00 86.75 341 LEU A N 1
ATOM 2670 C CA . LEU A 1 341 ? -22.703 0.804 14.263 1.00 86.75 341 LEU A CA 1
ATOM 2671 C C . LEU A 1 341 ? -21.847 0.114 13.207 1.00 86.75 341 LEU A C 1
ATOM 2673 O O . LEU A 1 341 ? -22.331 -0.756 12.486 1.00 86.75 341 LEU A O 1
ATOM 2677 N N . ARG A 1 342 ? -20.577 0.505 13.110 1.00 86.88 342 ARG A N 1
ATOM 2678 C CA . ARG A 1 342 ? -19.614 -0.058 12.161 1.00 86.88 342 ARG A CA 1
ATOM 2679 C C . ARG A 1 342 ? -18.400 -0.604 12.895 1.00 86.88 342 ARG A C 1
ATOM 2681 O O . ARG A 1 342 ? -17.740 0.125 13.630 1.00 86.88 342 ARG A O 1
ATOM 2688 N N . ILE A 1 343 ? -18.077 -1.867 12.665 1.00 86.81 343 ILE A N 1
ATOM 2689 C CA . ILE A 1 343 ? -16.838 -2.481 13.138 1.00 86.81 343 ILE A CA 1
ATOM 2690 C C . ILE A 1 343 ? -15.750 -2.159 12.122 1.00 86.81 343 ILE A C 1
ATOM 2692 O O . ILE A 1 343 ? -15.869 -2.501 10.946 1.00 86.81 343 ILE A O 1
ATOM 2696 N N . VAL A 1 344 ? -14.706 -1.467 12.572 1.00 84.50 344 VAL A N 1
ATOM 2697 C CA . VAL A 1 344 ? -13.586 -1.068 11.710 1.00 84.50 344 VAL A CA 1
ATOM 2698 C C . VAL A 1 344 ? -12.589 -2.203 11.593 1.00 84.50 344 VAL A C 1
ATOM 2700 O O . VAL A 1 344 ? -12.261 -2.646 10.499 1.00 84.50 344 VAL A O 1
ATOM 2703 N N . PHE A 1 345 ? -12.107 -2.655 12.745 1.00 85.81 345 PHE A N 1
ATOM 2704 C CA . PHE A 1 345 ? -11.209 -3.784 12.870 1.00 85.81 345 PHE A CA 1
ATOM 2705 C C . PHE A 1 345 ? -11.470 -4.473 14.204 1.00 85.81 345 PHE A C 1
ATOM 2707 O O . PHE A 1 345 ? -11.762 -3.821 15.212 1.00 85.81 345 PHE A O 1
ATOM 2714 N N . SER A 1 346 ? -11.352 -5.792 14.191 1.00 85.44 346 SER A N 1
ATOM 2715 C CA . SER A 1 346 ? -11.359 -6.648 15.366 1.00 85.44 346 SER A CA 1
ATOM 2716 C C . SER A 1 346 ? -10.654 -7.956 15.002 1.00 85.44 346 SER A C 1
ATOM 2718 O O . SER A 1 346 ? -10.818 -8.424 13.876 1.00 85.44 346 SER A O 1
ATOM 2720 N N . PRO A 1 347 ? -9.885 -8.577 15.910 1.00 84.00 347 PRO A N 1
ATOM 2721 C CA . PRO A 1 347 ? -9.367 -9.922 15.689 1.00 84.00 347 PRO A CA 1
ATOM 2722 C C . PRO A 1 347 ? -10.460 -11.000 15.812 1.00 84.00 347 PRO A C 1
ATOM 2724 O O . PRO A 1 347 ? -10.197 -12.156 15.496 1.00 84.00 347 PRO A O 1
ATOM 2727 N N . PHE A 1 348 ? -11.669 -10.648 16.272 1.00 82.38 348 PHE A N 1
ATOM 2728 C CA . PHE A 1 348 ? -12.752 -11.597 16.567 1.00 82.38 348 PHE A CA 1
ATOM 2729 C C . PHE A 1 348 ? -13.857 -11.642 15.513 1.00 82.38 348 PHE A C 1
ATOM 2731 O O . PHE A 1 348 ? -14.582 -12.633 15.412 1.00 82.38 348 PHE A O 1
ATOM 2738 N N . CYS A 1 349 ? -14.017 -10.570 14.745 1.00 80.69 349 CYS A N 1
ATOM 2739 C CA . CYS A 1 349 ? -15.101 -10.426 13.785 1.00 80.69 349 CYS A CA 1
ATOM 2740 C C . CYS A 1 349 ? -14.647 -9.637 12.557 1.00 80.69 349 CYS A C 1
ATOM 2742 O O . CYS A 1 349 ? -13.764 -8.778 12.624 1.00 80.69 349 CYS A O 1
ATOM 2744 N N . ALA A 1 350 ? -15.259 -9.953 11.416 1.00 77.12 350 ALA A N 1
ATOM 2745 C CA . ALA A 1 350 ? -15.022 -9.238 10.173 1.00 77.12 350 ALA A CA 1
ATOM 2746 C C . ALA A 1 350 ? -15.624 -7.818 10.233 1.00 77.12 350 ALA A C 1
ATOM 2748 O O . ALA A 1 350 ? -16.592 -7.587 10.966 1.00 77.12 350 ALA A O 1
ATOM 2749 N N . PRO A 1 351 ? -15.097 -6.858 9.450 1.00 79.44 351 PRO A N 1
ATOM 2750 C CA . PRO A 1 351 ? -15.706 -5.540 9.328 1.00 79.44 351 PRO A CA 1
ATOM 2751 C C . PRO A 1 351 ? -17.169 -5.647 8.885 1.00 79.44 351 PRO A C 1
ATOM 2753 O O . PRO A 1 351 ? -17.478 -6.266 7.868 1.00 79.44 351 PRO A O 1
ATOM 2756 N N . ALA A 1 352 ? -18.065 -5.020 9.640 1.00 77.00 352 ALA A N 1
ATOM 2757 C CA . ALA A 1 352 ? -19.505 -5.089 9.424 1.00 77.00 352 ALA A CA 1
ATOM 2758 C C . ALA A 1 352 ? -20.167 -3.760 9.797 1.00 77.00 352 ALA A C 1
ATOM 2760 O O . ALA A 1 352 ? -19.640 -3.002 10.614 1.00 77.00 352 ALA A O 1
ATOM 2761 N N . GLN A 1 353 ? -21.325 -3.473 9.203 1.00 81.56 353 GLN A N 1
ATOM 2762 C CA . GLN A 1 353 ? -22.124 -2.292 9.512 1.00 81.56 353 GLN A CA 1
ATOM 2763 C C . GLN A 1 353 ? -23.582 -2.689 9.719 1.00 81.56 353 GLN A C 1
ATOM 2765 O O . GLN A 1 353 ? -24.150 -3.419 8.910 1.00 81.56 353 GLN A O 1
ATOM 2770 N N . ILE A 1 354 ? -24.178 -2.174 10.788 1.00 80.38 354 ILE A N 1
ATOM 2771 C CA . ILE A 1 354 ? -25.584 -2.373 11.126 1.00 80.38 354 ILE A CA 1
ATOM 2772 C C . ILE A 1 354 ? -26.236 -1.043 11.463 1.00 80.38 354 ILE A C 1
ATOM 2774 O O . ILE A 1 354 ? -25.636 -0.189 12.117 1.00 80.38 354 ILE A O 1
ATOM 2778 N N . ASP A 1 355 ? -27.484 -0.880 11.046 1.00 78.06 355 ASP A N 1
ATOM 2779 C CA . ASP A 1 355 ? -28.296 0.242 11.493 1.00 78.06 355 ASP A CA 1
ATOM 2780 C C . ASP A 1 355 ? -28.782 -0.013 12.914 1.00 78.06 355 ASP A C 1
ATOM 2782 O O . ASP A 1 355 ? -29.201 -1.117 13.260 1.00 78.06 355 ASP A O 1
ATOM 2786 N N . ILE A 1 356 ? -28.730 1.028 13.734 1.00 75.56 356 ILE A N 1
ATOM 2787 C CA . ILE A 1 356 ? -29.152 1.015 15.123 1.00 75.56 356 ILE A CA 1
ATOM 2788 C C . ILE A 1 356 ? -30.102 2.181 15.380 1.00 75.56 356 ILE A C 1
ATOM 2790 O O . ILE A 1 356 ? -29.868 3.328 14.993 1.00 75.56 356 ILE A O 1
ATOM 2794 N N . GLU A 1 357 ? -31.182 1.902 16.091 1.00 73.06 357 GLU A N 1
ATOM 2795 C CA . GLU A 1 357 ? -32.130 2.925 16.514 1.00 73.06 357 GLU A CA 1
ATOM 2796 C C . GLU A 1 357 ? -32.049 3.123 18.021 1.00 73.06 357 GLU A C 1
ATOM 2798 O O . GLU A 1 357 ? -32.209 2.152 18.745 1.00 73.06 357 GLU A O 1
ATOM 2803 N N . ILE A 1 358 ? -31.867 4.367 18.479 1.00 70.62 358 ILE A N 1
ATOM 2804 C CA . ILE A 1 358 ? -31.981 4.763 19.891 1.00 70.62 358 ILE A CA 1
ATOM 2805 C C . ILE A 1 358 ? -33.448 5.110 20.167 1.00 70.62 358 ILE A C 1
ATOM 2807 O O . ILE A 1 358 ? -33.852 6.269 20.050 1.00 70.62 358 ILE A O 1
ATOM 2811 N N . ARG A 1 359 ? -34.279 4.105 20.464 1.00 61.28 359 ARG A N 1
ATOM 2812 C CA . ARG A 1 359 ? -35.730 4.313 20.671 1.00 61.28 359 ARG A CA 1
ATOM 2813 C C . ARG A 1 359 ? -36.031 4.703 22.081 1.00 61.28 359 ARG A C 1
ATOM 2815 O O . ARG A 1 359 ? -35.638 3.941 22.926 1.00 61.28 359 ARG A O 1
ATOM 2822 N N . TYR A 1 360 ? -36.821 5.737 22.326 1.00 52.72 360 TYR A N 1
ATOM 2823 C CA . TYR A 1 360 ? -37.340 6.045 23.654 1.00 52.72 360 TYR A CA 1
ATOM 2824 C C . TYR A 1 360 ? -38.762 5.470 23.840 1.00 52.72 360 TYR A C 1
ATOM 2826 O O . TYR A 1 360 ? -39.724 6.140 23.480 1.00 52.72 360 TYR A O 1
ATOM 2834 N N . GLU A 1 361 ? -38.939 4.246 24.339 1.00 39.66 361 GLU A N 1
ATOM 2835 C CA . GLU A 1 361 ? -40.272 3.641 24.528 1.00 39.66 361 GLU A CA 1
ATOM 2836 C C . GLU A 1 361 ? -40.992 4.202 25.772 1.00 39.66 361 GLU A C 1
ATOM 2838 O O . GLU A 1 361 ? -40.351 4.524 26.766 1.00 39.66 361 GLU A O 1
ATOM 2843 N N . GLY A 1 362 ? -42.322 4.364 25.706 1.00 32.50 362 GLY A N 1
ATOM 2844 C CA . GLY A 1 362 ? -43.179 4.797 26.820 1.00 32.50 362 GLY A CA 1
ATOM 2845 C C . GLY A 1 362 ? -44.505 5.439 26.376 1.00 32.50 362 GLY A C 1
ATOM 2846 O O . GLY A 1 362 ? -44.531 6.411 25.621 1.00 32.50 362 GLY A O 1
ATOM 2847 N N . LYS A 1 363 ? -45.636 4.898 26.855 1.00 36.38 363 LYS A N 1
ATOM 2848 C CA . LYS A 1 363 ? -47.000 5.405 26.607 1.00 36.38 363 LYS A CA 1
ATOM 2849 C C . LYS A 1 363 ? -47.213 6.699 27.411 1.00 36.38 363 LYS A C 1
ATOM 2851 O O . LYS A 1 363 ? -47.463 6.636 28.605 1.00 36.38 363 LYS A O 1
ATOM 2856 N N . LYS A 1 364 ? -47.135 7.856 26.744 1.00 33.72 364 LYS A N 1
ATOM 2857 C CA . LYS A 1 364 ? -47.242 9.223 27.305 1.00 33.72 364 LYS A CA 1
ATOM 2858 C C . LYS A 1 364 ? -46.046 9.639 28.186 1.00 33.72 364 LYS A C 1
ATOM 2860 O O . LYS A 1 364 ? -45.949 9.313 29.360 1.00 33.72 364 LYS A O 1
ATOM 2865 N N . ALA A 1 365 ? -45.169 10.451 27.593 1.00 31.28 365 ALA A N 1
ATOM 2866 C CA . ALA A 1 365 ? -44.246 11.364 28.276 1.00 31.28 365 ALA A CA 1
ATOM 2867 C C . ALA A 1 365 ? -43.252 10.774 29.305 1.00 31.28 365 ALA A C 1
ATOM 2869 O O . ALA A 1 365 ? -42.936 11.447 30.280 1.00 31.28 365 ALA A O 1
ATOM 2870 N N . LYS A 1 366 ? -42.693 9.576 29.080 1.00 27.94 366 LYS A N 1
ATOM 2871 C CA . LYS A 1 366 ? -41.465 9.079 29.744 1.00 27.94 366 LYS A CA 1
ATOM 2872 C C . LYS A 1 366 ? -40.692 8.220 28.737 1.00 27.94 366 LYS A C 1
ATOM 2874 O O . LYS A 1 366 ? -41.304 7.427 28.037 1.00 27.94 366 LYS A O 1
ATOM 2879 N N . LYS A 1 367 ? -39.396 8.482 28.560 1.00 27.11 367 LYS A N 1
ATOM 2880 C CA . LYS A 1 367 ? -38.609 8.130 27.364 1.00 27.11 367 LYS A CA 1
ATOM 2881 C C . LYS A 1 367 ? -37.567 7.023 27.686 1.00 27.11 367 LYS A C 1
ATOM 2883 O O . LYS A 1 367 ? -36.564 7.346 28.308 1.00 27.11 367 LYS A O 1
ATOM 2888 N N . HIS A 1 368 ? -37.728 5.764 27.239 1.00 33.84 368 HIS A N 1
ATOM 2889 C CA . HIS A 1 368 ? -36.780 4.638 27.496 1.00 33.84 368 HIS A CA 1
ATOM 2890 C C . HIS A 1 368 ? -35.901 4.232 26.294 1.00 33.84 368 HIS A C 1
ATOM 2892 O O . HIS A 1 368 ? -36.460 3.665 25.374 1.00 33.84 368 HIS A O 1
ATOM 2898 N N . VAL A 1 369 ? -34.567 4.413 26.282 1.00 32.56 369 VAL A N 1
ATOM 2899 C CA . VAL A 1 369 ? -33.705 4.026 25.122 1.00 32.56 369 VAL A CA 1
ATOM 2900 C C . VAL A 1 369 ? -33.576 2.512 24.879 1.00 32.56 369 VAL A C 1
ATOM 2902 O O . VAL A 1 369 ? -33.143 1.801 25.779 1.00 32.56 369 VAL A O 1
ATOM 2905 N N . LYS A 1 370 ? -33.791 2.061 23.637 1.00 38.50 370 LYS A N 1
ATOM 2906 C CA . LYS A 1 370 ? -33.430 0.749 23.057 1.00 38.50 370 LYS A CA 1
ATOM 2907 C C . LYS A 1 370 ? -32.339 0.927 21.996 1.00 38.50 370 LYS A C 1
ATOM 2909 O O . LYS A 1 370 ? -32.347 1.980 21.381 1.00 38.50 370 LYS A O 1
ATOM 2914 N N . PHE A 1 371 ? -31.479 -0.063 21.749 1.00 35.97 371 PHE A N 1
ATOM 2915 C CA . PHE A 1 371 ? -30.767 -0.239 20.471 1.00 35.97 371 PHE A CA 1
ATOM 2916 C C . PHE A 1 371 ? -31.482 -1.371 19.722 1.00 35.97 371 PHE A C 1
ATOM 2918 O O . PHE A 1 371 ? -31.726 -2.417 20.313 1.00 35.97 371 PHE A O 1
ATOM 2925 N N . ASN A 1 372 ? -31.921 -1.125 18.490 1.00 37.81 372 ASN A N 1
ATOM 2926 C CA . ASN A 1 372 ? -32.626 -2.104 17.659 1.00 37.81 372 ASN A CA 1
ATOM 2927 C C . ASN A 1 372 ? -31.985 -2.124 16.270 1.00 37.81 372 ASN A C 1
ATOM 2929 O O . ASN A 1 372 ? -31.889 -1.069 15.639 1.00 37.81 372 ASN A O 1
ATOM 2933 N N . SER A 1 373 ? -31.629 -3.307 15.787 1.00 38.25 373 SER A N 1
ATOM 2934 C CA . SER A 1 373 ? -31.213 -3.553 14.403 1.00 38.25 373 SER A CA 1
ATOM 2935 C C . SER A 1 373 ? -32.400 -3.925 13.498 1.00 38.25 373 SER A C 1
ATOM 2937 O O . SER A 1 373 ? -33.425 -4.432 13.961 1.00 38.25 373 SER A O 1
ATOM 2939 N N . LYS A 1 374 ? -32.300 -3.654 12.188 1.00 34.00 374 LYS A N 1
ATOM 2940 C CA . LYS A 1 374 ? -33.294 -4.080 11.182 1.00 34.00 374 LYS A CA 1
ATOM 2941 C C . LYS A 1 374 ? -32.699 -5.172 10.285 1.00 34.00 374 LYS A C 1
ATOM 2943 O O . LYS A 1 374 ? -31.672 -4.951 9.655 1.00 34.00 374 LYS A O 1
ATOM 2948 N N . HIS A 1 375 ? -33.367 -6.325 10.189 1.00 28.61 375 HIS A N 1
ATOM 2949 C CA . HIS A 1 375 ? -33.043 -7.378 9.218 1.00 28.61 375 HIS A CA 1
ATOM 2950 C C . HIS A 1 375 ? -33.495 -6.979 7.805 1.00 28.61 375 HIS A C 1
ATOM 2952 O O . HIS A 1 375 ? -34.673 -6.682 7.596 1.00 28.61 375 HIS A O 1
ATOM 2958 N N . ILE A 1 376 ? -32.593 -7.053 6.823 1.00 29.48 376 ILE A N 1
ATOM 2959 C CA . ILE A 1 376 ? -32.959 -7.101 5.402 1.00 29.48 376 ILE A CA 1
ATOM 2960 C C . ILE A 1 376 ? -33.143 -8.577 5.036 1.00 29.48 376 ILE A C 1
ATOM 2962 O O . ILE A 1 376 ? -32.208 -9.369 5.129 1.00 29.48 376 ILE A O 1
ATOM 2966 N N . LYS A 1 377 ? -34.371 -8.953 4.663 1.00 25.62 377 LYS A N 1
ATOM 2967 C CA . LYS A 1 377 ? -34.680 -10.256 4.064 1.00 25.62 377 LYS A CA 1
ATOM 2968 C C . LYS A 1 377 ? -34.087 -10.287 2.655 1.00 25.62 377 LYS A C 1
ATOM 2970 O O . LYS A 1 377 ? -34.594 -9.587 1.784 1.00 25.62 377 LYS A O 1
ATOM 2975 N N . ASN A 1 378 ? -33.068 -11.109 2.425 1.00 28.05 378 ASN A N 1
ATOM 2976 C CA . ASN A 1 378 ? -32.724 -11.538 1.074 1.00 28.05 378 ASN A CA 1
ATOM 2977 C C . ASN A 1 378 ? -33.544 -12.789 0.750 1.00 28.05 378 ASN A C 1
ATOM 2979 O O . ASN A 1 378 ? -33.525 -13.767 1.495 1.00 28.05 378 ASN A O 1
ATOM 2983 N N . ASN A 1 379 ? -34.317 -12.709 -0.330 1.00 24.00 379 ASN A N 1
ATOM 2984 C CA . ASN A 1 379 ? -35.079 -13.823 -0.876 1.00 24.00 379 ASN A CA 1
ATOM 2985 C C . ASN A 1 379 ? -34.131 -14.917 -1.383 1.00 24.00 379 ASN A C 1
ATOM 2987 O O . ASN A 1 379 ? -33.253 -14.614 -2.182 1.00 24.00 379 ASN A O 1
ATOM 2991 N N . GLY A 1 380 ? -34.402 -16.150 -0.941 1.00 25.31 380 GLY A N 1
ATOM 2992 C CA . GLY A 1 380 ? -34.204 -17.426 -1.636 1.00 25.31 380 GLY A CA 1
ATOM 2993 C C . GLY A 1 380 ? -32.811 -17.734 -2.175 1.00 25.31 380 GLY A C 1
ATOM 2994 O O . GLY A 1 380 ? -32.426 -17.170 -3.185 1.00 25.31 380 GLY A O 1
ATOM 2995 N N . TYR A 1 381 ? -32.117 -18.680 -1.543 1.00 26.12 381 TYR A N 1
ATOM 2996 C CA . TYR A 1 381 ? -31.788 -20.001 -2.101 1.00 26.12 381 TYR A CA 1
ATOM 2997 C C . TYR A 1 381 ? -31.235 -20.848 -0.947 1.00 26.12 381 TYR A C 1
ATOM 2999 O O . TYR A 1 381 ? -30.228 -20.492 -0.336 1.00 26.12 381 TYR A O 1
ATOM 3007 N N . ASP A 1 382 ? -31.955 -21.917 -0.608 1.00 23.44 382 ASP A N 1
ATOM 3008 C CA . ASP A 1 382 ? -31.553 -22.884 0.408 1.00 23.44 382 ASP A CA 1
ATOM 3009 C C . ASP A 1 382 ? -30.470 -23.831 -0.131 1.00 23.44 382 ASP A C 1
ATOM 3011 O O . ASP A 1 382 ? -30.502 -24.239 -1.289 1.00 23.44 382 ASP A O 1
ATOM 3015 N N . ALA A 1 383 ? -29.532 -24.115 0.774 1.00 28.30 383 ALA A N 1
ATOM 3016 C CA . ALA A 1 383 ? -28.556 -25.197 0.888 1.00 28.30 383 ALA A CA 1
ATOM 3017 C C . ALA A 1 383 ? -28.351 -26.188 -0.274 1.00 28.30 383 ALA A C 1
ATOM 3019 O O . ALA A 1 383 ? -29.257 -26.926 -0.636 1.00 28.30 383 ALA A O 1
ATOM 3020 N N . GLU A 1 384 ? -27.078 -26.379 -0.635 1.00 22.98 384 GLU A N 1
ATOM 3021 C CA . GLU A 1 384 ? -26.410 -27.679 -0.484 1.00 22.98 384 GLU A CA 1
ATOM 3022 C C . GLU A 1 384 ? -24.896 -27.471 -0.280 1.00 22.98 384 GLU A C 1
ATOM 3024 O O . GLU A 1 384 ? -24.281 -26.582 -0.866 1.00 22.98 384 GLU A O 1
ATOM 3029 N N . ASN A 1 385 ? -24.331 -28.233 0.659 1.00 29.73 385 ASN A N 1
ATOM 3030 C CA . ASN A 1 385 ? -22.918 -28.219 1.029 1.00 29.73 385 ASN A CA 1
ATOM 3031 C C . ASN A 1 385 ? -22.081 -28.884 -0.067 1.00 29.73 385 ASN A C 1
ATOM 3033 O O . ASN A 1 385 ? -22.366 -30.031 -0.380 1.00 29.73 385 ASN A O 1
ATOM 3037 N N . GLU A 1 386 ? -21.017 -28.228 -0.536 1.00 26.05 386 GLU A N 1
ATOM 3038 C CA . GLU A 1 386 ? -19.707 -28.837 -0.829 1.00 26.05 386 GLU A CA 1
ATOM 3039 C C . GLU A 1 386 ? -18.683 -27.740 -1.210 1.00 26.05 386 GLU A C 1
ATOM 3041 O O . GLU A 1 386 ? -18.959 -26.850 -2.008 1.00 26.05 386 GLU A O 1
ATOM 3046 N N . ASP A 1 387 ? -17.511 -27.784 -0.567 1.00 29.98 387 ASP A N 1
ATOM 3047 C CA . ASP A 1 387 ? -16.230 -27.185 -0.977 1.00 29.98 387 ASP A CA 1
ATOM 3048 C C . ASP A 1 387 ? -16.165 -25.704 -1.421 1.00 29.98 387 ASP A C 1
ATOM 3050 O O . ASP A 1 387 ? -15.887 -25.390 -2.575 1.00 29.98 387 ASP A O 1
ATOM 3054 N N . VAL A 1 388 ? -16.222 -24.759 -0.468 1.00 28.95 388 VAL A N 1
ATOM 3055 C CA . VAL A 1 388 ? -15.885 -23.335 -0.718 1.00 28.95 388 VAL A CA 1
ATOM 3056 C C . VAL A 1 388 ? -14.808 -22.839 0.252 1.00 28.95 388 VAL A C 1
ATOM 3058 O O . VAL A 1 388 ? -15.028 -21.981 1.099 1.00 28.95 388 VAL A O 1
ATOM 3061 N N . SER A 1 389 ? -13.599 -23.395 0.144 1.00 29.50 389 SER A N 1
ATOM 3062 C CA . SER A 1 389 ? -12.397 -22.875 0.829 1.00 29.50 389 SER A CA 1
ATOM 3063 C C . SER A 1 389 ? -11.386 -22.223 -0.124 1.00 29.50 389 SER A C 1
ATOM 3065 O O . SER A 1 389 ? -10.254 -21.949 0.270 1.00 29.50 389 SER A O 1
ATOM 3067 N N . LYS A 1 390 ? -11.773 -21.939 -1.378 1.00 30.42 390 LYS A N 1
ATOM 3068 C CA . LYS A 1 390 ? -10.862 -21.358 -2.386 1.00 30.42 390 LYS A CA 1
ATOM 3069 C C . LYS A 1 390 ? -11.377 -20.145 -3.167 1.00 30.42 390 LYS A C 1
ATOM 3071 O O . LYS A 1 390 ? -10.606 -19.602 -3.947 1.00 30.42 390 LYS A O 1
ATOM 3076 N N . GLU A 1 391 ? -12.597 -19.661 -2.930 1.00 26.69 391 GLU A N 1
ATOM 3077 C CA . GLU A 1 391 ? -13.179 -18.577 -3.752 1.00 26.69 391 GLU A CA 1
ATOM 3078 C C . GLU A 1 391 ? -13.396 -17.233 -3.028 1.00 26.69 391 GLU A C 1
ATOM 3080 O O . GLU A 1 391 ? -13.834 -16.262 -3.640 1.00 26.69 391 GLU A O 1
ATOM 3085 N N . ALA A 1 392 ? -13.017 -17.099 -1.752 1.00 29.09 392 ALA A N 1
ATOM 3086 C CA . ALA A 1 392 ? -13.157 -15.825 -1.030 1.00 29.09 392 ALA A CA 1
ATOM 3087 C C . ALA A 1 392 ? -12.094 -14.758 -1.396 1.00 29.09 392 ALA A C 1
ATOM 3089 O O . ALA A 1 392 ? -12.228 -13.603 -0.993 1.00 29.09 392 ALA A O 1
ATOM 3090 N N . ASP A 1 393 ? -11.072 -15.110 -2.187 1.00 31.08 393 ASP A N 1
ATOM 3091 C CA . ASP A 1 393 ? -10.024 -14.181 -2.642 1.00 31.08 393 ASP A CA 1
ATOM 3092 C C . ASP A 1 393 ? -10.402 -13.381 -3.911 1.00 31.08 393 ASP A C 1
ATOM 3094 O O . ASP A 1 393 ? -9.714 -12.415 -4.251 1.00 31.08 393 ASP A O 1
ATOM 3098 N N . ASP A 1 394 ? -11.516 -13.702 -4.585 1.00 28.44 394 ASP A N 1
ATOM 3099 C CA . ASP A 1 394 ? -11.843 -13.130 -5.907 1.00 28.44 394 ASP A CA 1
ATOM 3100 C C . ASP A 1 394 ? -12.874 -11.983 -5.908 1.00 28.44 394 ASP A C 1
ATOM 3102 O O . ASP A 1 394 ? -13.158 -11.398 -6.955 1.00 28.44 394 ASP A O 1
ATOM 3106 N N . LEU A 1 395 ? -13.364 -11.538 -4.744 1.00 33.50 395 LEU A N 1
ATOM 3107 C CA . LEU A 1 395 ? -14.305 -10.402 -4.659 1.00 33.50 395 LEU A CA 1
ATOM 3108 C C . LEU A 1 395 ? -13.637 -9.026 -4.452 1.00 33.50 395 LEU A C 1
ATOM 3110 O O . LEU A 1 395 ? -14.320 -8.005 -4.375 1.00 33.50 395 LEU A O 1
ATOM 3114 N N . SER A 1 396 ? -12.298 -8.960 -4.468 1.00 35.94 396 SER A N 1
ATOM 3115 C CA . SER A 1 396 ? -11.532 -7.713 -4.633 1.00 35.94 396 SER A CA 1
ATOM 3116 C C . SER A 1 396 ? -10.796 -7.724 -5.977 1.00 35.94 396 SER A C 1
ATOM 3118 O O . SER A 1 396 ? -9.583 -7.889 -6.056 1.00 35.94 396 SER A O 1
ATOM 3120 N N . GLY A 1 397 ? -11.553 -7.585 -7.068 1.00 35.38 397 GLY A N 1
ATOM 3121 C CA . GLY A 1 397 ? -11.128 -7.838 -8.455 1.00 35.38 397 GLY A CA 1
ATOM 3122 C C . GLY A 1 397 ? -9.976 -7.004 -9.054 1.00 35.38 397 GLY A C 1
ATOM 3123 O O . GLY A 1 397 ? -9.957 -6.799 -10.261 1.00 35.38 397 GLY A O 1
ATOM 3124 N N . PHE A 1 398 ? -8.993 -6.526 -8.283 1.00 32.19 398 PHE A N 1
ATOM 3125 C CA . PHE A 1 398 ? -7.709 -6.058 -8.815 1.00 32.19 398 PHE A CA 1
ATOM 3126 C C . PHE A 1 398 ? -6.533 -6.511 -7.944 1.00 32.19 398 PHE A C 1
ATOM 3128 O O . PHE A 1 398 ? -6.068 -5.812 -7.040 1.00 32.19 398 PHE A O 1
ATOM 3135 N N . LYS A 1 399 ? -5.971 -7.668 -8.304 1.00 38.50 399 LYS A N 1
ATOM 3136 C CA . LYS A 1 399 ? -4.669 -8.156 -7.832 1.00 38.50 399 LYS A CA 1
ATOM 3137 C C . LYS A 1 399 ? -3.618 -7.044 -7.979 1.00 38.50 399 LYS A C 1
ATOM 3139 O O . LYS A 1 399 ? -3.406 -6.515 -9.070 1.00 38.50 399 LYS A O 1
ATOM 3144 N N . LYS A 1 400 ? -2.950 -6.663 -6.883 1.00 47.84 400 LYS A N 1
ATOM 3145 C CA . LYS A 1 400 ? -1.941 -5.585 -6.858 1.00 47.84 400 LYS A CA 1
ATOM 3146 C C . LYS A 1 400 ? -0.768 -5.951 -7.781 1.00 47.84 400 LYS A C 1
ATOM 3148 O O . LYS A 1 400 ? 0.114 -6.718 -7.400 1.00 47.84 400 LYS A O 1
ATOM 3153 N N . ILE A 1 401 ? -0.763 -5.421 -9.006 1.00 53.16 401 ILE A N 1
ATOM 3154 C CA . ILE A 1 401 ? 0.240 -5.748 -10.028 1.00 53.16 401 ILE A CA 1
ATOM 3155 C C . ILE A 1 401 ? 1.612 -5.208 -9.585 1.00 53.16 401 ILE A C 1
ATOM 3157 O O . ILE A 1 401 ? 1.896 -4.015 -9.686 1.00 53.16 401 ILE A O 1
ATOM 3161 N N . ARG A 1 402 ? 2.488 -6.083 -9.082 1.00 65.50 402 ARG A N 1
ATOM 3162 C CA . ARG A 1 402 ? 3.878 -5.747 -8.733 1.00 65.50 402 ARG A CA 1
ATOM 3163 C C . ARG A 1 402 ? 4.753 -5.836 -9.986 1.00 65.50 402 ARG A C 1
ATOM 3165 O O . ARG A 1 402 ? 5.303 -6.893 -10.254 1.00 65.50 402 ARG A O 1
ATOM 3172 N N . GLN A 1 403 ? 4.872 -4.757 -10.763 1.00 82.06 403 GLN A N 1
ATOM 3173 C CA . GLN A 1 403 ? 5.781 -4.693 -11.924 1.00 82.06 403 GLN A CA 1
ATOM 3174 C C . GLN A 1 403 ? 7.103 -4.000 -11.568 1.00 82.06 403 GLN A C 1
ATOM 3176 O O . GLN A 1 403 ? 7.119 -2.933 -10.955 1.00 82.06 403 GLN A O 1
ATOM 3181 N N . LYS A 1 404 ? 8.219 -4.610 -11.952 1.00 90.06 404 LYS A N 1
ATOM 3182 C CA . LYS A 1 404 ? 9.592 -4.127 -11.811 1.00 90.06 404 LYS A CA 1
ATOM 3183 C C . LYS A 1 404 ? 10.346 -4.444 -13.095 1.00 90.06 404 LYS A C 1
ATOM 3185 O O . LYS A 1 404 ? 10.389 -5.592 -13.534 1.00 90.06 404 LYS A O 1
ATOM 3190 N N . VAL A 1 405 ? 10.964 -3.419 -13.668 1.00 93.25 405 VAL A N 1
ATOM 3191 C CA . VAL A 1 405 ? 11.670 -3.527 -14.948 1.00 93.25 405 VAL A CA 1
ATOM 3192 C C . VAL A 1 405 ? 13.168 -3.475 -14.702 1.00 93.25 405 VAL A C 1
ATOM 3194 O O . VAL A 1 405 ? 13.667 -2.517 -14.115 1.00 93.25 405 VAL A O 1
ATOM 3197 N N . LEU A 1 406 ? 13.898 -4.475 -15.172 1.00 95.19 406 LEU A N 1
ATOM 3198 C CA . LEU A 1 406 ? 15.354 -4.456 -15.194 1.00 95.19 406 LEU A CA 1
ATOM 3199 C C . LEU A 1 406 ? 15.834 -3.807 -16.497 1.00 95.19 406 LEU A C 1
ATOM 3201 O O . LEU A 1 406 ? 15.474 -4.260 -17.581 1.00 95.19 406 LEU A O 1
ATOM 3205 N N . VAL A 1 407 ? 16.639 -2.750 -16.399 1.00 95.50 407 VAL A N 1
ATOM 3206 C CA . VAL A 1 407 ? 17.195 -2.028 -17.551 1.00 95.50 407 VAL A CA 1
ATOM 3207 C C . VAL A 1 407 ? 18.701 -2.243 -17.620 1.00 95.50 407 VAL A C 1
ATOM 3209 O O . VAL A 1 407 ? 19.444 -1.882 -16.704 1.00 95.50 407 VAL A O 1
ATOM 3212 N N . LEU A 1 408 ? 19.147 -2.812 -18.737 1.00 93.62 408 LEU A N 1
ATOM 3213 C CA . LEU A 1 408 ? 20.522 -3.251 -18.966 1.00 93.62 408 LEU A CA 1
ATOM 3214 C C . LEU A 1 408 ? 21.008 -2.806 -20.343 1.00 93.62 408 LEU A C 1
ATOM 3216 O O . LEU A 1 408 ? 20.218 -2.590 -21.258 1.00 93.62 408 LEU A O 1
ATOM 3220 N N . SER A 1 409 ? 22.325 -2.728 -20.521 1.00 93.12 409 SER A N 1
ATOM 3221 C CA . SER A 1 409 ? 22.928 -2.439 -21.828 1.00 93.12 409 SER A CA 1
ATOM 3222 C C . SER A 1 409 ? 24.083 -3.375 -22.139 1.00 93.12 409 SER A C 1
ATOM 3224 O O . SER A 1 409 ? 24.770 -3.849 -21.234 1.00 93.12 409 SER A O 1
ATOM 3226 N N . SER A 1 410 ? 24.319 -3.617 -23.424 1.00 91.38 410 SER A N 1
ATOM 3227 C CA . SER A 1 410 ? 25.517 -4.294 -23.893 1.00 91.38 410 SER A CA 1
ATOM 3228 C C . SER A 1 410 ? 26.741 -3.387 -23.771 1.00 91.38 410 SER A C 1
ATOM 3230 O O . SER A 1 410 ? 26.670 -2.151 -23.683 1.00 91.38 410 SER A O 1
ATOM 3232 N N . ARG A 1 411 ? 27.922 -4.001 -23.832 1.00 87.62 411 ARG A N 1
ATOM 3233 C CA . ARG A 1 411 ? 29.152 -3.248 -24.082 1.00 87.62 411 ARG A CA 1
ATOM 3234 C C . ARG A 1 411 ? 29.074 -2.560 -25.451 1.00 87.62 411 ARG A C 1
ATOM 3236 O O . ARG A 1 411 ? 28.443 -3.050 -26.381 1.00 87.62 411 ARG A O 1
ATOM 3243 N N . GLY A 1 412 ? 29.707 -1.394 -25.553 1.00 86.94 412 GLY A N 1
ATOM 3244 C CA . GLY A 1 412 ? 29.749 -0.607 -26.786 1.00 86.94 412 GLY A CA 1
ATOM 3245 C C . GLY A 1 412 ? 28.606 0.387 -27.007 1.00 86.94 412 GLY A C 1
ATOM 3246 O O . GLY A 1 412 ? 28.552 0.997 -28.073 1.00 86.94 412 GLY A O 1
ATOM 3247 N N . ILE A 1 413 ? 27.752 0.620 -26.007 1.00 90.75 413 ILE A N 1
ATOM 3248 C CA . ILE A 1 413 ? 26.752 1.695 -26.050 1.00 90.75 413 ILE A CA 1
ATOM 3249 C C . ILE A 1 413 ? 27.407 3.083 -26.207 1.00 90.75 413 ILE A C 1
ATOM 3251 O O . ILE A 1 413 ? 28.303 3.459 -25.434 1.00 90.75 413 ILE A O 1
ATOM 3255 N N . THR A 1 414 ? 26.958 3.848 -27.206 1.00 92.12 414 THR A N 1
ATOM 3256 C CA . THR A 1 414 ? 27.455 5.208 -27.475 1.00 92.12 414 THR A CA 1
ATOM 3257 C C . THR A 1 414 ? 26.982 6.200 -26.412 1.00 92.12 414 THR A C 1
ATOM 3259 O O . THR A 1 414 ? 26.145 5.882 -25.564 1.00 92.12 414 THR A O 1
ATOM 3262 N N . PHE A 1 415 ? 27.530 7.419 -26.432 1.00 90.69 415 PHE A N 1
ATOM 3263 C CA . PHE A 1 415 ? 27.113 8.485 -25.519 1.00 90.69 415 PHE A CA 1
ATOM 3264 C C . PHE A 1 415 ? 25.609 8.774 -25.639 1.00 90.69 415 PHE A C 1
ATOM 3266 O O . PHE A 1 415 ? 24.886 8.625 -24.658 1.00 90.69 415 PHE A O 1
ATOM 3273 N N . ARG A 1 416 ? 25.114 9.044 -26.854 1.00 90.94 416 ARG A N 1
ATOM 3274 C CA . ARG A 1 416 ? 23.689 9.324 -27.102 1.00 90.94 416 ARG A CA 1
ATOM 3275 C C . ARG A 1 416 ? 22.775 8.176 -26.661 1.00 90.94 416 ARG A C 1
ATOM 3277 O O . ARG A 1 416 ? 21.789 8.401 -25.972 1.00 90.94 416 ARG A O 1
ATOM 3284 N N . GLN A 1 417 ? 23.128 6.931 -26.988 1.00 93.00 417 GLN A N 1
ATOM 3285 C CA . GLN A 1 417 ? 22.338 5.753 -26.601 1.00 93.00 417 GLN A CA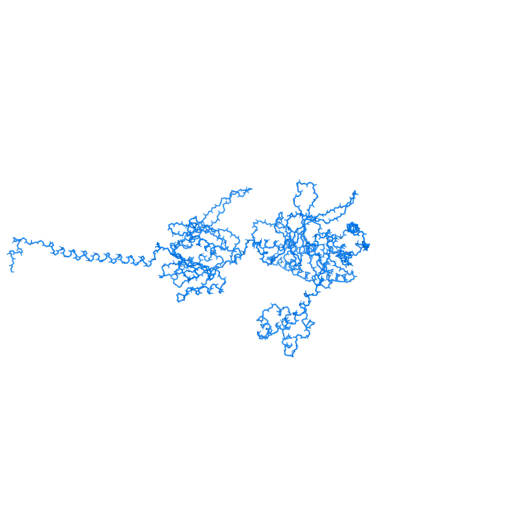 1
ATOM 3286 C C . GLN A 1 417 ? 22.258 5.587 -25.071 1.00 93.00 417 GLN A C 1
ATOM 3288 O O . GLN A 1 417 ? 21.235 5.168 -24.534 1.00 93.00 417 GLN A O 1
ATOM 3293 N N . ARG A 1 418 ? 23.328 5.943 -24.350 1.00 92.38 418 ARG A N 1
ATOM 3294 C CA . ARG A 1 418 ? 23.359 5.910 -22.883 1.00 92.38 418 ARG A CA 1
ATOM 3295 C C . ARG A 1 418 ? 22.484 6.993 -22.258 1.00 92.38 418 ARG A C 1
ATOM 3297 O O . ARG A 1 418 ? 21.859 6.712 -21.239 1.00 92.38 418 ARG A O 1
ATOM 3304 N N . HIS A 1 419 ? 22.461 8.192 -22.842 1.00 93.00 419 HIS A N 1
ATOM 3305 C CA . HIS A 1 419 ? 21.567 9.271 -22.416 1.00 93.00 419 HIS A CA 1
ATOM 3306 C C . HIS A 1 419 ? 20.107 8.885 -22.663 1.00 93.00 419 HIS A C 1
ATOM 3308 O O . HIS A 1 419 ? 19.325 8.933 -21.727 1.00 93.00 419 HIS A O 1
ATOM 3314 N N . LEU A 1 420 ? 19.778 8.310 -23.826 1.00 93.12 420 LEU A N 1
ATOM 3315 C CA . LEU A 1 420 ? 18.431 7.787 -24.091 1.00 93.12 420 LEU A CA 1
ATOM 3316 C C . LEU A 1 420 ? 17.989 6.740 -23.052 1.00 93.12 420 LEU A C 1
ATOM 3318 O O . LEU A 1 420 ? 16.871 6.778 -22.547 1.00 93.12 420 LEU A O 1
ATOM 3322 N N . MET A 1 421 ? 18.873 5.798 -22.710 1.00 93.75 421 MET A N 1
ATOM 3323 C CA . MET A 1 421 ? 18.590 4.801 -21.673 1.00 93.75 421 MET A CA 1
ATOM 3324 C C . MET A 1 421 ? 18.401 5.454 -20.295 1.00 93.75 421 MET A C 1
ATOM 3326 O O . MET A 1 421 ? 17.553 5.019 -19.520 1.00 93.75 421 MET A O 1
ATOM 3330 N N . LYS A 1 422 ? 19.189 6.487 -19.970 1.00 92.56 422 LYS A N 1
ATOM 3331 C CA . LYS A 1 422 ? 19.044 7.246 -18.722 1.00 92.56 422 LYS A CA 1
ATOM 3332 C C . LYS A 1 422 ? 17.697 7.975 -18.680 1.00 92.56 422 LYS A C 1
ATOM 3334 O O . LYS A 1 422 ? 17.020 7.869 -17.664 1.00 92.56 422 LYS A O 1
ATOM 3339 N N . ASP A 1 423 ? 17.297 8.605 -19.780 1.00 92.38 423 ASP A N 1
ATOM 3340 C CA . ASP A 1 423 ? 16.012 9.293 -19.926 1.00 92.38 423 ASP A CA 1
ATOM 3341 C C . ASP A 1 423 ? 14.844 8.328 -19.665 1.00 92.38 423 ASP A C 1
ATOM 3343 O O . ASP A 1 423 ? 13.946 8.628 -18.883 1.00 92.38 423 ASP A O 1
ATOM 3347 N N . LEU A 1 424 ? 14.893 7.120 -20.239 1.00 91.94 424 LEU A N 1
ATOM 3348 C CA . LEU A 1 424 ? 13.887 6.076 -20.002 1.00 91.94 424 LEU A CA 1
ATOM 3349 C C . LEU A 1 424 ? 13.862 5.589 -18.543 1.00 91.94 424 LEU A C 1
ATOM 3351 O O . LEU A 1 424 ? 12.787 5.405 -17.977 1.00 91.94 424 LEU A O 1
ATOM 3355 N N . VAL A 1 425 ? 15.025 5.410 -17.909 1.00 92.12 425 VAL A N 1
ATOM 3356 C CA . VAL A 1 425 ? 15.112 5.021 -16.487 1.00 92.12 425 VAL A CA 1
ATOM 3357 C C . VAL A 1 425 ? 14.563 6.116 -15.570 1.00 92.12 425 VAL A C 1
ATOM 3359 O O . VAL A 1 425 ? 13.898 5.815 -14.580 1.00 92.12 425 VAL A O 1
ATOM 3362 N N . ASP A 1 426 ? 14.821 7.384 -15.891 1.00 89.06 426 ASP A N 1
ATOM 3363 C CA . ASP A 1 426 ? 14.337 8.520 -15.108 1.00 89.06 426 ASP A CA 1
ATOM 3364 C C . ASP A 1 426 ? 12.813 8.708 -15.235 1.00 89.06 426 ASP A C 1
ATOM 3366 O O . ASP A 1 426 ? 12.178 9.120 -14.259 1.00 89.06 426 ASP A O 1
ATOM 3370 N N . MET A 1 427 ? 12.227 8.338 -16.383 1.00 87.81 427 MET A N 1
ATOM 3371 C CA . MET A 1 427 ? 10.773 8.313 -16.605 1.00 87.81 427 MET A CA 1
ATOM 3372 C C . MET A 1 427 ? 10.071 7.101 -15.965 1.00 87.81 427 MET A C 1
ATOM 3374 O O . MET A 1 427 ? 8.888 7.191 -15.654 1.00 87.81 427 MET A O 1
ATOM 3378 N N . LEU A 1 428 ? 10.767 5.977 -15.743 1.00 89.56 428 LEU A N 1
ATOM 3379 C CA . LEU A 1 428 ? 10.189 4.733 -15.213 1.00 89.56 428 LEU A CA 1
ATOM 3380 C C . LEU A 1 428 ? 10.635 4.481 -13.761 1.00 89.56 428 LEU A C 1
ATOM 3382 O O . LEU A 1 428 ? 11.697 3.898 -13.524 1.00 89.56 428 LEU A O 1
ATOM 3386 N N . PRO A 1 429 ? 9.833 4.835 -12.740 1.00 87.25 429 PRO A N 1
ATOM 3387 C CA . PRO A 1 429 ? 10.276 4.807 -11.345 1.00 87.25 429 PRO A CA 1
ATOM 3388 C C . PRO A 1 429 ? 10.413 3.387 -10.776 1.00 87.25 429 PRO A C 1
ATOM 3390 O O . PRO A 1 429 ? 11.143 3.165 -9.810 1.00 87.25 429 PRO A O 1
ATOM 3393 N N . HIS A 1 430 ? 9.704 2.416 -11.360 1.00 90.25 430 HIS A N 1
ATOM 3394 C CA . HIS A 1 430 ? 9.819 0.978 -11.076 1.00 90.25 430 HIS A CA 1
ATOM 3395 C C . HIS A 1 430 ? 10.953 0.297 -11.854 1.00 90.25 430 HIS A C 1
ATOM 3397 O O . HIS A 1 430 ? 11.112 -0.922 -11.744 1.00 90.25 430 HIS A O 1
ATOM 3403 N N . SER A 1 431 ? 11.743 1.059 -12.618 1.00 92.38 431 SER A N 1
ATOM 3404 C CA . SER A 1 431 ? 12.921 0.535 -13.295 1.00 92.38 431 SER A CA 1
ATOM 3405 C C . SER A 1 431 ? 14.132 0.462 -12.362 1.00 92.38 431 SER A C 1
ATOM 3407 O O . SER A 1 431 ? 14.373 1.323 -11.504 1.00 92.38 431 SER A O 1
ATOM 3409 N N . LYS A 1 432 ? 14.922 -0.594 -12.536 1.00 91.69 432 LYS A N 1
ATOM 3410 C CA . LYS A 1 432 ? 16.223 -0.776 -11.906 1.00 91.69 432 LYS A CA 1
ATOM 3411 C C . LYS A 1 432 ? 17.269 -0.853 -13.003 1.00 91.69 432 LYS A C 1
ATOM 3413 O O . LYS A 1 432 ? 17.228 -1.744 -13.841 1.00 91.69 432 LYS A O 1
ATOM 3418 N N . LYS A 1 433 ? 18.210 0.086 -12.987 1.00 93.12 433 LYS A N 1
ATOM 3419 C CA . LYS A 1 433 ? 19.383 0.048 -13.854 1.00 93.12 433 LYS A CA 1
ATOM 3420 C C . LYS A 1 433 ? 20.449 -0.844 -13.229 1.00 93.12 433 LYS A C 1
ATOM 3422 O O . LYS A 1 433 ? 20.730 -0.696 -12.040 1.00 93.12 433 LYS A O 1
ATOM 3427 N N . ASP A 1 434 ? 21.064 -1.687 -14.041 1.00 90.81 434 ASP A N 1
ATOM 3428 C CA . ASP A 1 434 ? 22.187 -2.529 -13.635 1.00 90.81 434 ASP A CA 1
ATOM 3429 C C . ASP A 1 434 ? 23.390 -2.352 -14.594 1.00 90.81 434 ASP A C 1
ATOM 3431 O O . ASP A 1 434 ? 23.363 -1.544 -15.534 1.00 90.81 434 ASP A O 1
ATOM 3435 N N . THR A 1 435 ? 24.508 -2.992 -14.265 1.00 87.44 435 THR A N 1
ATOM 3436 C CA . THR A 1 435 ? 25.781 -2.926 -14.977 1.00 87.44 435 THR A CA 1
ATOM 3437 C C . THR A 1 435 ? 25.685 -3.490 -16.398 1.00 87.44 435 THR A C 1
ATOM 3439 O O . THR A 1 435 ? 24.696 -4.090 -16.814 1.00 87.44 435 THR A O 1
ATOM 3442 N N . LYS A 1 436 ? 26.705 -3.212 -17.218 1.00 88.25 436 LYS A N 1
ATOM 3443 C CA . LYS A 1 436 ? 26.699 -3.632 -18.624 1.00 88.25 436 LYS A CA 1
ATOM 3444 C C . LYS A 1 436 ? 26.854 -5.147 -18.718 1.00 88.25 436 LYS A C 1
ATOM 3446 O O . LYS A 1 436 ? 27.852 -5.681 -18.241 1.00 88.25 436 LYS A O 1
ATOM 3451 N N . PHE A 1 437 ? 25.935 -5.794 -19.423 1.00 86.56 437 PHE A N 1
ATOM 3452 C CA . PHE A 1 437 ? 25.993 -7.224 -19.694 1.00 86.56 437 PHE A CA 1
ATOM 3453 C C . PHE A 1 437 ? 27.060 -7.524 -20.756 1.00 86.56 437 PHE A C 1
ATOM 3455 O O . PHE A 1 437 ? 27.169 -6.819 -21.771 1.00 86.56 437 PHE A O 1
ATOM 3462 N N . ASP A 1 438 ? 27.878 -8.549 -20.516 1.00 78.56 438 ASP A N 1
ATOM 3463 C CA . ASP A 1 438 ? 28.910 -8.969 -21.462 1.00 78.56 438 ASP A CA 1
ATOM 3464 C C . ASP A 1 438 ? 28.302 -9.835 -22.571 1.00 78.56 438 ASP A C 1
ATOM 3466 O O . ASP A 1 438 ? 27.580 -10.792 -22.318 1.00 78.56 438 ASP A O 1
ATOM 3470 N N . MET A 1 439 ? 28.606 -9.516 -23.829 1.00 64.12 439 MET A N 1
ATOM 3471 C CA . MET A 1 439 ? 28.007 -10.188 -24.990 1.00 64.12 439 MET A CA 1
ATOM 3472 C C . MET A 1 439 ? 28.560 -11.602 -25.232 1.00 64.12 439 MET A C 1
ATOM 3474 O O . MET A 1 439 ? 28.081 -12.287 -26.131 1.00 64.12 439 MET A O 1
ATOM 3478 N N . LYS A 1 440 ? 29.572 -12.039 -24.468 1.00 58.19 440 LYS A N 1
ATOM 3479 C CA . LYS A 1 440 ? 30.121 -13.403 -24.562 1.00 58.19 440 LYS A CA 1
ATOM 3480 C C . LYS A 1 440 ? 29.235 -14.455 -23.877 1.00 58.19 440 LYS A C 1
ATOM 3482 O O . LYS A 1 440 ? 29.364 -15.633 -24.194 1.00 58.19 440 LYS A O 1
ATOM 3487 N N . SER A 1 441 ? 28.334 -14.049 -22.980 1.00 58.72 441 SER A N 1
ATOM 3488 C CA . SER A 1 441 ? 27.350 -14.931 -22.339 1.00 58.72 441 SER A CA 1
ATOM 3489 C C . SER A 1 441 ? 26.053 -15.024 -23.148 1.00 58.72 441 SER A C 1
ATOM 3491 O O . SER A 1 441 ? 25.606 -14.048 -23.751 1.00 58.72 441 SER A O 1
ATOM 3493 N N . LYS A 1 442 ? 25.431 -16.209 -23.148 1.00 80.50 442 LYS A N 1
ATOM 3494 C CA . LYS A 1 442 ? 24.114 -16.448 -23.756 1.00 80.50 442 LYS A CA 1
ATOM 3495 C C . LYS A 1 442 ? 23.081 -15.498 -23.131 1.00 80.50 442 LYS A C 1
ATOM 3497 O O . LYS A 1 442 ? 23.074 -15.315 -21.917 1.00 80.50 442 LYS A O 1
ATOM 3502 N N . LEU A 1 443 ? 22.186 -14.928 -23.946 1.00 86.19 443 LEU A N 1
ATOM 3503 C CA . LEU A 1 443 ? 21.163 -13.971 -23.485 1.00 86.19 443 LEU A CA 1
ATOM 3504 C C . LEU A 1 443 ? 20.213 -14.563 -22.429 1.00 86.19 443 LEU A C 1
ATOM 3506 O O . LEU A 1 443 ? 19.641 -13.813 -21.650 1.00 86.19 443 LEU A O 1
ATOM 3510 N N . TYR A 1 444 ? 20.098 -15.891 -22.352 1.00 85.88 444 TYR A N 1
ATOM 3511 C CA . TYR A 1 444 ? 19.305 -16.584 -21.335 1.00 85.88 444 TYR A CA 1
ATOM 3512 C C . TYR A 1 444 ? 19.729 -16.253 -19.894 1.00 85.88 444 TYR A C 1
ATOM 3514 O O . TYR A 1 444 ? 18.879 -16.193 -19.013 1.00 85.88 444 TYR A O 1
ATOM 3522 N N . HIS A 1 445 ? 21.010 -15.941 -19.650 1.00 88.44 445 HIS A N 1
ATOM 3523 C CA . HIS A 1 445 ? 21.488 -15.581 -18.306 1.00 88.44 445 HIS A CA 1
ATOM 3524 C C . HIS A 1 445 ? 20.857 -14.273 -17.795 1.00 88.44 445 HIS A C 1
ATOM 3526 O O . HIS A 1 445 ? 20.868 -14.000 -16.601 1.00 88.44 445 HIS A O 1
ATOM 3532 N N . LEU A 1 446 ? 20.276 -13.450 -18.679 1.00 90.19 446 LEU A N 1
ATOM 3533 C CA . LEU A 1 446 ? 19.525 -12.264 -18.267 1.00 90.19 446 LEU A CA 1
ATOM 3534 C C . LEU A 1 446 ? 18.304 -12.624 -17.407 1.00 90.19 446 LEU A C 1
ATOM 3536 O O . LEU A 1 446 ? 17.919 -11.822 -16.557 1.00 90.19 446 LEU A O 1
ATOM 3540 N N . ASN A 1 447 ? 17.734 -13.821 -17.587 1.00 91.50 447 ASN A N 1
ATOM 3541 C CA . ASN A 1 447 ? 16.638 -14.317 -16.755 1.00 91.50 447 ASN A CA 1
ATOM 3542 C C . ASN A 1 447 ? 17.096 -14.511 -15.302 1.00 91.50 447 ASN A C 1
ATOM 3544 O O . ASN A 1 447 ? 16.408 -14.056 -14.393 1.00 91.50 447 ASN A O 1
ATOM 3548 N N . GLU A 1 448 ? 18.292 -15.070 -15.091 1.00 89.81 448 GLU A N 1
ATOM 3549 C CA . GLU A 1 448 ? 18.895 -15.244 -13.759 1.00 89.81 448 GLU A CA 1
ATOM 3550 C C . GLU A 1 448 ? 19.153 -13.886 -13.087 1.00 89.81 448 GLU A C 1
ATOM 3552 O O . GLU A 1 448 ? 18.838 -13.686 -11.916 1.00 89.81 448 GLU A O 1
ATOM 3557 N N . VAL A 1 449 ? 19.657 -12.899 -13.839 1.00 90.25 449 VAL A N 1
ATOM 3558 C CA . VAL A 1 449 ? 19.876 -11.539 -13.308 1.00 90.25 449 VAL A CA 1
ATOM 3559 C C . VAL A 1 449 ? 18.552 -10.875 -12.910 1.00 90.25 449 VAL A C 1
ATOM 3561 O O . VAL A 1 449 ? 18.477 -10.178 -11.894 1.00 90.25 449 VAL A O 1
ATOM 3564 N N . ALA A 1 450 ? 17.486 -11.087 -13.684 1.00 91.44 450 ALA A N 1
ATOM 3565 C CA . ALA A 1 450 ? 16.162 -10.592 -13.325 1.00 91.44 450 ALA A CA 1
ATOM 3566 C C . ALA A 1 450 ? 15.578 -11.298 -12.099 1.00 91.44 450 ALA A C 1
ATOM 3568 O O . ALA A 1 450 ? 14.976 -10.622 -11.264 1.00 91.44 450 ALA A O 1
ATOM 3569 N N . GLU A 1 451 ? 15.811 -12.598 -11.937 1.00 90.31 451 GLU A N 1
ATOM 3570 C CA . GLU A 1 451 ? 15.410 -13.356 -10.750 1.00 90.31 451 GLU A CA 1
ATOM 3571 C C . GLU A 1 451 ? 16.126 -12.854 -9.487 1.00 90.31 451 GLU A C 1
ATOM 3573 O O . GLU A 1 451 ? 15.464 -12.524 -8.500 1.00 90.31 451 GLU A O 1
ATOM 3578 N N . LEU A 1 452 ? 17.447 -12.631 -9.555 1.00 88.94 452 LEU A N 1
ATOM 3579 C CA . LEU A 1 452 ? 18.244 -12.051 -8.461 1.00 88.94 452 LEU A CA 1
ATOM 3580 C C . LEU A 1 452 ? 17.710 -10.692 -7.987 1.00 88.94 452 LEU A C 1
ATOM 3582 O O . LEU A 1 452 ? 17.778 -10.354 -6.804 1.00 88.94 452 LEU A O 1
ATOM 3586 N N . TYR A 1 453 ? 17.173 -9.886 -8.906 1.00 88.38 453 TYR A N 1
ATOM 3587 C CA . TYR A 1 453 ? 16.594 -8.580 -8.589 1.00 88.38 453 TYR A CA 1
ATOM 3588 C C . TYR A 1 453 ? 15.076 -8.580 -8.415 1.00 88.38 453 TYR A C 1
ATOM 3590 O O . TYR A 1 453 ? 14.502 -7.517 -8.130 1.00 88.38 453 TYR A O 1
ATOM 3598 N N . ASN A 1 454 ? 14.442 -9.750 -8.515 1.00 90.38 454 ASN A N 1
ATOM 3599 C CA . ASN A 1 454 ? 12.997 -9.929 -8.474 1.00 90.38 454 ASN A CA 1
ATOM 3600 C C . ASN A 1 454 ? 12.283 -8.967 -9.449 1.00 90.38 454 ASN A C 1
ATOM 3602 O O . ASN A 1 454 ? 11.368 -8.220 -9.081 1.00 90.38 454 ASN A O 1
ATOM 3606 N N . CYS A 1 455 ? 12.796 -8.911 -10.679 1.00 91.00 455 CYS A N 1
ATOM 3607 C CA . CYS A 1 455 ? 12.246 -8.161 -11.799 1.00 91.00 455 CYS A CA 1
ATOM 3608 C C . CYS A 1 455 ? 11.463 -9.114 -12.701 1.00 91.00 455 CYS A C 1
ATOM 3610 O O . CYS A 1 455 ? 11.968 -10.146 -13.123 1.00 91.00 455 CYS A O 1
ATOM 3612 N N . ASN A 1 456 ? 10.233 -8.741 -13.031 1.00 92.06 456 ASN A N 1
ATOM 3613 C CA . ASN A 1 456 ? 9.357 -9.527 -13.897 1.00 92.06 456 ASN A CA 1
ATOM 3614 C C . ASN A 1 456 ? 9.422 -9.108 -15.364 1.00 92.06 456 ASN A C 1
ATOM 3616 O O . ASN A 1 456 ? 8.963 -9.860 -16.216 1.00 92.06 456 ASN A O 1
ATOM 3620 N N . ASN A 1 457 ? 10.021 -7.957 -15.676 1.00 94.56 457 ASN A N 1
ATOM 3621 C CA . ASN A 1 457 ? 10.296 -7.570 -17.054 1.00 94.56 457 ASN A CA 1
ATOM 3622 C C . ASN A 1 457 ? 11.747 -7.122 -17.231 1.00 94.56 457 ASN A C 1
ATOM 3624 O O . ASN A 1 457 ? 12.348 -6.560 -16.311 1.00 94.56 457 ASN A O 1
ATOM 3628 N N . ILE A 1 458 ? 12.282 -7.301 -18.437 1.00 95.31 458 ILE A N 1
ATOM 3629 C CA . ILE A 1 458 ? 13.613 -6.826 -18.828 1.00 95.31 458 ILE A CA 1
ATOM 3630 C C . ILE A 1 458 ? 13.496 -5.924 -20.055 1.00 95.31 458 ILE A C 1
ATOM 3632 O O . ILE A 1 458 ? 12.792 -6.239 -21.014 1.00 95.31 458 ILE A O 1
ATOM 3636 N N . MET A 1 459 ? 14.255 -4.828 -20.036 1.00 95.50 459 MET A N 1
ATOM 3637 C CA . MET A 1 459 ? 14.563 -3.995 -21.190 1.00 95.50 459 MET A CA 1
ATOM 3638 C C . MET A 1 459 ? 16.082 -3.988 -21.414 1.00 95.50 459 MET A C 1
ATOM 3640 O O . MET A 1 459 ? 16.839 -3.390 -20.645 1.00 95.50 459 MET A O 1
ATOM 3644 N N . PHE A 1 460 ? 16.540 -4.662 -22.468 1.00 94.81 460 PHE A N 1
ATOM 3645 C CA . PHE A 1 460 ? 17.962 -4.816 -22.779 1.00 94.81 460 PHE A CA 1
ATOM 3646 C C . PHE A 1 460 ? 18.352 -4.051 -24.050 1.00 94.81 460 PHE A C 1
ATOM 3648 O O . PHE A 1 460 ? 17.837 -4.309 -25.137 1.00 94.81 460 PHE A O 1
ATOM 3655 N N . PHE A 1 461 ? 19.292 -3.116 -23.909 1.00 94.69 461 PHE A N 1
ATOM 3656 C CA . PHE A 1 461 ? 19.824 -2.284 -24.989 1.00 94.69 461 PHE A CA 1
ATOM 3657 C C . PHE A 1 461 ? 21.052 -2.951 -25.610 1.00 94.69 461 PHE A C 1
ATOM 3659 O O . PHE A 1 461 ? 22.137 -2.947 -25.028 1.00 94.69 461 PHE A O 1
ATOM 3666 N N . GLU A 1 462 ? 20.904 -3.489 -26.815 1.00 92.50 462 GLU A N 1
ATOM 3667 C CA . GLU A 1 462 ? 21.982 -4.114 -27.576 1.00 92.50 462 GLU A CA 1
ATOM 3668 C C . GLU A 1 462 ? 22.555 -3.116 -28.595 1.00 92.50 462 GLU A C 1
ATOM 3670 O O . GLU A 1 462 ? 21.949 -2.818 -29.625 1.00 92.50 462 GLU A O 1
ATOM 3675 N N . ALA A 1 463 ? 23.757 -2.612 -28.322 1.00 91.75 463 ALA A N 1
ATOM 3676 C CA . ALA A 1 463 ? 24.518 -1.785 -29.249 1.00 91.75 463 ALA A CA 1
ATOM 3677 C C . ALA A 1 463 ? 25.418 -2.662 -30.130 1.00 91.75 463 ALA A C 1
ATOM 3679 O O . ALA A 1 463 ? 26.261 -3.410 -29.631 1.00 91.75 463 ALA A O 1
ATOM 3680 N N . ARG A 1 464 ? 25.289 -2.538 -31.456 1.00 88.50 464 ARG A N 1
ATOM 3681 C CA . ARG A 1 464 ? 26.161 -3.224 -32.425 1.00 88.50 464 ARG A CA 1
ATOM 3682 C C . ARG A 1 464 ? 27.006 -2.217 -33.197 1.00 88.50 464 ARG A C 1
ATOM 3684 O O . ARG A 1 464 ? 26.502 -1.212 -33.699 1.00 88.50 464 ARG A O 1
ATOM 3691 N N . LYS A 1 465 ? 28.308 -2.508 -33.319 1.00 85.69 465 LYS A N 1
ATOM 3692 C CA . LYS A 1 465 ? 29.290 -1.696 -34.070 1.00 85.69 465 LYS A CA 1
ATOM 3693 C C . LYS A 1 465 ? 29.311 -0.209 -33.670 1.00 85.69 465 LYS A C 1
ATOM 3695 O O . LYS A 1 465 ? 29.664 0.627 -34.492 1.00 85.69 465 LYS A O 1
ATOM 3700 N N . HIS A 1 466 ? 28.901 0.121 -32.440 1.00 85.06 466 HIS A N 1
ATOM 3701 C CA . HIS A 1 466 ? 28.773 1.498 -31.938 1.00 85.06 466 HIS A CA 1
ATOM 3702 C C . HIS A 1 466 ? 27.903 2.426 -32.812 1.00 85.06 466 HIS A C 1
ATOM 3704 O O . HIS A 1 466 ? 28.058 3.641 -32.762 1.00 85.06 466 HIS A O 1
ATOM 3710 N N . GLN A 1 467 ? 27.006 1.872 -33.630 1.00 86.50 467 GLN A N 1
ATOM 3711 C CA . GLN A 1 467 ? 26.163 2.641 -34.552 1.00 86.50 467 GLN A CA 1
ATOM 3712 C C . GLN A 1 467 ? 24.701 2.244 -34.408 1.00 86.50 467 GLN A C 1
ATOM 3714 O O . GLN A 1 467 ? 23.848 3.096 -34.176 1.00 86.50 467 GLN A O 1
ATOM 3719 N N . ASP A 1 468 ? 24.427 0.944 -34.493 1.00 90.94 468 ASP A N 1
ATOM 3720 C CA . ASP A 1 468 ? 23.065 0.427 -34.502 1.00 90.94 468 ASP A CA 1
ATOM 3721 C C . ASP A 1 468 ? 22.631 0.107 -33.065 1.00 90.94 468 ASP A C 1
ATOM 3723 O O . ASP A 1 468 ? 23.402 -0.486 -32.300 1.00 90.94 468 ASP A O 1
ATOM 3727 N N . LEU A 1 469 ? 21.399 0.479 -32.710 1.00 94.12 469 LEU A N 1
ATOM 3728 C CA . LEU A 1 469 ? 20.800 0.182 -31.413 1.00 94.12 469 LEU A CA 1
ATOM 3729 C C . LEU A 1 469 ? 19.586 -0.729 -31.592 1.00 94.12 469 LEU A C 1
ATOM 3731 O O . LEU A 1 469 ? 18.691 -0.451 -32.391 1.00 94.12 469 LEU A O 1
ATOM 3735 N N . TYR A 1 470 ? 19.547 -1.789 -30.798 1.00 94.38 470 TYR A N 1
ATOM 3736 C CA . TYR A 1 470 ? 18.404 -2.680 -30.683 1.00 94.38 470 TYR A CA 1
ATOM 3737 C C . TYR A 1 470 ? 17.916 -2.688 -29.239 1.00 94.38 470 TYR A C 1
ATOM 3739 O O . TYR A 1 470 ? 18.722 -2.605 -28.312 1.00 94.38 470 TYR A O 1
ATOM 3747 N N . ILE A 1 471 ? 16.607 -2.799 -29.049 1.00 95.44 471 ILE A N 1
ATOM 3748 C CA . ILE A 1 471 ? 16.008 -2.976 -27.727 1.00 95.44 471 ILE A CA 1
ATOM 3749 C C . ILE A 1 471 ? 15.282 -4.310 -27.716 1.00 95.44 471 ILE A C 1
ATOM 3751 O O . ILE A 1 471 ? 14.466 -4.595 -28.592 1.00 95.44 471 ILE A O 1
ATOM 3755 N N . TRP A 1 472 ? 15.592 -5.111 -26.709 1.00 95.00 472 TRP A N 1
ATOM 3756 C CA . TRP A 1 472 ? 14.872 -6.327 -26.387 1.00 95.00 472 TRP A CA 1
ATOM 3757 C C . TRP A 1 472 ? 13.973 -6.052 -25.192 1.00 95.00 472 TRP A C 1
ATOM 3759 O O . TRP A 1 472 ? 14.431 -5.514 -24.183 1.00 95.00 472 TRP A O 1
ATOM 3769 N N . MET A 1 473 ? 12.707 -6.417 -25.317 1.00 96.00 473 MET A N 1
ATOM 3770 C CA . MET A 1 473 ? 11.709 -6.289 -24.266 1.00 96.00 473 MET A CA 1
ATOM 3771 C C . MET A 1 473 ? 11.101 -7.660 -24.017 1.00 96.00 473 MET A C 1
ATOM 3773 O O . MET A 1 473 ? 10.687 -8.318 -24.966 1.00 96.00 473 MET A O 1
ATOM 3777 N N . THR A 1 474 ? 11.077 -8.105 -22.767 1.00 95.00 474 THR A N 1
ATOM 3778 C CA . THR A 1 474 ? 10.554 -9.429 -22.414 1.00 95.00 474 THR A CA 1
ATOM 3779 C C . THR A 1 474 ? 9.935 -9.432 -21.027 1.00 95.00 474 THR A C 1
ATOM 3781 O O . THR A 1 474 ? 10.306 -8.626 -20.164 1.00 95.00 474 THR A O 1
ATOM 3784 N N . LYS A 1 475 ? 9.027 -10.384 -20.819 1.00 93.19 475 LYS A N 1
ATOM 3785 C CA . LYS A 1 475 ? 8.527 -10.782 -19.509 1.00 93.19 475 LYS A CA 1
ATOM 3786 C C . LYS A 1 475 ? 9.247 -12.054 -19.054 1.00 93.19 475 LYS A C 1
ATOM 3788 O O . LYS A 1 475 ? 9.277 -13.056 -19.756 1.00 93.19 475 LYS A O 1
ATOM 3793 N N . VAL A 1 476 ? 9.821 -12.019 -17.862 1.00 91.06 476 VAL A N 1
ATOM 3794 C CA . VAL A 1 476 ? 10.629 -13.105 -17.283 1.00 91.06 476 VAL A CA 1
ATOM 3795 C C . VAL A 1 476 ? 9.746 -13.973 -16.376 1.00 91.06 476 VAL A C 1
ATOM 3797 O O . VAL A 1 476 ? 8.868 -13.417 -15.709 1.00 91.06 476 VAL A O 1
ATOM 3800 N N . PRO A 1 477 ? 9.954 -15.304 -16.295 1.00 82.38 477 PRO A N 1
ATOM 3801 C CA . PRO A 1 477 ? 10.970 -16.108 -16.997 1.00 82.38 477 PRO A CA 1
ATOM 3802 C C . PRO A 1 477 ? 10.515 -16.715 -18.333 1.00 82.38 477 PRO A C 1
ATOM 3804 O O . PRO A 1 477 ? 11.350 -16.957 -19.197 1.00 82.38 477 PRO A O 1
ATOM 3807 N N . ASN A 1 478 ? 9.210 -16.909 -18.538 1.00 85.75 478 ASN A N 1
ATOM 3808 C CA . ASN A 1 478 ? 8.670 -17.657 -19.685 1.00 85.75 478 ASN A CA 1
ATOM 3809 C C . ASN A 1 478 ? 7.864 -16.788 -20.661 1.00 85.75 478 ASN A C 1
ATOM 3811 O O . ASN A 1 478 ? 7.094 -17.310 -21.458 1.00 85.75 478 ASN A O 1
ATOM 3815 N N . GLY A 1 479 ? 7.957 -15.464 -20.558 1.00 86.75 479 GLY A N 1
ATOM 3816 C CA . GLY A 1 479 ? 7.183 -14.565 -21.403 1.00 86.75 479 GLY A CA 1
ATOM 3817 C C . GLY A 1 479 ? 7.809 -14.338 -22.781 1.00 86.75 479 GLY A C 1
ATOM 3818 O O . GLY A 1 479 ? 8.993 -14.613 -22.984 1.00 86.75 479 GLY A O 1
ATOM 3819 N N . PRO A 1 480 ? 7.023 -13.792 -23.724 1.00 93.44 480 PRO A N 1
ATOM 3820 C CA . PRO A 1 480 ? 7.485 -13.533 -25.075 1.00 93.44 480 PRO A CA 1
ATOM 3821 C C . PRO A 1 480 ? 8.531 -12.421 -25.090 1.00 93.44 480 PRO A C 1
ATOM 3823 O O . PRO A 1 480 ? 8.425 -11.423 -24.369 1.00 93.44 480 PRO A O 1
ATOM 3826 N N . THR A 1 481 ? 9.513 -12.570 -25.975 1.00 94.81 481 THR A N 1
ATOM 3827 C CA . THR A 1 481 ? 10.540 -11.551 -26.200 1.00 94.81 481 THR A CA 1
ATOM 3828 C C . THR A 1 481 ? 10.293 -10.840 -27.510 1.00 94.81 481 THR A C 1
ATOM 3830 O O . THR A 1 481 ? 10.223 -11.467 -28.563 1.00 94.81 481 THR A O 1
ATOM 3833 N N . VAL A 1 482 ? 10.261 -9.515 -27.470 1.00 96.00 482 VAL A N 1
ATOM 3834 C CA . VAL A 1 482 ? 10.144 -8.683 -28.661 1.00 96.00 482 VAL A CA 1
ATOM 3835 C C . VAL A 1 482 ? 11.443 -7.931 -28.901 1.00 96.00 482 VAL A C 1
ATOM 3837 O O . VAL A 1 482 ? 11.991 -7.294 -27.996 1.00 96.00 482 VAL A O 1
ATOM 3840 N N . LYS A 1 483 ? 11.931 -7.989 -30.143 1.00 95.19 483 LYS A N 1
ATOM 3841 C CA . LYS A 1 483 ? 13.132 -7.278 -30.575 1.00 95.19 483 LYS A CA 1
ATOM 3842 C C . LYS A 1 483 ? 12.784 -6.122 -31.506 1.00 95.19 483 LYS A C 1
ATOM 3844 O O . LYS A 1 483 ? 12.214 -6.324 -32.579 1.00 95.19 483 LYS A O 1
ATOM 3849 N N . PHE A 1 484 ? 13.235 -4.927 -31.140 1.00 96.56 484 PHE A N 1
ATOM 3850 C CA . PHE A 1 484 ? 13.086 -3.711 -31.931 1.00 96.56 484 PHE A CA 1
ATOM 3851 C C . PHE A 1 484 ? 14.429 -3.177 -32.416 1.00 96.56 484 PHE A C 1
ATOM 3853 O O . PHE A 1 484 ? 15.433 -3.218 -31.703 1.00 96.56 484 PHE A O 1
ATOM 3860 N N . HIS A 1 485 ? 14.430 -2.614 -33.619 1.00 95.75 485 HIS A N 1
ATOM 3861 C CA . HIS A 1 485 ? 15.468 -1.705 -34.087 1.00 95.75 485 HIS A CA 1
ATOM 3862 C C . HIS A 1 485 ? 15.087 -0.269 -33.723 1.00 95.75 485 HIS A C 1
ATOM 3864 O O . HIS A 1 485 ? 13.971 0.157 -34.020 1.00 95.75 485 HIS A O 1
ATOM 3870 N N . VAL A 1 486 ? 16.005 0.479 -33.112 1.00 95.56 486 VAL A N 1
ATOM 3871 C CA . VAL A 1 486 ? 15.770 1.877 -32.731 1.00 95.56 486 VAL A CA 1
ATOM 3872 C C . VAL A 1 486 ? 16.338 2.806 -33.800 1.00 95.56 486 VAL A C 1
ATOM 3874 O O . VAL A 1 486 ? 17.530 2.769 -34.102 1.00 95.56 486 VAL A O 1
ATOM 3877 N N . GLN A 1 487 ? 15.489 3.669 -34.349 1.00 91.94 487 GLN A N 1
ATOM 3878 C CA . GLN A 1 487 ? 15.827 4.698 -35.331 1.00 91.94 487 GLN A CA 1
ATOM 3879 C C . GLN A 1 487 ? 15.507 6.091 -34.779 1.00 91.94 487 GLN A C 1
ATOM 3881 O O . GLN A 1 487 ? 14.675 6.235 -33.885 1.00 91.94 487 GLN A O 1
ATOM 3886 N N . ASN A 1 488 ? 16.163 7.119 -35.327 1.00 90.81 488 ASN A N 1
ATOM 3887 C CA . ASN A 1 488 ? 15.894 8.536 -35.038 1.00 90.81 488 ASN A CA 1
ATOM 3888 C C . ASN A 1 488 ? 15.783 8.850 -33.537 1.00 90.81 488 ASN A C 1
ATOM 3890 O O . ASN A 1 488 ? 14.852 9.520 -33.099 1.00 90.81 488 ASN A O 1
ATOM 3894 N N . ALA A 1 489 ? 16.713 8.309 -32.747 1.00 91.88 489 ALA A N 1
ATOM 3895 C CA . ALA A 1 489 ? 16.775 8.552 -31.317 1.00 91.88 489 ALA A CA 1
ATOM 3896 C C . ALA A 1 489 ? 17.339 9.949 -31.020 1.00 91.88 489 ALA A C 1
ATOM 3898 O O . ALA A 1 489 ? 18.494 10.227 -31.351 1.00 91.88 489 ALA A O 1
ATOM 3899 N N . HIS A 1 490 ? 16.541 10.771 -30.348 1.00 91.94 490 HIS A N 1
ATOM 3900 C CA . HIS A 1 490 ? 16.885 12.077 -29.798 1.00 91.94 490 HIS A CA 1
ATOM 3901 C C . HIS A 1 490 ? 16.654 12.048 -28.288 1.00 91.94 490 HIS A C 1
ATOM 3903 O O . HIS A 1 490 ? 15.598 11.603 -27.831 1.00 91.94 490 HIS A O 1
ATOM 3909 N N . THR A 1 491 ? 17.647 12.487 -27.521 1.00 91.12 491 THR A N 1
ATOM 3910 C CA . THR A 1 491 ? 17.579 12.529 -26.051 1.00 91.12 491 THR A CA 1
ATOM 3911 C C . THR A 1 491 ? 16.870 13.791 -25.572 1.00 91.12 491 THR A C 1
ATOM 3913 O O . THR A 1 491 ? 16.689 14.726 -26.352 1.00 91.12 491 THR A O 1
ATOM 3916 N N . MET A 1 492 ? 16.491 13.853 -24.291 1.00 85.62 492 MET A N 1
ATOM 3917 C CA . MET A 1 492 ? 15.913 15.083 -23.720 1.00 85.62 492 MET A CA 1
ATOM 3918 C C . MET A 1 492 ? 16.859 16.283 -23.884 1.00 85.62 492 MET A C 1
ATOM 3920 O O . MET A 1 492 ? 16.427 17.356 -24.298 1.00 85.62 492 MET A O 1
ATOM 3924 N N . ASP A 1 493 ? 18.162 16.061 -23.680 1.00 84.94 493 ASP A N 1
ATOM 3925 C CA . ASP A 1 493 ? 19.205 17.079 -23.864 1.00 84.94 493 ASP A CA 1
ATOM 3926 C C . ASP A 1 493 ? 19.306 17.595 -25.320 1.00 84.94 493 ASP A C 1
ATOM 3928 O O . ASP A 1 493 ? 19.721 18.732 -25.532 1.00 84.94 493 ASP A O 1
ATOM 3932 N N . ASP A 1 494 ? 18.918 16.788 -26.323 1.00 86.12 494 ASP A N 1
ATOM 3933 C CA . ASP A 1 494 ? 19.032 17.143 -27.750 1.00 86.12 494 ASP A CA 1
ATOM 3934 C C . ASP A 1 494 ? 17.872 18.048 -28.223 1.00 86.12 494 ASP A C 1
ATOM 3936 O O . ASP A 1 494 ? 17.992 18.712 -29.252 1.00 86.12 494 ASP A O 1
ATOM 3940 N N . LEU A 1 495 ? 16.720 18.028 -27.535 1.00 82.75 495 LEU A N 1
ATOM 3941 C CA . LEU A 1 495 ? 15.457 18.576 -28.055 1.00 82.75 495 LEU A CA 1
ATOM 3942 C C . LEU A 1 495 ? 15.106 19.984 -27.545 1.00 82.75 495 LEU A C 1
ATOM 3944 O O . LEU A 1 495 ? 14.177 20.579 -28.083 1.00 82.75 495 LEU A O 1
ATOM 3948 N N . HIS A 1 496 ? 15.838 20.528 -26.562 1.00 79.00 496 HIS A N 1
ATOM 3949 C CA . HIS A 1 496 ? 15.646 21.879 -25.994 1.00 79.00 496 HIS A CA 1
ATOM 3950 C C . HIS A 1 496 ? 14.168 22.281 -25.790 1.00 79.00 496 HIS A C 1
ATOM 3952 O O . HIS A 1 496 ? 13.757 23.400 -26.100 1.00 79.00 496 HIS A O 1
ATOM 3958 N N . LEU A 1 497 ? 13.355 21.346 -25.295 1.00 84.69 497 LEU A N 1
ATOM 3959 C CA . LEU A 1 497 ? 11.925 21.551 -25.070 1.00 84.69 497 LEU A CA 1
ATOM 3960 C C . LEU A 1 497 ? 11.692 22.343 -23.775 1.00 84.69 497 LEU A C 1
ATOM 3962 O O . LEU A 1 497 ? 12.488 22.278 -22.841 1.00 84.69 497 LEU A O 1
ATOM 3966 N N . THR A 1 498 ? 10.601 23.108 -23.726 1.00 77.75 498 THR A N 1
ATOM 3967 C CA . THR A 1 498 ? 10.307 24.048 -22.629 1.00 77.75 498 THR A CA 1
ATOM 3968 C C . THR A 1 498 ? 9.485 23.447 -21.489 1.00 77.75 498 THR A C 1
ATOM 3970 O O . THR A 1 498 ? 9.399 24.058 -20.425 1.00 77.75 498 THR A O 1
ATOM 3973 N N . GLY A 1 499 ? 8.868 22.279 -21.691 1.00 78.38 499 GLY A N 1
ATOM 3974 C CA . GLY A 1 499 ? 8.077 21.610 -20.659 1.00 78.38 499 GLY A CA 1
ATOM 3975 C C . GLY A 1 499 ? 8.923 20.718 -19.744 1.00 78.38 499 GLY A C 1
ATOM 3976 O O . GLY A 1 499 ? 10.008 20.265 -20.105 1.00 78.38 499 GLY A O 1
ATOM 3977 N N . ASN A 1 500 ? 8.408 20.445 -18.547 1.00 81.75 500 ASN A N 1
ATOM 3978 C CA . ASN A 1 500 ? 9.063 19.622 -17.536 1.00 81.75 500 ASN A CA 1
ATOM 3979 C C . ASN A 1 500 ? 8.025 18.850 -16.718 1.00 81.75 500 ASN A C 1
ATOM 3981 O O . ASN A 1 500 ? 7.156 19.465 -16.110 1.00 81.75 500 ASN A O 1
ATOM 3985 N N . CYS A 1 501 ? 8.153 17.524 -16.640 1.00 83.31 501 CYS A N 1
ATOM 3986 C CA . CYS A 1 501 ? 7.312 16.710 -15.766 1.00 83.31 501 CYS A CA 1
ATOM 3987 C C . CYS A 1 501 ? 7.995 16.387 -14.431 1.00 83.31 501 CYS A C 1
ATOM 3989 O O . CYS A 1 501 ? 9.207 16.170 -14.342 1.00 83.31 501 CYS A O 1
ATOM 3991 N N . LEU A 1 502 ? 7.195 16.220 -13.383 1.00 83.12 502 LEU A N 1
ATOM 3992 C CA . LEU A 1 502 ? 7.636 15.740 -12.084 1.00 83.12 502 LEU A CA 1
ATOM 3993 C C . LEU A 1 502 ? 8.312 14.371 -12.212 1.00 83.12 502 LEU A C 1
ATOM 3995 O O . LEU A 1 502 ? 7.671 13.362 -12.517 1.00 83.12 502 LEU A O 1
ATOM 3999 N N . LYS A 1 503 ? 9.604 14.307 -11.870 1.00 82.81 503 LYS A N 1
ATOM 4000 C CA . LYS A 1 503 ? 10.337 13.038 -11.775 1.00 82.81 503 LYS A CA 1
ATOM 4001 C C . LYS A 1 503 ? 9.626 12.086 -10.816 1.00 82.81 503 LYS A C 1
ATOM 4003 O O . LYS A 1 503 ? 9.332 12.454 -9.672 1.00 82.81 503 LYS A O 1
ATOM 4008 N N . GLY A 1 504 ? 9.380 10.863 -11.274 1.00 80.12 504 GLY A N 1
ATOM 4009 C CA . GLY A 1 504 ? 8.635 9.869 -10.508 1.00 80.12 504 GLY A CA 1
ATOM 4010 C C . GLY A 1 504 ? 7.124 9.881 -10.751 1.00 80.12 504 GLY A C 1
ATOM 4011 O O . GLY A 1 504 ? 6.455 8.992 -10.233 1.00 80.12 504 GLY A O 1
ATOM 4012 N N . SER A 1 505 ? 6.568 10.849 -11.489 1.00 87.25 505 SER A N 1
ATOM 4013 C CA . SER A 1 505 ? 5.142 10.838 -11.852 1.00 87.25 505 SER A CA 1
ATOM 4014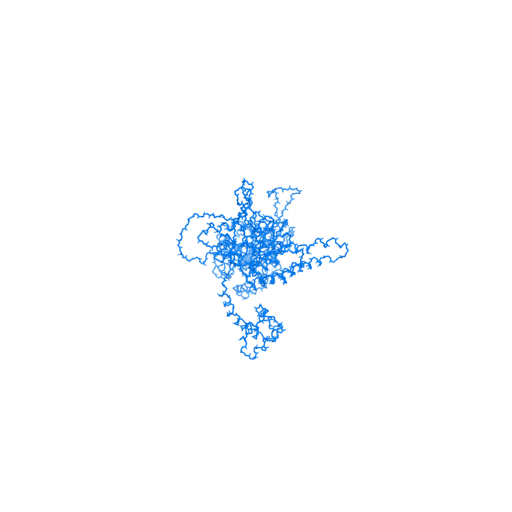 C C . SER A 1 505 ? 4.796 9.611 -12.696 1.00 87.25 505 SER A C 1
ATOM 4016 O O . SER A 1 505 ? 5.660 8.995 -13.324 1.00 87.25 505 SER A O 1
ATOM 4018 N N . ARG A 1 506 ? 3.530 9.201 -12.651 1.00 88.88 506 ARG A N 1
ATOM 4019 C CA . ARG A 1 506 ? 3.058 8.023 -13.381 1.00 88.88 506 ARG A CA 1
ATOM 4020 C C . ARG A 1 506 ? 2.560 8.461 -14.763 1.00 88.88 506 ARG A C 1
ATOM 4022 O O . ARG A 1 506 ? 1.717 9.355 -14.808 1.00 88.88 506 ARG A O 1
ATOM 4029 N N . PRO A 1 507 ? 3.035 7.845 -15.857 1.00 90.69 507 PRO A N 1
ATOM 4030 C CA . PRO A 1 507 ? 2.556 8.165 -17.189 1.00 90.69 507 PRO A CA 1
ATOM 4031 C C . PRO A 1 507 ? 1.149 7.622 -17.431 1.00 90.69 507 PRO A C 1
ATOM 4033 O O . PRO A 1 507 ? 0.810 6.523 -16.977 1.00 90.69 507 PRO A O 1
ATOM 4036 N N . ILE A 1 508 ? 0.372 8.345 -18.234 1.00 92.69 508 ILE A N 1
ATOM 4037 C CA . ILE A 1 508 ? -0.721 7.751 -19.014 1.00 92.69 508 ILE A CA 1
ATOM 4038 C C . ILE A 1 508 ? -0.113 7.154 -20.282 1.00 92.69 508 ILE A C 1
ATOM 4040 O O . ILE A 1 508 ? 0.691 7.805 -20.944 1.00 92.69 508 ILE A O 1
ATOM 4044 N N . LEU A 1 509 ? -0.483 5.922 -20.623 1.00 94.31 509 LEU A N 1
ATOM 4045 C CA . LEU A 1 509 ? -0.080 5.304 -21.883 1.00 94.31 509 LEU A CA 1
ATOM 4046 C C . LEU A 1 509 ? -1.182 5.533 -22.918 1.00 94.31 509 LEU A C 1
ATOM 4048 O O . LEU A 1 509 ? -2.324 5.136 -22.699 1.00 94.31 509 LEU A O 1
ATOM 4052 N N . SER A 1 510 ? -0.830 6.166 -24.030 1.00 95.06 510 SER A N 1
ATOM 4053 C CA . SER A 1 510 ? -1.701 6.384 -25.180 1.00 95.06 510 SER A CA 1
ATOM 4054 C C . SER A 1 510 ? -1.213 5.526 -26.343 1.00 95.06 510 SER A C 1
ATOM 4056 O O . SER A 1 510 ? -0.048 5.614 -26.739 1.00 95.06 510 SER A O 1
ATOM 4058 N N . PHE A 1 511 ? -2.094 4.679 -26.870 1.00 96.06 511 PHE A N 1
ATOM 4059 C CA . PHE A 1 511 ? -1.815 3.808 -28.007 1.00 96.06 511 PHE A CA 1
ATOM 4060 C C . PHE A 1 511 ? -2.728 4.177 -29.165 1.00 96.06 511 PHE A C 1
ATOM 4062 O O . PHE A 1 511 ? -3.928 4.367 -28.980 1.00 96.06 511 PHE A O 1
ATOM 4069 N N . ASP A 1 512 ? -2.149 4.234 -30.355 1.00 93.62 512 ASP A N 1
ATOM 4070 C CA . ASP A 1 512 ? -2.892 4.409 -31.593 1.00 93.62 512 ASP A CA 1
ATOM 4071 C C . ASP A 1 512 ? -3.698 3.150 -31.969 1.00 93.62 512 ASP A C 1
ATOM 4073 O O . ASP A 1 512 ? -3.339 2.026 -31.603 1.00 93.62 512 ASP A O 1
ATOM 4077 N N . ALA A 1 513 ? -4.780 3.333 -32.729 1.00 92.00 513 ALA A N 1
ATOM 4078 C CA . ALA A 1 513 ? -5.706 2.262 -33.106 1.00 92.00 513 ALA A CA 1
ATOM 4079 C C . ALA A 1 513 ? -5.029 1.153 -33.933 1.00 92.00 513 ALA A C 1
ATOM 4081 O O . ALA A 1 513 ? -5.443 -0.006 -33.883 1.00 92.00 513 ALA A O 1
ATOM 4082 N N . GLY A 1 514 ? -3.937 1.481 -34.635 1.00 90.31 514 GLY A N 1
ATOM 4083 C CA . GLY A 1 514 ? -3.139 0.522 -35.400 1.00 90.31 514 GLY A CA 1
ATOM 4084 C C . GLY A 1 514 ? -2.598 -0.654 -34.574 1.00 90.31 514 GLY A C 1
ATOM 4085 O O . GLY A 1 514 ? -2.400 -1.742 -35.115 1.00 90.31 514 GLY A O 1
ATOM 4086 N N . PHE A 1 515 ? -2.437 -0.494 -33.254 1.00 92.56 515 PHE A N 1
ATOM 4087 C CA . PHE A 1 515 ? -2.003 -1.588 -32.378 1.00 92.56 515 PHE A CA 1
ATOM 4088 C C . PHE A 1 515 ? -3.042 -2.706 -32.223 1.00 92.56 515 PHE A C 1
ATOM 4090 O O . PHE A 1 515 ? -2.676 -3.835 -31.895 1.00 92.56 515 PHE A O 1
ATOM 4097 N N . ASP A 1 516 ? -4.322 -2.413 -32.461 1.00 93.12 516 ASP A N 1
ATOM 4098 C CA . ASP A 1 516 ? -5.413 -3.380 -32.325 1.00 93.12 516 ASP A CA 1
ATOM 4099 C C . ASP A 1 516 ? -5.735 -4.105 -33.647 1.00 93.12 516 ASP A C 1
ATOM 4101 O O . ASP A 1 516 ? -6.581 -5.003 -33.664 1.00 93.12 516 ASP A O 1
ATOM 4105 N N . MET A 1 517 ? -5.048 -3.766 -34.745 1.00 90.94 517 MET A N 1
ATOM 4106 C CA . MET A 1 517 ? -5.284 -4.367 -36.062 1.00 90.94 517 MET A CA 1
ATOM 4107 C C . MET A 1 517 ? -4.625 -5.744 -36.209 1.00 90.94 517 MET A C 1
ATOM 4109 O O . MET A 1 517 ? -5.275 -6.700 -36.626 1.00 90.94 517 MET A O 1
ATOM 4113 N N . GLU A 1 518 ? -3.348 -5.874 -35.840 1.00 90.31 518 GLU A N 1
ATOM 4114 C CA . GLU A 1 518 ? -2.575 -7.105 -36.041 1.00 90.31 518 GLU A CA 1
ATOM 4115 C C . GLU A 1 518 ? -2.331 -7.851 -34.712 1.00 90.31 518 GLU A C 1
ATOM 4117 O O . GLU A 1 518 ? -2.023 -7.218 -33.698 1.00 90.31 518 GLU A O 1
ATOM 4122 N N . PRO A 1 519 ? -2.394 -9.201 -34.671 1.00 91.94 519 PRO A N 1
ATOM 4123 C CA . PRO A 1 519 ? -2.230 -9.963 -33.424 1.00 91.94 519 PRO A CA 1
ATOM 4124 C C . PRO A 1 519 ? -0.884 -9.731 -32.731 1.00 91.94 519 PRO A C 1
ATOM 4126 O O . PRO A 1 519 ? -0.811 -9.607 -31.508 1.00 91.94 519 PRO A O 1
ATOM 4129 N N . HIS A 1 520 ? 0.190 -9.633 -33.516 1.00 91.19 520 HIS A N 1
ATOM 4130 C CA . HIS A 1 520 ? 1.524 -9.384 -32.986 1.00 91.19 520 HIS A CA 1
ATOM 4131 C C . HIS A 1 520 ? 1.660 -7.953 -32.433 1.00 91.19 520 HIS A C 1
ATOM 4133 O O . HIS A 1 520 ? 2.410 -7.741 -31.484 1.00 91.19 520 HIS A O 1
ATOM 4139 N N . MET A 1 521 ? 0.889 -6.985 -32.945 1.00 93.38 521 MET A N 1
ATOM 4140 C CA . MET A 1 521 ? 0.840 -5.623 -32.404 1.00 93.38 521 MET A CA 1
ATOM 4141 C C . MET A 1 521 ? 0.025 -5.538 -31.111 1.00 93.38 521 MET A C 1
ATOM 4143 O O . MET A 1 521 ? 0.447 -4.844 -30.185 1.00 93.38 521 MET A O 1
ATOM 4147 N N . LYS A 1 522 ? -1.051 -6.327 -30.969 1.00 94.50 522 LYS A N 1
ATOM 4148 C CA . LYS A 1 522 ? -1.763 -6.481 -29.684 1.00 94.50 522 LYS A CA 1
ATOM 4149 C C . LYS A 1 522 ? -0.844 -7.030 -28.595 1.00 94.50 522 LYS A C 1
ATOM 4151 O O . LYS A 1 522 ? -0.843 -6.525 -27.474 1.00 94.50 522 LYS A O 1
ATOM 4156 N N . LEU A 1 523 ? -0.010 -8.014 -28.941 1.00 93.19 523 LEU A N 1
ATOM 4157 C CA . LEU A 1 523 ? 1.006 -8.550 -28.034 1.00 93.19 523 LEU A CA 1
ATOM 4158 C C . LEU A 1 523 ? 2.013 -7.469 -27.613 1.00 93.19 523 LEU A C 1
ATOM 4160 O O . LEU A 1 523 ? 2.342 -7.350 -26.434 1.00 93.19 523 LEU A O 1
ATOM 4164 N N . VAL A 1 524 ? 2.484 -6.657 -28.567 1.00 94.19 524 VAL A N 1
ATOM 4165 C CA . VAL A 1 524 ? 3.392 -5.536 -28.284 1.00 94.19 524 VAL A CA 1
ATOM 4166 C C . VAL A 1 524 ? 2.730 -4.488 -27.387 1.00 94.19 524 VAL A C 1
ATOM 4168 O O . VAL A 1 524 ? 3.367 -4.027 -26.441 1.00 94.19 524 VAL A O 1
ATOM 4171 N N . LYS A 1 525 ? 1.460 -4.140 -27.630 1.00 94.94 525 LYS A N 1
ATOM 4172 C CA . LYS A 1 525 ? 0.675 -3.211 -26.797 1.00 94.94 525 LYS A CA 1
ATOM 4173 C C . LYS A 1 525 ? 0.560 -3.702 -25.354 1.00 94.94 525 LYS A C 1
ATOM 4175 O O . LYS A 1 525 ? 0.768 -2.923 -24.421 1.00 94.94 525 LYS A O 1
ATOM 4180 N N . GLU A 1 526 ? 0.296 -4.993 -25.165 1.00 93.00 526 GLU A N 1
ATOM 4181 C CA . GLU A 1 526 ? 0.227 -5.605 -23.836 1.00 93.00 526 GLU A CA 1
ATOM 4182 C C . GLU A 1 526 ? 1.602 -5.606 -23.149 1.00 93.00 526 GLU A C 1
ATOM 4184 O O . GLU A 1 526 ? 1.734 -5.186 -21.999 1.00 93.00 526 GLU A O 1
ATOM 4189 N N . LEU A 1 527 ? 2.665 -5.973 -23.871 1.00 93.12 527 LEU A N 1
ATOM 4190 C CA . LEU A 1 527 ? 4.030 -5.944 -23.341 1.00 93.12 527 LEU A CA 1
ATOM 4191 C C . LEU A 1 527 ? 4.472 -4.520 -22.957 1.00 93.12 527 LEU A C 1
ATOM 4193 O O . LEU A 1 527 ? 5.072 -4.320 -21.899 1.00 93.12 527 LEU A O 1
ATOM 4197 N N . PHE A 1 528 ? 4.152 -3.514 -23.776 1.00 94.38 528 PHE A N 1
ATOM 4198 C CA . PHE A 1 528 ? 4.437 -2.108 -23.474 1.00 94.38 528 PHE A CA 1
ATOM 4199 C C . PHE A 1 528 ? 3.641 -1.623 -22.268 1.00 94.38 528 PHE A C 1
ATOM 4201 O O . PHE A 1 528 ? 4.203 -0.928 -21.423 1.00 94.38 528 PHE A O 1
ATOM 4208 N N . SER A 1 529 ? 2.376 -2.026 -22.143 1.00 92.75 529 SER A N 1
ATOM 4209 C CA . SER A 1 529 ? 1.551 -1.713 -20.973 1.00 92.75 529 SER A CA 1
ATOM 4210 C C . SER A 1 529 ? 2.159 -2.259 -19.680 1.00 92.75 529 SER A C 1
ATOM 4212 O O . SER A 1 529 ? 2.169 -1.572 -18.661 1.00 92.75 529 SER A O 1
ATOM 4214 N N . GLN A 1 530 ? 2.742 -3.457 -19.728 1.00 90.69 530 GLN A N 1
ATOM 4215 C CA . GLN A 1 530 ? 3.418 -4.070 -18.584 1.00 90.69 530 GLN A CA 1
ATOM 4216 C C . GLN A 1 530 ? 4.759 -3.375 -18.268 1.00 90.69 530 GLN A C 1
ATOM 4218 O O . GLN A 1 530 ? 5.019 -2.984 -17.131 1.00 90.69 530 GLN A O 1
ATOM 4223 N N . ILE A 1 531 ? 5.604 -3.135 -19.273 1.00 92.31 531 ILE A N 1
ATOM 4224 C CA . ILE A 1 531 ? 6.938 -2.547 -19.065 1.00 92.31 531 ILE A CA 1
ATOM 4225 C C . ILE A 1 531 ? 6.862 -1.054 -18.722 1.00 92.31 531 ILE A C 1
ATOM 4227 O O . ILE A 1 531 ? 7.462 -0.601 -17.745 1.00 92.31 531 ILE A O 1
ATOM 4231 N N . MET A 1 532 ? 6.137 -0.279 -19.524 1.00 91.56 532 MET A N 1
ATOM 4232 C CA . MET A 1 532 ? 6.089 1.184 -19.432 1.00 91.56 532 MET A CA 1
ATOM 4233 C C . MET A 1 532 ? 5.007 1.662 -18.451 1.00 91.56 532 MET A C 1
ATOM 4235 O O . MET A 1 532 ? 5.043 2.809 -18.004 1.00 91.56 532 MET A O 1
ATOM 4239 N N . GLY A 1 533 ? 4.070 0.788 -18.065 1.00 89.62 533 GLY A N 1
ATOM 4240 C CA . GLY A 1 533 ? 3.050 1.075 -17.062 1.00 89.62 533 GLY A CA 1
ATOM 4241 C C . GLY A 1 533 ? 3.622 1.058 -15.649 1.00 89.62 533 GLY A C 1
ATOM 4242 O O . GLY A 1 533 ? 4.078 0.032 -15.148 1.00 89.62 533 GLY A O 1
ATOM 4243 N N . VAL A 1 534 ? 3.581 2.206 -14.971 1.00 87.44 534 VAL A N 1
ATOM 4244 C CA . VAL A 1 534 ? 4.097 2.330 -13.601 1.00 87.44 534 VAL A CA 1
ATOM 4245 C C . VAL A 1 534 ? 3.038 1.850 -12.594 1.00 87.44 534 VAL A C 1
ATOM 4247 O O . VAL A 1 534 ? 1.991 2.506 -12.447 1.00 87.44 534 VAL A O 1
ATOM 4250 N N . PRO A 1 535 ? 3.286 0.749 -11.852 1.00 83.06 535 PRO A N 1
ATOM 4251 C CA . PRO A 1 535 ? 2.324 0.218 -10.895 1.00 83.06 535 PRO A CA 1
ATOM 4252 C C . PRO A 1 535 ? 2.116 1.176 -9.720 1.00 83.06 535 PRO A C 1
ATOM 4254 O O . PRO A 1 535 ? 3.028 1.886 -9.284 1.00 83.06 535 PRO A O 1
ATOM 4257 N N . LYS A 1 536 ? 0.895 1.173 -9.174 1.00 71.88 536 LYS A N 1
ATOM 4258 C CA . LYS A 1 536 ? 0.545 1.958 -7.984 1.00 71.88 536 LYS A CA 1
ATOM 4259 C C . LYS A 1 536 ? 1.349 1.437 -6.783 1.00 71.88 536 LYS A C 1
ATOM 4261 O O . LYS A 1 536 ? 1.184 0.286 -6.383 1.00 71.88 536 LYS A O 1
ATOM 4266 N N . GLY A 1 537 ? 2.207 2.282 -6.209 1.00 68.88 537 GLY A N 1
ATOM 4267 C CA . GLY A 1 537 ? 2.996 1.956 -5.013 1.00 68.88 537 GLY A CA 1
ATOM 4268 C C . GLY A 1 537 ? 4.436 1.507 -5.284 1.00 68.88 537 GLY A C 1
ATOM 4269 O O . GLY A 1 537 ? 5.046 0.879 -4.420 1.00 68.88 537 GLY A O 1
ATOM 4270 N N . SER A 1 538 ? 5.002 1.809 -6.459 1.00 71.00 538 SER A N 1
ATOM 4271 C CA . SER A 1 538 ? 6.450 1.686 -6.666 1.00 71.00 538 SER A CA 1
ATOM 4272 C C . SER A 1 538 ? 7.208 2.653 -5.745 1.00 71.00 538 SER A C 1
ATOM 4274 O O . SER A 1 538 ? 6.803 3.798 -5.560 1.00 71.00 538 SER A O 1
ATOM 4276 N N . ARG A 1 539 ? 8.349 2.221 -5.188 1.00 69.12 539 ARG A N 1
ATOM 4277 C CA . ARG A 1 539 ? 9.132 2.974 -4.183 1.00 69.12 539 ARG A CA 1
ATOM 4278 C C . ARG A 1 539 ? 9.499 4.401 -4.619 1.00 69.12 539 ARG A C 1
ATOM 4280 O O . ARG A 1 539 ? 9.647 5.268 -3.768 1.00 69.12 539 ARG A O 1
ATOM 4287 N N . LYS A 1 540 ? 9.685 4.632 -5.924 1.00 79.25 540 LYS A N 1
ATOM 4288 C CA . LYS A 1 540 ? 10.032 5.946 -6.499 1.00 79.25 540 LYS A CA 1
ATOM 4289 C C . LYS A 1 540 ? 8.860 6.629 -7.217 1.00 79.25 540 LYS A C 1
ATOM 4291 O O . LYS A 1 540 ? 9.042 7.737 -7.717 1.00 79.25 540 LYS A O 1
ATOM 4296 N N . SER A 1 541 ? 7.696 5.978 -7.327 1.00 81.75 541 SER A N 1
ATOM 4297 C CA . SER A 1 541 ? 6.545 6.569 -8.016 1.00 81.75 541 SER A CA 1
ATOM 4298 C C . SER A 1 541 ? 5.831 7.565 -7.113 1.00 81.75 541 SER A C 1
ATOM 4300 O O . SER A 1 541 ? 5.468 7.229 -5.987 1.00 81.75 541 SER A O 1
ATOM 4302 N N . LYS A 1 542 ? 5.590 8.763 -7.631 1.00 78.94 542 LYS A N 1
ATOM 4303 C CA . LYS A 1 542 ? 4.746 9.786 -7.025 1.00 78.94 542 LYS A CA 1
ATOM 4304 C C . LYS A 1 542 ? 3.277 9.532 -7.395 1.00 78.94 542 LYS A C 1
ATOM 4306 O O . LYS A 1 542 ? 3.007 8.930 -8.436 1.00 78.94 542 LYS A O 1
ATOM 4311 N N . PRO A 1 543 ? 2.320 9.986 -6.571 1.00 72.56 543 PRO A N 1
ATOM 4312 C CA . PRO A 1 543 ? 0.896 9.759 -6.815 1.00 72.56 543 PRO A CA 1
ATOM 4313 C C . PRO A 1 543 ? 0.305 10.635 -7.935 1.00 72.56 543 PRO A C 1
ATOM 4315 O O . PRO A 1 543 ? -0.851 10.439 -8.295 1.00 72.56 543 PRO A O 1
ATOM 4318 N N . PHE A 1 544 ? 1.087 11.558 -8.503 1.00 75.38 544 PHE A N 1
ATOM 4319 C CA . PHE A 1 544 ? 0.666 12.475 -9.562 1.00 75.38 544 PHE A CA 1
ATOM 4320 C C . PHE A 1 544 ? 0.831 11.870 -10.959 1.00 75.38 544 PHE A C 1
ATOM 4322 O O . PHE A 1 544 ? 1.793 11.140 -11.229 1.00 75.38 544 PHE A O 1
ATOM 4329 N N . ILE A 1 545 ? -0.099 12.223 -11.842 1.00 83.25 545 ILE A N 1
ATOM 4330 C CA . ILE A 1 545 ? -0.014 12.005 -13.283 1.00 83.25 545 ILE A CA 1
ATOM 4331 C C . ILE A 1 545 ? 0.257 13.372 -13.896 1.00 83.25 545 ILE A C 1
ATOM 4333 O O . ILE A 1 545 ? -0.523 14.291 -13.695 1.00 83.25 545 ILE A O 1
ATOM 4337 N N . ASP A 1 546 ? 1.380 13.497 -14.588 1.00 85.00 546 ASP A N 1
ATOM 4338 C CA . ASP A 1 546 ? 1.863 14.785 -15.107 1.00 85.00 546 ASP A CA 1
ATOM 4339 C C . ASP A 1 546 ? 2.315 14.675 -16.571 1.00 85.00 546 ASP A C 1
ATOM 4341 O O . ASP A 1 546 ? 2.638 15.662 -17.223 1.00 85.00 546 ASP A O 1
ATOM 4345 N N . HIS A 1 547 ? 2.357 13.454 -17.111 1.00 90.50 547 HIS A N 1
ATOM 4346 C CA . HIS A 1 547 ? 2.792 13.218 -18.477 1.00 90.50 547 HIS A CA 1
ATOM 4347 C C . HIS A 1 547 ? 2.098 12.018 -19.131 1.00 90.50 547 HIS A C 1
ATOM 4349 O O . HIS A 1 547 ? 1.563 11.126 -18.465 1.00 90.50 547 HIS A O 1
ATOM 4355 N N . VAL A 1 548 ? 2.125 12.011 -20.461 1.00 93.44 548 VAL A N 1
ATOM 4356 C CA . VAL A 1 548 ? 1.520 11.019 -21.347 1.00 93.44 548 VAL A CA 1
ATOM 4357 C C . VAL A 1 548 ? 2.598 10.460 -22.269 1.00 93.44 548 VAL A C 1
ATOM 4359 O O . VAL A 1 548 ? 3.232 11.200 -23.022 1.00 93.44 548 VAL A O 1
ATOM 4362 N N . LEU A 1 549 ? 2.775 9.141 -22.248 1.00 94.69 549 LEU A N 1
ATOM 4363 C CA . LEU A 1 549 ? 3.596 8.415 -23.212 1.00 94.69 549 LEU A CA 1
ATOM 4364 C C . LEU A 1 549 ? 2.713 7.976 -24.371 1.00 94.69 549 LEU A C 1
ATOM 4366 O O . LEU A 1 549 ? 1.759 7.228 -24.174 1.00 94.69 549 LEU A O 1
ATOM 4370 N N . THR A 1 550 ? 3.034 8.437 -25.572 1.00 95.56 550 THR A N 1
ATOM 4371 C CA . THR A 1 550 ? 2.258 8.149 -26.779 1.00 95.56 550 THR A CA 1
ATOM 4372 C C . THR A 1 550 ? 3.037 7.225 -27.702 1.00 95.56 550 THR A C 1
ATOM 4374 O O . THR A 1 550 ? 4.209 7.476 -28.001 1.00 95.56 550 THR A O 1
ATOM 4377 N N . PHE A 1 551 ? 2.363 6.172 -28.158 1.00 96.25 551 PHE A N 1
ATOM 4378 C CA . PHE A 1 551 ? 2.847 5.214 -29.143 1.00 96.25 551 PHE A CA 1
ATOM 4379 C C . PHE A 1 551 ? 1.954 5.294 -30.382 1.00 96.25 551 PHE A C 1
ATOM 4381 O O . PHE A 1 551 ? 0.823 4.806 -30.368 1.00 96.25 551 PHE A O 1
ATOM 4388 N N . SER A 1 552 ? 2.462 5.900 -31.454 1.00 95.06 552 SER A N 1
ATOM 4389 C CA . SER A 1 552 ? 1.744 6.007 -32.731 1.00 95.06 552 SER A CA 1
ATOM 4390 C C . SER A 1 552 ? 2.259 4.971 -33.719 1.00 95.06 552 SER A C 1
ATOM 4392 O O . SER A 1 552 ? 3.476 4.841 -33.871 1.00 95.06 552 SER A O 1
ATOM 4394 N N . TYR A 1 553 ? 1.367 4.238 -34.387 1.00 94.31 553 TYR A N 1
ATOM 4395 C CA . TYR A 1 553 ? 1.756 3.213 -35.354 1.00 94.31 553 TYR A CA 1
ATOM 4396 C C . TYR A 1 553 ? 1.507 3.710 -36.775 1.00 94.31 553 TYR A C 1
ATOM 4398 O O . TYR A 1 553 ? 0.371 3.822 -37.218 1.00 94.31 553 TYR A O 1
ATOM 4406 N N . ALA A 1 554 ? 2.587 4.011 -37.492 1.00 90.31 554 ALA A N 1
ATOM 4407 C CA . ALA A 1 554 ? 2.529 4.503 -38.863 1.00 90.31 554 ALA A CA 1
ATOM 4408 C C . ALA A 1 554 ? 3.695 3.934 -39.676 1.00 90.31 554 ALA A C 1
ATOM 4410 O O . ALA A 1 554 ? 4.814 3.838 -39.169 1.00 90.31 554 ALA A O 1
ATOM 4411 N N . ASP A 1 555 ? 3.440 3.563 -40.931 1.00 88.50 555 ASP A N 1
ATOM 4412 C CA . ASP A 1 555 ? 4.434 3.009 -41.864 1.00 88.50 555 ASP A CA 1
ATOM 4413 C C . ASP A 1 555 ? 5.222 1.816 -41.292 1.00 88.50 555 ASP A C 1
ATOM 4415 O O . ASP A 1 555 ? 6.454 1.766 -41.373 1.00 88.50 555 ASP A O 1
ATOM 4419 N N . HIS A 1 556 ? 4.522 0.881 -40.637 1.00 88.31 556 HIS A N 1
ATOM 4420 C CA . HIS A 1 556 ? 5.115 -0.283 -39.956 1.00 88.31 556 HIS A CA 1
ATOM 4421 C C . HIS A 1 556 ? 6.176 0.080 -38.898 1.00 88.31 556 HIS A C 1
ATOM 4423 O O . HIS A 1 556 ? 7.071 -0.707 -38.561 1.00 88.31 556 HIS A O 1
ATOM 4429 N N . LYS A 1 557 ? 6.087 1.298 -38.353 1.00 92.31 557 LYS A N 1
ATOM 4430 C CA . LYS A 1 557 ? 6.980 1.837 -37.331 1.00 92.31 557 LYS A CA 1
ATOM 4431 C C . LYS A 1 557 ? 6.175 2.395 -36.171 1.00 92.31 557 LYS A C 1
ATOM 4433 O O . LYS A 1 557 ? 5.112 2.984 -36.337 1.00 92.31 557 LYS A O 1
ATOM 4438 N N . ILE A 1 558 ? 6.730 2.237 -34.979 1.00 95.81 558 ILE A N 1
ATOM 4439 C CA . ILE A 1 558 ? 6.154 2.772 -33.753 1.00 95.81 558 ILE A CA 1
ATOM 4440 C C . ILE A 1 558 ? 6.911 4.042 -33.389 1.00 95.81 558 ILE A C 1
ATOM 4442 O O . ILE A 1 558 ? 8.115 4.013 -33.128 1.00 95.81 558 ILE A O 1
ATOM 4446 N N . TRP A 1 559 ? 6.204 5.158 -33.351 1.00 95.88 559 TRP A N 1
ATOM 4447 C CA . TRP A 1 559 ? 6.728 6.453 -32.952 1.00 95.88 559 TRP A CA 1
ATOM 4448 C C . TRP A 1 559 ? 6.464 6.669 -31.468 1.00 95.88 559 TRP A C 1
ATOM 4450 O O . TRP A 1 559 ? 5.315 6.663 -31.035 1.00 95.88 559 TRP A O 1
ATOM 4460 N N . PHE A 1 560 ? 7.531 6.873 -30.697 1.00 96.12 560 PHE A N 1
ATOM 4461 C CA . PHE A 1 560 ? 7.436 7.199 -29.278 1.00 96.12 560 PHE A CA 1
ATOM 4462 C C . PHE A 1 560 ? 7.537 8.709 -29.060 1.00 96.12 560 PHE A C 1
ATOM 4464 O O . PHE A 1 560 ? 8.436 9.370 -29.607 1.00 96.12 560 PHE A O 1
ATOM 4471 N N . ARG A 1 561 ? 6.627 9.245 -28.244 1.00 93.69 561 ARG A N 1
ATOM 4472 C CA . ARG A 1 561 ? 6.591 10.647 -27.808 1.00 93.69 561 ARG A CA 1
ATOM 4473 C C . ARG A 1 561 ? 6.189 10.739 -26.338 1.00 93.69 561 ARG A C 1
ATOM 4475 O O . ARG A 1 561 ? 5.450 9.890 -25.845 1.00 93.69 561 ARG A O 1
ATOM 4482 N N . ASN A 1 562 ? 6.653 11.781 -25.654 1.00 92.94 562 ASN A N 1
ATOM 4483 C CA . ASN A 1 562 ? 6.294 12.063 -24.266 1.00 92.94 562 ASN A CA 1
ATOM 4484 C C . ASN A 1 562 ? 5.849 13.524 -24.120 1.00 92.94 562 ASN A C 1
ATOM 4486 O O . ASN A 1 562 ? 6.603 14.437 -24.472 1.00 92.94 562 ASN A O 1
ATOM 4490 N N . TYR A 1 563 ? 4.648 13.719 -23.582 1.00 93.00 563 TYR A N 1
ATOM 4491 C CA . TYR A 1 563 ? 4.000 15.018 -23.418 1.00 93.00 563 TYR A CA 1
ATOM 4492 C C . TYR A 1 563 ? 3.690 15.298 -21.949 1.00 93.00 563 TYR A C 1
ATOM 4494 O O . TYR A 1 563 ? 3.154 14.435 -21.268 1.00 93.00 563 TYR A O 1
ATOM 4502 N N . GLN A 1 564 ? 3.967 16.506 -21.473 1.00 91.56 564 GLN A N 1
ATOM 4503 C CA . GLN A 1 564 ? 3.472 17.042 -20.212 1.00 91.56 564 GLN A CA 1
ATOM 4504 C C . GLN A 1 564 ? 2.008 17.459 -20.337 1.00 91.56 564 GLN A C 1
ATOM 4506 O O . GLN A 1 564 ? 1.611 18.037 -21.351 1.00 91.56 564 GLN A O 1
ATOM 4511 N N . ILE A 1 565 ? 1.244 17.232 -19.274 1.00 90.25 565 ILE A N 1
ATOM 4512 C CA . ILE A 1 565 ? -0.119 17.735 -19.114 1.00 90.25 565 ILE A CA 1
ATOM 4513 C C . ILE A 1 565 ? -0.044 19.120 -18.460 1.00 90.25 565 ILE A C 1
ATOM 4515 O O . ILE A 1 565 ? 0.434 19.255 -17.339 1.00 90.25 565 ILE A O 1
ATOM 4519 N N . VAL A 1 566 ? -0.487 20.159 -19.168 1.00 86.00 566 VAL A N 1
ATOM 4520 C CA . VAL A 1 566 ? -0.509 21.543 -18.680 1.00 86.00 566 VAL A CA 1
ATOM 4521 C C . VAL A 1 566 ? -1.956 21.998 -18.549 1.00 86.00 566 VAL A C 1
ATOM 4523 O O . VAL A 1 566 ? -2.643 22.212 -19.551 1.00 86.00 566 VAL A O 1
ATOM 4526 N N . GLU A 1 567 ? -2.403 22.169 -17.308 1.00 80.31 567 GLU A N 1
ATOM 4527 C CA . GLU A 1 567 ? -3.710 22.734 -16.976 1.00 80.31 567 GLU A CA 1
ATOM 4528 C C . GLU A 1 567 ? -3.626 24.265 -17.000 1.00 80.31 567 GLU A C 1
ATOM 4530 O O . GLU A 1 567 ? -2.875 24.874 -16.232 1.00 80.31 567 GLU A O 1
ATOM 4535 N N . LYS A 1 568 ? -4.388 24.914 -17.886 1.00 68.75 568 LYS A N 1
ATOM 4536 C CA . LYS A 1 568 ? -4.525 26.374 -17.873 1.00 68.75 568 LYS A CA 1
ATOM 4537 C C . LYS A 1 568 ? -5.726 26.732 -17.009 1.00 68.75 568 LYS A C 1
ATOM 4539 O O . LYS A 1 568 ? -6.863 26.505 -17.405 1.00 68.75 568 LYS A O 1
ATOM 4544 N N . THR A 1 569 ? -5.496 27.300 -15.828 1.00 54.97 569 THR A N 1
ATOM 4545 C CA . THR A 1 569 ? -6.587 27.848 -15.013 1.00 54.97 569 THR A CA 1
ATOM 4546 C C . THR A 1 569 ? -7.000 29.206 -15.591 1.00 54.97 569 THR A C 1
ATOM 4548 O O . THR A 1 569 ? -6.183 30.132 -15.575 1.00 54.97 569 THR A O 1
ATOM 4551 N N . PRO A 1 570 ? -8.236 29.397 -16.091 1.00 49.50 570 PRO A N 1
ATOM 4552 C CA . PRO A 1 570 ? -8.726 30.745 -16.333 1.00 49.50 570 PRO A CA 1
ATOM 4553 C C . PRO A 1 570 ? -8.876 31.443 -14.972 1.00 49.50 570 PRO A C 1
ATOM 4555 O O . PRO A 1 570 ? -9.407 30.876 -14.022 1.00 49.50 570 PRO A O 1
ATOM 4558 N N . GLY A 1 571 ? -8.376 32.674 -14.847 1.00 49.66 571 GLY A N 1
ATOM 4559 C CA . GLY A 1 571 ? -8.264 33.424 -13.585 1.00 49.66 571 GLY A CA 1
ATOM 4560 C C . GLY A 1 571 ? -9.578 33.866 -12.918 1.00 49.66 571 GLY A C 1
ATOM 4561 O O . GLY A 1 571 ? -9.600 34.904 -12.259 1.00 49.66 571 GLY A O 1
ATOM 4562 N N . LYS A 1 572 ? -10.685 33.131 -13.070 1.00 45.16 572 LYS A N 1
ATOM 4563 C CA . LYS A 1 572 ? -11.952 33.384 -12.370 1.00 45.16 572 LYS A CA 1
ATOM 4564 C C . LYS A 1 572 ? -12.512 32.087 -11.798 1.00 45.16 572 LYS A C 1
ATOM 4566 O O . LYS A 1 572 ? -12.391 31.034 -12.401 1.00 45.16 572 LYS A O 1
ATOM 4571 N N . LYS A 1 573 ? -13.120 32.190 -10.612 1.00 44.66 573 LYS A N 1
ATOM 4572 C CA . LYS A 1 573 ? -13.782 31.097 -9.885 1.00 44.66 573 LYS A CA 1
ATOM 4573 C C . LYS A 1 573 ? -14.764 30.364 -10.812 1.00 44.66 573 LYS A C 1
ATOM 4575 O O . LYS A 1 573 ? -15.784 30.946 -11.169 1.00 44.66 573 LYS A O 1
ATOM 4580 N N . VAL A 1 574 ? -14.465 29.117 -11.172 1.00 40.75 574 VAL A N 1
ATOM 4581 C CA . VAL A 1 574 ? -15.366 28.244 -11.939 1.00 40.75 574 VAL A CA 1
ATOM 4582 C C . VAL A 1 574 ? -15.954 27.189 -11.003 1.00 40.75 574 VAL A C 1
ATOM 4584 O O . VAL A 1 574 ? -15.252 26.581 -10.200 1.00 40.75 574 VAL A O 1
ATOM 4587 N N . SER A 1 575 ? -17.272 27.031 -11.086 1.00 45.00 575 SER A N 1
ATOM 4588 C CA . SER A 1 575 ? -18.141 26.232 -10.217 1.00 45.00 575 SER A CA 1
ATOM 4589 C C . SER A 1 575 ? -18.443 24.824 -10.754 1.00 45.00 575 SER A C 1
ATOM 4591 O O . SER A 1 575 ? -19.317 24.146 -10.222 1.00 45.00 575 SER A O 1
ATOM 4593 N N . SER A 1 576 ? -17.750 24.359 -11.800 1.00 45.69 576 SER A N 1
ATOM 4594 C CA . SER A 1 576 ? -17.952 23.022 -12.378 1.00 45.69 576 SER A CA 1
ATOM 4595 C C . SER A 1 576 ? -16.706 22.498 -13.110 1.00 45.69 576 SER A C 1
ATOM 4597 O O . SER A 1 576 ? -15.876 23.270 -13.580 1.00 45.69 576 SER A O 1
ATOM 4599 N N . TYR A 1 577 ? -16.569 21.169 -13.173 1.00 47.47 577 TYR A N 1
ATOM 4600 C CA . TYR A 1 577 ? -15.397 20.421 -13.667 1.00 47.47 577 TYR A CA 1
ATOM 4601 C C . TYR A 1 577 ? -15.205 20.428 -15.201 1.00 47.47 577 TYR A C 1
ATOM 4603 O O . TYR A 1 577 ? -14.269 19.803 -15.688 1.00 47.47 577 TYR A O 1
ATOM 4611 N N . SER A 1 578 ? -16.080 21.072 -15.979 1.00 45.81 578 SER A N 1
ATOM 4612 C CA . SER A 1 578 ? -16.114 20.916 -17.443 1.00 45.81 578 SER A CA 1
ATOM 4613 C C . SER A 1 578 ? -15.318 21.951 -18.249 1.00 45.81 578 SER A C 1
ATOM 4615 O O . SER A 1 578 ? -15.286 21.823 -19.465 1.00 45.81 578 SER A O 1
ATOM 4617 N N . ASP A 1 579 ? -14.681 22.939 -17.610 1.00 46.75 579 ASP A N 1
ATOM 4618 C CA . ASP A 1 579 ? -14.136 24.132 -18.298 1.00 46.75 579 ASP A CA 1
ATOM 4619 C C . ASP A 1 579 ? -12.619 24.359 -18.092 1.00 46.75 579 ASP A C 1
ATOM 4621 O O . ASP A 1 579 ? -12.099 25.452 -18.321 1.00 46.75 579 ASP A O 1
ATOM 4625 N N . THR A 1 580 ? -11.870 23.348 -17.632 1.00 58.00 580 THR A N 1
ATOM 4626 C CA . THR A 1 580 ? -10.399 23.431 -17.564 1.00 58.00 580 THR A CA 1
ATOM 4627 C C . THR A 1 580 ? -9.772 23.062 -18.907 1.00 58.00 580 THR A C 1
ATOM 4629 O O . THR A 1 580 ? -9.774 21.891 -19.288 1.00 58.00 580 THR A O 1
ATOM 4632 N N . ASP A 1 581 ? -9.180 24.042 -19.593 1.00 69.00 581 ASP A N 1
ATOM 4633 C CA . ASP A 1 581 ? -8.407 23.816 -20.818 1.00 69.00 581 ASP A CA 1
ATOM 4634 C C . ASP A 1 581 ? -7.115 23.040 -20.502 1.00 69.00 581 ASP A C 1
ATOM 4636 O O . ASP A 1 581 ? -6.138 23.584 -19.968 1.00 69.00 581 ASP A O 1
ATOM 4640 N N . ILE A 1 582 ? -7.103 21.750 -20.846 1.00 80.81 582 ILE A N 1
ATOM 4641 C CA . ILE A 1 582 ? -5.924 20.882 -20.761 1.00 80.81 582 ILE A CA 1
ATOM 4642 C C . ILE A 1 582 ? -5.152 20.980 -22.079 1.00 80.81 582 ILE A C 1
ATOM 4644 O O . ILE A 1 582 ? -5.683 20.708 -23.154 1.00 80.81 582 ILE A O 1
ATOM 4648 N N . SER A 1 583 ? -3.870 21.333 -21.999 1.00 87.06 583 SER A N 1
ATOM 4649 C CA . SER A 1 583 ? -2.961 21.382 -23.149 1.00 87.06 583 SER A CA 1
ATOM 4650 C C . SER A 1 583 ? -1.781 20.433 -22.960 1.00 87.06 583 SER A C 1
ATOM 4652 O O . SER A 1 583 ? -1.337 20.203 -21.839 1.00 87.06 583 SER A O 1
ATOM 4654 N N . LEU A 1 584 ? -1.276 19.864 -24.056 1.00 89.56 584 LEU A N 1
ATOM 4655 C CA . LEU A 1 584 ? -0.131 18.956 -24.037 1.00 89.56 584 LEU A CA 1
ATOM 4656 C C . LEU A 1 584 ? 1.109 19.658 -24.592 1.00 89.56 584 LEU A C 1
ATOM 4658 O O . LEU A 1 584 ? 1.073 20.206 -25.693 1.00 89.56 584 LEU A O 1
ATOM 4662 N N . VAL A 1 585 ? 2.213 19.619 -23.845 1.00 90.56 585 VAL A N 1
ATOM 4663 C CA . VAL A 1 585 ? 3.511 20.178 -24.261 1.00 90.56 585 VAL A CA 1
ATOM 4664 C C . VAL A 1 585 ? 4.517 19.048 -24.357 1.00 90.56 585 VAL A C 1
ATOM 4666 O O . VAL A 1 585 ? 4.628 18.242 -23.446 1.00 90.56 585 VAL A O 1
ATOM 4669 N N . GLU A 1 586 ? 5.258 18.940 -25.452 1.00 91.06 586 GLU A N 1
ATOM 4670 C CA . GLU A 1 586 ? 6.244 17.868 -25.590 1.00 91.06 586 GLU A CA 1
ATOM 4671 C C . GLU A 1 586 ? 7.459 18.098 -24.681 1.00 91.06 586 GLU A C 1
ATOM 4673 O O . GLU A 1 586 ? 7.948 19.223 -24.590 1.00 91.06 586 GLU A O 1
ATOM 4678 N N . ILE A 1 587 ? 7.953 17.039 -24.027 1.00 89.69 587 ILE A N 1
ATOM 4679 C CA . ILE A 1 587 ? 9.023 17.144 -23.014 1.00 89.69 587 ILE A CA 1
ATOM 4680 C C . ILE A 1 587 ? 10.132 16.096 -23.111 1.00 89.69 587 ILE A C 1
ATOM 4682 O O . ILE A 1 587 ? 11.216 16.304 -22.575 1.00 89.69 587 ILE 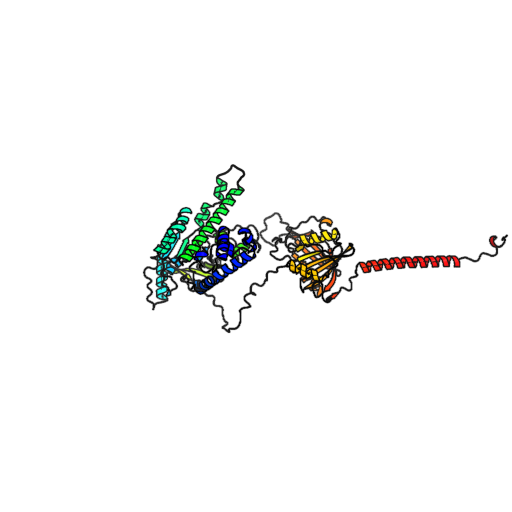A O 1
ATOM 4686 N N . GLY A 1 588 ? 9.868 14.940 -23.723 1.00 85.81 588 GLY A N 1
ATOM 4687 C CA . GLY A 1 588 ? 10.741 13.777 -23.566 1.00 85.81 588 GLY A CA 1
ATOM 4688 C C . GLY A 1 588 ? 11.485 13.352 -24.829 1.00 85.81 588 GLY A C 1
ATOM 4689 O O . GLY A 1 588 ? 11.392 13.996 -25.874 1.00 85.81 588 GLY A O 1
ATOM 4690 N N . PRO A 1 589 ? 12.234 12.240 -24.742 1.00 91.75 589 PRO A N 1
ATOM 4691 C CA . PRO A 1 589 ? 13.021 11.750 -25.858 1.00 91.75 589 PRO A CA 1
ATOM 4692 C C . PRO A 1 589 ? 12.120 11.275 -27.002 1.00 91.75 589 PRO A C 1
ATOM 4694 O O . PRO A 1 589 ? 11.029 10.740 -26.787 1.00 91.75 589 PRO A O 1
ATOM 4697 N N . ARG A 1 590 ? 12.620 11.411 -28.231 1.00 93.69 590 ARG A N 1
ATOM 4698 C CA . ARG A 1 590 ? 11.960 10.923 -29.448 1.00 93.69 590 ARG A CA 1
ATOM 4699 C C . ARG A 1 590 ? 12.733 9.742 -29.987 1.00 93.69 590 ARG A C 1
ATOM 4701 O O . ARG A 1 590 ? 13.943 9.827 -30.151 1.00 93.69 590 ARG A O 1
ATOM 4708 N N . PHE A 1 591 ? 12.049 8.660 -30.310 1.00 95.19 591 PHE A N 1
ATOM 4709 C CA . PHE A 1 591 ? 12.651 7.567 -31.062 1.00 95.19 591 PHE A CA 1
ATOM 4710 C C . PHE A 1 591 ? 11.580 6.795 -31.817 1.00 95.19 591 PHE A C 1
ATOM 4712 O O . PHE A 1 591 ? 10.383 6.908 -31.541 1.00 95.19 591 PHE A O 1
ATOM 4719 N N . VAL A 1 592 ? 12.033 6.036 -32.805 1.00 95.94 592 VAL A N 1
ATOM 4720 C CA . VAL A 1 592 ? 11.194 5.202 -33.655 1.00 95.94 592 VAL A CA 1
ATOM 4721 C C . VAL A 1 592 ? 11.625 3.757 -33.476 1.00 95.94 592 VAL A C 1
ATOM 4723 O O . VAL A 1 592 ? 12.815 3.452 -33.544 1.00 95.94 592 VAL A O 1
ATOM 4726 N N . LEU A 1 593 ? 10.669 2.869 -33.234 1.00 96.06 593 LEU A N 1
ATOM 4727 C CA . LEU A 1 593 ? 10.900 1.438 -33.110 1.00 96.06 593 LEU A CA 1
ATOM 4728 C C . LEU A 1 593 ? 10.386 0.731 -34.361 1.00 96.06 593 LEU A C 1
ATOM 4730 O O . LEU A 1 593 ? 9.232 0.890 -34.752 1.00 96.06 593 LEU A O 1
ATOM 4734 N N . THR A 1 594 ? 11.239 -0.084 -34.971 1.00 95.31 594 THR A N 1
ATOM 4735 C CA . THR A 1 594 ? 10.842 -1.018 -36.029 1.00 95.31 594 THR A CA 1
ATOM 4736 C C . THR A 1 594 ? 10.896 -2.428 -35.469 1.00 95.31 594 THR A C 1
ATOM 4738 O O . THR A 1 594 ? 11.942 -2.858 -34.976 1.00 95.31 594 THR A O 1
ATOM 4741 N N . LEU A 1 595 ? 9.774 -3.142 -35.521 1.00 94.94 595 LEU A N 1
ATOM 4742 C CA . LEU A 1 595 ? 9.694 -4.523 -35.058 1.00 94.94 595 LEU A CA 1
ATOM 4743 C C . LEU A 1 595 ? 10.531 -5.432 -35.969 1.00 94.94 595 LEU A C 1
ATOM 4745 O O . LEU A 1 595 ? 10.395 -5.368 -37.190 1.00 94.94 595 LEU A O 1
ATOM 4749 N N . ILE A 1 596 ? 11.394 -6.260 -35.374 1.00 94.94 596 ILE A N 1
ATOM 4750 C CA . ILE A 1 596 ? 12.226 -7.240 -36.090 1.00 94.94 596 ILE A CA 1
ATOM 4751 C C . ILE A 1 596 ? 11.604 -8.622 -35.967 1.00 94.94 596 ILE A C 1
ATOM 4753 O O . ILE A 1 596 ? 11.283 -9.253 -36.968 1.00 94.94 596 ILE A O 1
ATOM 4757 N N . CYS A 1 597 ? 11.464 -9.097 -34.731 1.00 94.62 597 CYS A N 1
ATOM 4758 C CA . CYS A 1 597 ? 10.940 -10.420 -34.453 1.00 94.62 597 CYS A CA 1
ATOM 4759 C C . CYS A 1 597 ? 10.334 -10.515 -33.051 1.00 94.62 597 CYS A C 1
ATOM 4761 O O . CYS A 1 597 ? 10.633 -9.703 -32.166 1.00 94.62 597 CYS A O 1
ATOM 4763 N N . VAL A 1 598 ? 9.500 -11.537 -32.877 1.00 95.44 598 VAL A N 1
ATOM 4764 C CA . VAL A 1 598 ? 8.918 -11.965 -31.605 1.00 95.44 598 VAL A CA 1
ATOM 4765 C C . VAL A 1 598 ? 9.304 -13.421 -31.372 1.00 95.44 598 VAL A C 1
ATOM 4767 O O . VAL A 1 598 ? 9.117 -14.259 -32.254 1.00 95.44 598 VAL A O 1
ATOM 4770 N N . LEU A 1 599 ? 9.844 -13.711 -30.195 1.00 93.94 599 LEU A N 1
ATOM 4771 C CA . LEU A 1 599 ? 10.177 -15.053 -29.726 1.00 93.94 599 LEU A CA 1
ATOM 4772 C C . LEU A 1 599 ? 9.150 -15.506 -28.689 1.00 93.94 599 LEU A C 1
ATOM 4774 O O . LEU A 1 599 ? 8.625 -14.676 -27.944 1.00 93.94 599 LEU A O 1
ATOM 4778 N N . GLU A 1 600 ? 8.913 -16.812 -28.620 1.00 92.50 600 GLU A N 1
ATOM 4779 C CA . GLU A 1 600 ? 7.988 -17.412 -27.652 1.00 92.50 600 GLU A CA 1
ATOM 4780 C C . GLU A 1 600 ? 8.452 -17.271 -26.200 1.00 92.50 600 GLU A C 1
ATOM 4782 O O . GLU A 1 600 ? 7.648 -16.939 -25.334 1.00 92.50 600 GLU A O 1
ATOM 4787 N N . GLY A 1 601 ? 9.742 -17.487 -25.938 1.00 90.12 601 GLY A N 1
ATOM 4788 C CA . GLY A 1 601 ? 10.303 -17.475 -24.590 1.00 90.12 601 GLY A CA 1
ATOM 4789 C C . GLY A 1 601 ? 11.169 -16.253 -24.294 1.00 90.12 601 GLY A C 1
ATOM 4790 O O . GLY A 1 601 ? 11.500 -15.443 -25.171 1.00 90.12 601 GLY A O 1
ATOM 4791 N N . SER A 1 602 ? 11.599 -16.140 -23.035 1.00 90.56 602 SER A N 1
ATOM 4792 C CA . SER A 1 602 ? 12.468 -15.048 -22.604 1.00 90.56 602 SER A CA 1
ATOM 4793 C C . SER A 1 602 ? 13.897 -15.267 -23.101 1.00 90.56 602 SER A C 1
ATOM 4795 O O . SER A 1 602 ? 14.600 -16.169 -22.640 1.00 90.56 602 SER A O 1
ATOM 4797 N N . PHE A 1 603 ? 14.322 -14.442 -24.062 1.00 88.25 603 PHE A N 1
ATOM 4798 C CA . PHE A 1 603 ? 15.611 -14.520 -24.756 1.00 88.25 603 PHE A CA 1
ATOM 4799 C C . PHE A 1 603 ? 15.915 -15.884 -25.408 1.00 88.25 603 PHE A C 1
ATOM 4801 O O . PHE A 1 603 ? 17.081 -16.230 -25.618 1.00 88.25 603 PHE A O 1
ATOM 4808 N N . GLY A 1 604 ? 14.873 -16.640 -25.762 1.00 85.31 604 GLY A N 1
ATOM 4809 C CA . GLY A 1 604 ? 14.974 -17.968 -26.365 1.00 85.31 604 GLY A CA 1
ATOM 4810 C C . GLY A 1 604 ? 13.639 -18.458 -26.930 1.00 85.31 604 GLY A C 1
ATOM 4811 O O . GLY A 1 604 ? 12.648 -17.734 -26.924 1.00 85.31 604 GLY A O 1
ATOM 4812 N N . GLY A 1 605 ? 13.622 -19.695 -27.421 1.00 87.69 605 GLY A N 1
ATOM 4813 C CA . GLY A 1 605 ? 12.444 -20.294 -28.054 1.00 87.69 605 GLY A CA 1
ATOM 4814 C C . GLY A 1 605 ? 12.318 -19.988 -29.554 1.00 87.69 605 GLY A C 1
ATOM 4815 O O . GLY A 1 605 ? 13.140 -19.255 -30.118 1.00 87.69 605 GLY A O 1
ATOM 4816 N N . PRO A 1 606 ? 11.323 -20.594 -30.222 1.00 92.69 606 PRO A N 1
ATOM 4817 C CA . PRO A 1 606 ? 11.076 -20.391 -31.644 1.00 92.69 606 PRO A CA 1
ATOM 4818 C C . PRO A 1 606 ? 10.601 -18.962 -31.943 1.00 92.69 606 PRO A C 1
ATOM 4820 O O . PRO A 1 606 ? 10.032 -18.264 -31.099 1.00 92.69 606 PRO A O 1
ATOM 4823 N N . VAL A 1 607 ? 10.853 -18.521 -33.177 1.00 94.12 607 VAL A N 1
ATOM 4824 C CA . VAL A 1 607 ? 10.384 -17.230 -33.690 1.00 94.12 607 VAL A CA 1
ATOM 4825 C C . VAL A 1 607 ? 8.909 -17.367 -34.061 1.00 94.12 607 VAL A C 1
ATOM 4827 O O . VAL A 1 607 ? 8.573 -18.115 -34.974 1.00 94.12 607 VAL A O 1
ATOM 4830 N N . ILE A 1 608 ? 8.038 -16.635 -33.366 1.00 92.69 608 ILE A N 1
ATOM 4831 C CA . ILE A 1 608 ? 6.589 -16.615 -33.631 1.00 92.69 608 ILE A CA 1
ATOM 4832 C C . ILE A 1 608 ? 6.266 -15.627 -34.754 1.00 92.69 608 ILE A C 1
ATOM 4834 O O . ILE A 1 608 ? 5.373 -15.852 -35.566 1.00 92.69 608 ILE A O 1
ATOM 4838 N N . TYR A 1 609 ? 6.998 -14.515 -34.804 1.00 94.44 609 TYR A N 1
ATOM 4839 C CA . TYR A 1 609 ? 6.814 -13.486 -35.818 1.00 94.44 609 TYR A CA 1
ATOM 4840 C C . TYR A 1 609 ? 8.162 -12.950 -36.278 1.00 94.44 609 TYR A C 1
ATOM 4842 O O . TYR A 1 609 ? 9.033 -12.656 -35.458 1.00 94.44 609 TYR A O 1
ATOM 4850 N N . GLU A 1 610 ? 8.307 -12.767 -37.585 1.00 93.62 610 GLU A N 1
ATOM 4851 C CA . GLU A 1 610 ? 9.461 -12.129 -38.203 1.00 93.62 610 GLU A CA 1
ATOM 4852 C C . GLU A 1 610 ? 8.981 -11.108 -39.233 1.00 93.62 610 GLU A C 1
ATOM 4854 O O . GLU A 1 610 ? 8.200 -11.423 -40.134 1.00 93.62 610 GLU A O 1
ATOM 4859 N N . ASN A 1 611 ? 9.469 -9.877 -39.108 1.00 92.06 611 ASN A N 1
ATOM 4860 C CA . ASN A 1 611 ? 9.173 -8.824 -40.060 1.00 92.06 611 ASN A CA 1
ATOM 4861 C C . ASN A 1 611 ? 10.034 -8.997 -41.319 1.00 92.06 611 ASN A C 1
ATOM 4863 O O . ASN A 1 611 ? 11.234 -8.716 -41.314 1.00 92.06 611 ASN A O 1
ATOM 4867 N N . LYS A 1 612 ? 9.400 -9.414 -42.418 1.00 89.62 612 LYS A N 1
ATOM 4868 C CA . LYS A 1 612 ? 10.065 -9.618 -43.715 1.00 89.62 612 LYS A CA 1
ATOM 4869 C C . LYS A 1 612 ? 10.522 -8.316 -44.375 1.00 89.62 612 LYS A C 1
ATOM 4871 O O . LYS A 1 612 ? 11.472 -8.332 -45.155 1.00 89.62 612 LYS A O 1
ATOM 4876 N N . GLU A 1 613 ? 9.875 -7.199 -44.061 1.00 87.69 613 GLU A N 1
ATOM 4877 C CA . GLU A 1 613 ? 10.224 -5.881 -44.601 1.00 87.69 613 GLU A CA 1
ATOM 4878 C C . GLU A 1 613 ? 11.455 -5.286 -43.911 1.00 87.69 613 GLU A C 1
ATOM 4880 O O . GLU A 1 613 ? 12.108 -4.375 -44.431 1.00 87.69 613 GLU A O 1
ATOM 4885 N N . PHE A 1 614 ? 11.816 -5.813 -42.739 1.00 90.06 614 PHE A N 1
ATOM 4886 C CA . PHE A 1 614 ? 12.952 -5.316 -41.991 1.00 90.06 614 PHE A CA 1
ATOM 4887 C C . PHE A 1 614 ? 14.281 -5.728 -42.638 1.00 90.06 614 PHE A C 1
ATOM 4889 O O . PHE A 1 614 ? 14.726 -6.877 -42.590 1.00 90.06 614 PHE A O 1
ATOM 4896 N N . ILE A 1 615 ? 14.990 -4.740 -43.181 1.00 88.75 615 ILE A N 1
ATOM 4897 C CA . ILE A 1 615 ? 16.349 -4.916 -43.691 1.00 88.75 615 ILE A CA 1
ATOM 4898 C C . ILE A 1 615 ? 17.343 -4.452 -42.632 1.00 88.75 615 ILE A C 1
ATOM 4900 O O . ILE A 1 615 ? 17.383 -3.283 -42.247 1.00 88.75 615 ILE A O 1
ATOM 4904 N N . THR A 1 616 ? 18.219 -5.359 -42.196 1.00 88.69 616 THR A N 1
ATOM 4905 C CA . THR A 1 616 ? 19.262 -4.999 -41.227 1.00 88.69 616 THR A CA 1
ATOM 4906 C C . THR A 1 616 ? 20.199 -3.914 -41.789 1.00 88.69 616 THR A C 1
ATOM 4908 O O . THR A 1 616 ? 20.644 -4.012 -42.942 1.00 88.69 616 THR A O 1
ATOM 4911 N N . PRO A 1 617 ? 20.631 -2.931 -40.973 1.00 88.75 617 PRO A N 1
ATOM 4912 C CA . PRO A 1 617 ? 21.575 -1.896 -41.408 1.00 88.75 617 PRO A CA 1
ATOM 4913 C C . PRO A 1 617 ? 22.886 -2.458 -41.974 1.00 88.75 617 PRO A C 1
ATOM 4915 O O . PRO A 1 617 ? 23.497 -1.889 -42.876 1.00 88.75 617 PRO A O 1
ATOM 4918 N N . SER A 1 618 ? 23.335 -3.617 -41.482 1.00 87.69 618 SER A N 1
ATOM 4919 C CA . SER A 1 618 ? 24.519 -4.291 -42.027 1.00 87.69 618 SER A CA 1
ATOM 4920 C C . SER A 1 618 ? 24.306 -4.806 -43.455 1.00 87.69 618 SER A C 1
ATOM 4922 O O . SER A 1 618 ? 25.216 -4.662 -44.272 1.00 87.69 618 SER A O 1
ATOM 4924 N N . LYS A 1 619 ? 23.118 -5.335 -43.776 1.00 89.00 619 LYS A N 1
ATOM 4925 C CA . LYS A 1 619 ? 22.759 -5.759 -45.137 1.00 89.00 619 LYS A CA 1
ATOM 4926 C C . LYS A 1 619 ? 22.623 -4.555 -46.070 1.00 89.00 619 LYS A C 1
ATOM 4928 O O . LYS A 1 619 ? 23.182 -4.582 -47.161 1.00 89.00 619 LYS A O 1
ATOM 4933 N N . MET A 1 620 ? 22.014 -3.462 -45.605 1.00 89.06 620 MET A N 1
ATOM 4934 C CA . MET A 1 620 ? 21.936 -2.209 -46.368 1.00 89.06 620 MET A CA 1
ATOM 4935 C C . MET A 1 620 ? 23.330 -1.629 -46.666 1.00 89.06 620 MET A C 1
ATOM 4937 O O . MET A 1 620 ? 23.641 -1.303 -47.809 1.00 89.06 620 MET A O 1
ATOM 4941 N N . ARG A 1 621 ? 24.227 -1.583 -45.669 1.00 89.81 621 ARG A N 1
ATOM 4942 C CA . ARG A 1 621 ? 25.624 -1.150 -45.872 1.00 89.81 621 ARG A CA 1
ATOM 4943 C C . ARG A 1 621 ? 26.383 -2.064 -46.839 1.00 89.81 621 ARG A C 1
ATOM 4945 O O . ARG A 1 621 ? 27.197 -1.572 -47.617 1.00 89.81 621 ARG A O 1
ATOM 4952 N N . SER A 1 622 ? 26.130 -3.374 -46.806 1.00 90.50 622 SER A N 1
ATOM 4953 C CA . SER A 1 622 ? 26.694 -4.326 -47.773 1.00 90.50 622 SER A CA 1
ATOM 4954 C C . SER A 1 622 ? 26.182 -4.058 -49.192 1.00 90.50 622 SER A C 1
ATOM 4956 O O . SER A 1 622 ? 26.991 -3.991 -50.115 1.00 90.50 622 SER A O 1
ATOM 4958 N N . PHE A 1 623 ? 24.881 -3.799 -49.354 1.00 92.69 623 PHE A N 1
ATOM 4959 C CA . PHE A 1 623 ? 24.279 -3.445 -50.639 1.00 92.69 623 PHE A CA 1
ATOM 4960 C C . PHE A 1 623 ? 24.881 -2.157 -51.215 1.00 92.69 623 PHE A C 1
ATOM 4962 O O . PHE A 1 623 ? 25.378 -2.170 -52.336 1.00 92.69 623 PHE A O 1
ATOM 4969 N N . ILE A 1 624 ? 24.983 -1.090 -50.411 1.00 91.88 624 ILE A N 1
ATOM 4970 C CA . ILE A 1 624 ? 25.615 0.178 -50.822 1.00 91.88 624 ILE A CA 1
ATOM 4971 C C . ILE A 1 624 ? 27.079 -0.035 -51.237 1.00 91.88 624 ILE A C 1
ATOM 4973 O O . ILE A 1 624 ? 27.551 0.557 -52.209 1.00 91.88 624 ILE A O 1
ATOM 4977 N N . ARG A 1 625 ? 27.830 -0.880 -50.515 1.00 91.25 625 ARG A N 1
ATOM 4978 C CA . ARG A 1 625 ? 29.210 -1.228 -50.898 1.00 91.25 625 ARG A CA 1
ATOM 4979 C C . ARG A 1 625 ? 29.246 -1.981 -52.228 1.00 91.25 625 ARG A C 1
ATOM 4981 O O . ARG A 1 625 ? 30.074 -1.644 -53.068 1.00 91.25 625 ARG A O 1
ATOM 4988 N N . LYS A 1 626 ? 28.342 -2.942 -52.438 1.00 92.56 626 LYS A N 1
ATOM 4989 C CA . LYS A 1 626 ? 28.223 -3.702 -53.690 1.00 92.56 626 LYS A CA 1
ATOM 4990 C C . LYS A 1 626 ? 27.854 -2.799 -54.870 1.00 92.56 626 LYS A C 1
ATOM 4992 O O . LYS A 1 626 ? 28.477 -2.898 -55.918 1.00 92.56 626 LYS A O 1
ATOM 4997 N N . GLU A 1 627 ? 26.930 -1.859 -54.692 1.00 93.44 627 GLU A N 1
ATOM 4998 C CA . GLU A 1 627 ? 26.591 -0.875 -55.727 1.00 93.44 627 GLU A CA 1
ATOM 4999 C C . GLU A 1 627 ? 27.768 0.037 -56.079 1.00 93.44 627 GLU A C 1
ATOM 5001 O O . GLU A 1 627 ? 28.014 0.306 -57.255 1.00 93.44 627 GLU A O 1
ATOM 5006 N N . LYS A 1 628 ? 28.524 0.506 -55.076 1.00 92.62 628 LYS A N 1
ATOM 5007 C CA . LYS A 1 628 ? 29.737 1.305 -55.313 1.00 92.62 628 LYS A CA 1
ATOM 5008 C C . LYS A 1 628 ? 30.795 0.507 -56.076 1.00 92.62 628 LYS A C 1
ATOM 5010 O O . LYS A 1 628 ? 31.391 1.049 -57.005 1.00 92.62 628 LYS A O 1
ATOM 5015 N N . LEU A 1 629 ? 30.988 -0.765 -55.723 1.00 92.81 629 LEU A N 1
ATOM 5016 C CA . LEU A 1 629 ? 31.883 -1.680 -56.437 1.00 92.81 629 LEU A CA 1
ATOM 5017 C C . LEU A 1 629 ? 31.424 -1.902 -57.885 1.00 92.81 629 LEU A C 1
ATOM 5019 O O . LEU A 1 629 ? 32.236 -1.767 -58.792 1.00 92.81 629 LEU A O 1
ATOM 5023 N N . ASN A 1 630 ? 30.130 -2.134 -58.124 1.00 93.38 630 ASN A N 1
ATOM 5024 C CA . ASN A 1 630 ? 29.580 -2.296 -59.475 1.00 93.38 630 ASN A CA 1
ATOM 5025 C C . ASN A 1 630 ? 29.742 -1.024 -60.320 1.00 93.38 630 ASN A C 1
ATOM 5027 O O . ASN A 1 630 ? 30.157 -1.093 -61.472 1.00 93.38 630 ASN A O 1
ATOM 5031 N N . LYS A 1 631 ? 29.483 0.160 -59.746 1.00 92.94 631 LYS A N 1
ATOM 5032 C CA . LYS A 1 631 ? 29.721 1.445 -60.428 1.00 92.94 631 LYS A CA 1
ATOM 5033 C C . LYS A 1 631 ? 31.194 1.628 -60.787 1.00 92.94 631 LYS A C 1
ATOM 5035 O O . LYS A 1 631 ? 31.499 2.131 -61.864 1.00 92.94 631 LYS A O 1
ATOM 5040 N N . TYR A 1 632 ? 32.102 1.231 -59.898 1.00 91.38 632 TYR A N 1
ATOM 5041 C CA . TYR A 1 632 ? 33.538 1.264 -60.163 1.00 91.38 632 TYR A CA 1
ATOM 5042 C C . TYR A 1 632 ? 33.937 0.277 -61.271 1.00 91.38 632 TYR A C 1
ATOM 5044 O O . TYR A 1 632 ? 34.649 0.660 -62.196 1.00 91.38 632 TYR A O 1
ATOM 5052 N N . HIS A 1 633 ? 33.411 -0.948 -61.234 1.00 93.38 633 HIS A N 1
ATOM 5053 C CA . HIS A 1 633 ? 33.634 -1.966 -62.260 1.00 93.38 633 HIS A CA 1
ATOM 5054 C C . HIS A 1 633 ? 33.143 -1.511 -63.644 1.00 93.38 633 HIS A C 1
ATOM 5056 O O . HIS A 1 633 ? 33.907 -1.536 -64.605 1.00 93.38 633 HIS A O 1
ATOM 5062 N N . ASN A 1 634 ? 31.928 -0.962 -63.733 1.00 93.81 634 ASN A N 1
ATOM 5063 C CA . ASN A 1 634 ? 31.380 -0.432 -64.986 1.00 93.81 634 ASN A CA 1
ATOM 5064 C C . ASN A 1 634 ? 32.204 0.741 -65.536 1.00 93.81 634 ASN A C 1
ATOM 5066 O O . ASN A 1 634 ? 32.350 0.878 -66.747 1.00 93.81 634 ASN A O 1
ATOM 5070 N N . ARG A 1 635 ? 32.783 1.582 -64.665 1.00 92.56 635 ARG A N 1
ATOM 5071 C CA . ARG A 1 635 ? 33.705 2.647 -65.096 1.00 92.56 635 ARG A CA 1
ATOM 5072 C C . ARG A 1 635 ? 34.988 2.080 -65.693 1.00 92.56 635 ARG A C 1
ATOM 5074 O O . ARG A 1 635 ? 35.459 2.625 -66.686 1.00 92.56 635 ARG A O 1
ATOM 5081 N N . GLN A 1 636 ? 35.539 1.011 -65.118 1.00 92.81 636 GLN A N 1
ATOM 5082 C CA . GLN A 1 636 ? 36.716 0.355 -65.689 1.00 92.81 636 GLN A CA 1
ATOM 5083 C C . GLN A 1 636 ? 36.412 -0.266 -67.055 1.00 92.81 636 GLN A C 1
ATOM 5085 O O . GLN A 1 636 ? 37.181 -0.052 -67.989 1.00 92.81 636 GLN A O 1
ATOM 5090 N N . ILE A 1 637 ? 35.271 -0.952 -67.197 1.00 93.88 637 ILE A N 1
ATOM 5091 C CA . ILE A 1 637 ? 34.822 -1.498 -68.489 1.00 93.88 637 ILE A CA 1
ATOM 5092 C C . ILE A 1 637 ? 34.664 -0.370 -69.515 1.00 93.88 637 ILE A C 1
ATOM 5094 O O . ILE A 1 637 ? 35.253 -0.436 -70.588 1.00 93.88 637 ILE A O 1
ATOM 5098 N N . ALA A 1 638 ? 33.973 0.718 -69.164 1.00 92.31 638 ALA A N 1
ATOM 5099 C CA . ALA A 1 638 ? 33.786 1.856 -70.065 1.00 92.31 638 ALA A CA 1
ATOM 5100 C C . ALA A 1 638 ? 35.111 2.540 -70.458 1.00 92.31 638 ALA A C 1
ATOM 5102 O O . ALA A 1 638 ? 35.259 3.009 -71.587 1.00 92.31 638 ALA A O 1
ATOM 5103 N N . MET A 1 639 ? 36.095 2.603 -69.552 1.00 91.75 639 MET A N 1
ATOM 5104 C CA . MET A 1 639 ? 37.440 3.095 -69.877 1.00 91.75 639 MET A CA 1
ATOM 5105 C C . MET A 1 639 ? 38.172 2.157 -70.843 1.00 91.75 639 MET A C 1
ATOM 5107 O O . MET A 1 639 ? 38.785 2.640 -71.799 1.00 91.75 639 MET A O 1
ATOM 5111 N N . ALA A 1 640 ? 38.082 0.842 -70.627 1.00 90.62 640 ALA A N 1
ATOM 5112 C CA . ALA A 1 640 ? 38.655 -0.158 -71.521 1.00 90.62 640 ALA A CA 1
ATOM 5113 C C . ALA A 1 640 ? 38.011 -0.083 -72.915 1.00 90.62 640 ALA A C 1
ATOM 5115 O O . ALA A 1 640 ? 38.724 0.083 -73.903 1.00 90.62 640 ALA A O 1
ATOM 5116 N N . GLU A 1 641 ? 36.680 -0.057 -73.001 1.00 91.88 641 GLU A N 1
ATOM 5117 C CA . GLU A 1 641 ? 35.943 0.120 -74.259 1.00 91.88 641 GLU A CA 1
ATOM 5118 C C . GLU A 1 641 ? 36.291 1.436 -74.958 1.00 91.88 641 GLU A C 1
ATOM 5120 O O . GLU A 1 641 ? 36.487 1.457 -76.169 1.00 91.88 641 GLU A O 1
ATOM 5125 N N . LYS A 1 642 ? 36.428 2.547 -74.220 1.00 89.12 642 LYS A N 1
ATOM 5126 C CA . LYS A 1 642 ? 36.854 3.831 -74.800 1.00 89.12 642 LYS A CA 1
ATOM 5127 C C . LYS A 1 642 ? 38.270 3.753 -75.368 1.00 89.12 642 LYS A C 1
ATOM 5129 O O . LYS A 1 642 ? 38.540 4.356 -76.405 1.00 89.12 642 LYS A O 1
ATOM 5134 N N . SER A 1 643 ? 39.173 3.028 -74.708 1.00 87.56 643 SER A N 1
ATOM 5135 C CA . SER A 1 643 ? 40.533 2.815 -75.211 1.00 87.56 643 SER A CA 1
ATOM 5136 C C . SER A 1 643 ? 40.552 1.950 -76.476 1.00 87.56 643 SER A C 1
ATOM 5138 O O . SER A 1 643 ? 41.299 2.264 -77.400 1.00 87.56 643 SER A O 1
ATOM 5140 N N . ILE A 1 644 ? 39.683 0.934 -76.553 1.00 88.12 644 ILE A N 1
ATOM 5141 C CA . ILE A 1 644 ? 39.489 0.086 -77.738 1.00 88.12 644 ILE A CA 1
ATOM 5142 C C . ILE A 1 644 ? 38.899 0.917 -78.879 1.00 88.12 644 ILE A C 1
ATOM 5144 O O . ILE A 1 644 ? 39.530 1.033 -79.923 1.00 88.12 644 ILE A O 1
ATOM 5148 N N . LYS A 1 645 ? 37.789 1.631 -78.647 1.00 86.44 645 LYS A N 1
ATOM 5149 C CA . LYS A 1 645 ? 37.180 2.535 -79.639 1.00 86.44 645 LYS A CA 1
ATOM 5150 C C . LYS A 1 645 ? 38.142 3.610 -80.131 1.00 86.44 645 LYS A C 1
ATOM 5152 O O . LYS A 1 645 ? 38.085 3.987 -81.291 1.00 86.44 645 LYS A O 1
ATOM 5157 N N . LYS A 1 646 ? 39.039 4.123 -79.280 1.00 85.62 646 LYS A N 1
ATOM 5158 C CA . LYS A 1 646 ? 40.070 5.086 -79.705 1.00 85.62 646 LYS A CA 1
ATOM 5159 C C . LYS A 1 646 ? 41.104 4.453 -80.643 1.00 85.62 646 LYS A C 1
ATOM 5161 O O . LYS A 1 646 ? 41.602 5.153 -81.515 1.00 85.62 646 LYS A O 1
ATOM 5166 N N . LYS A 1 647 ? 41.429 3.168 -80.461 1.00 82.81 647 LYS A N 1
ATOM 5167 C CA . LYS A 1 647 ? 42.296 2.411 -81.379 1.00 82.81 647 LYS A CA 1
ATOM 5168 C C . LYS A 1 647 ? 41.574 2.067 -82.686 1.00 82.81 647 LYS A C 1
ATOM 5170 O O . LYS A 1 647 ? 42.190 2.157 -83.737 1.00 82.81 647 LYS A O 1
ATOM 5175 N N . GLU A 1 648 ? 40.291 1.719 -82.622 1.00 83.19 648 GLU A N 1
ATOM 5176 C CA . GLU A 1 648 ? 39.473 1.383 -83.799 1.00 83.19 648 GLU A CA 1
ATOM 5177 C C . GLU A 1 648 ? 39.098 2.617 -84.637 1.00 83.19 648 GLU A C 1
ATOM 5179 O O . GLU A 1 648 ? 39.114 2.552 -85.860 1.00 83.19 648 GLU A O 1
ATOM 5184 N N . ASN A 1 649 ? 38.834 3.767 -84.007 1.00 80.50 649 ASN A N 1
ATOM 5185 C CA . ASN A 1 649 ? 38.487 5.025 -84.686 1.00 80.50 649 ASN A CA 1
ATOM 5186 C C . ASN A 1 649 ? 39.700 5.779 -85.264 1.00 80.50 649 ASN A C 1
ATOM 5188 O O . ASN A 1 649 ? 39.606 6.977 -85.547 1.00 80.50 649 ASN A O 1
ATOM 5192 N N . VAL A 1 650 ? 40.850 5.124 -85.430 1.00 79.50 650 VAL A N 1
ATOM 5193 C CA . VAL A 1 650 ? 41.960 5.711 -86.186 1.00 79.50 650 VAL A CA 1
ATOM 5194 C C . VAL A 1 650 ? 41.600 5.624 -87.666 1.00 79.50 650 VAL A C 1
ATOM 5196 O O . VAL A 1 650 ? 41.626 4.551 -88.261 1.00 79.50 650 VAL A O 1
ATOM 5199 N N . LEU A 1 651 ? 41.233 6.764 -88.255 1.00 77.62 651 LEU A N 1
ATOM 5200 C CA . LEU A 1 651 ? 40.945 6.851 -89.684 1.00 77.62 651 LEU A CA 1
ATOM 5201 C C . LEU A 1 651 ? 42.197 6.470 -90.494 1.00 77.62 651 LEU A C 1
ATOM 5203 O O . LEU A 1 651 ? 43.302 6.883 -90.124 1.00 77.62 651 LEU A O 1
ATOM 5207 N N . PRO A 1 652 ? 42.051 5.720 -91.601 1.00 76.50 652 PRO A N 1
ATOM 5208 C CA . PRO A 1 652 ? 43.174 5.440 -92.484 1.00 76.50 652 PRO A CA 1
ATOM 5209 C C . PRO A 1 652 ? 43.759 6.758 -93.005 1.00 76.50 652 PRO A C 1
ATOM 5211 O O . PRO A 1 652 ? 43.030 7.680 -93.379 1.00 76.50 652 PRO A O 1
ATOM 5214 N N . VAL A 1 653 ? 45.089 6.866 -92.990 1.00 73.69 653 VAL A N 1
ATOM 5215 C CA . VAL A 1 653 ? 45.783 8.089 -93.410 1.00 73.69 653 VAL A CA 1
ATOM 5216 C C . VAL A 1 653 ? 45.580 8.285 -94.912 1.00 73.69 653 VAL A C 1
ATOM 5218 O O . VAL A 1 653 ? 45.765 7.353 -95.691 1.00 73.69 653 VAL A O 1
ATOM 5221 N N . ASN A 1 654 ? 45.200 9.500 -95.316 1.00 75.56 654 ASN A N 1
ATOM 5222 C CA . ASN A 1 654 ? 45.016 9.846 -96.723 1.00 75.56 654 ASN A CA 1
ATOM 5223 C C . ASN A 1 654 ? 46.330 9.589 -97.500 1.00 75.56 654 ASN A C 1
ATOM 5225 O O . ASN A 1 654 ? 47.368 10.112 -97.084 1.00 75.56 654 ASN A O 1
ATOM 5229 N N . PRO A 1 655 ? 46.310 8.810 -98.599 1.00 71.69 655 PRO A N 1
ATOM 5230 C CA . PRO A 1 655 ? 47.518 8.408 -99.326 1.00 71.69 655 PRO A CA 1
ATOM 5231 C C . PRO A 1 655 ? 48.324 9.575 -99.918 1.00 71.69 655 PRO A C 1
ATOM 5233 O O . PRO A 1 655 ? 49.499 9.397 -100.216 1.00 71.69 655 PRO A O 1
ATOM 5236 N N . LEU A 1 656 ? 47.731 10.767 -100.054 1.00 72.38 656 LEU A N 1
ATOM 5237 C CA . LEU A 1 656 ? 48.411 11.979 -100.537 1.00 72.38 656 LEU A CA 1
ATOM 5238 C C . LEU A 1 656 ? 48.962 12.873 -99.408 1.00 72.38 656 LEU A C 1
ATOM 5240 O O . LEU A 1 656 ? 49.335 14.018 -99.649 1.00 72.38 656 LEU A O 1
ATOM 5244 N N . ASN A 1 657 ? 48.979 12.401 -98.159 1.00 72.31 657 ASN A N 1
ATOM 5245 C CA . ASN A 1 657 ? 49.495 13.176 -97.032 1.00 72.31 657 ASN A CA 1
ATOM 5246 C C . ASN A 1 657 ? 51.037 13.180 -97.024 1.00 72.31 657 ASN A C 1
ATOM 5248 O O . ASN A 1 657 ? 51.664 12.126 -97.137 1.00 72.31 657 ASN A O 1
ATOM 5252 N N . ASN A 1 658 ? 51.648 14.353 -96.822 1.00 67.94 658 ASN A N 1
ATOM 5253 C CA . ASN A 1 658 ? 53.104 14.549 -96.821 1.00 67.94 658 ASN A CA 1
ATOM 5254 C C . ASN A 1 658 ? 53.843 13.627 -95.831 1.00 67.94 658 ASN A C 1
ATOM 5256 O O . ASN A 1 658 ? 54.937 13.172 -96.137 1.00 67.94 658 ASN A O 1
ATOM 5260 N N . ASN A 1 659 ? 53.220 13.261 -94.704 1.00 68.69 659 ASN A N 1
ATOM 5261 C CA . ASN A 1 659 ? 53.795 12.320 -93.724 1.00 68.69 659 ASN A CA 1
ATOM 5262 C C . ASN A 1 659 ? 53.875 10.857 -94.221 1.00 68.69 659 ASN A C 1
ATOM 5264 O O . ASN A 1 659 ? 54.491 10.012 -93.572 1.00 68.69 659 ASN A O 1
ATOM 5268 N N . VAL A 1 660 ? 53.200 10.533 -95.328 1.00 65.38 660 VAL A N 1
ATOM 5269 C CA . VAL A 1 660 ? 53.256 9.225 -96.003 1.00 65.38 660 VAL A CA 1
ATOM 5270 C C . VAL A 1 660 ? 54.152 9.296 -97.242 1.00 65.38 660 VAL A C 1
ATOM 5272 O O . VAL A 1 660 ? 54.870 8.338 -97.510 1.00 65.38 660 VAL A O 1
ATOM 5275 N N . LEU A 1 661 ? 54.127 10.424 -97.964 1.00 62.59 661 LEU A N 1
ATOM 5276 C CA . LEU A 1 661 ? 54.896 10.656 -99.195 1.00 62.59 661 LEU A CA 1
ATOM 5277 C C . LEU A 1 661 ? 56.386 10.941 -98.957 1.00 62.59 661 LEU A C 1
ATOM 5279 O O . LEU A 1 661 ? 57.208 10.542 -99.775 1.00 62.59 661 LEU A O 1
ATOM 5283 N N . PHE A 1 662 ? 56.736 11.598 -97.850 1.00 68.75 662 PHE A N 1
ATOM 5284 C CA . PHE A 1 662 ? 58.117 11.921 -97.483 1.00 68.75 662 PHE A CA 1
ATOM 5285 C C . PHE A 1 662 ? 58.480 11.176 -96.198 1.00 68.75 662 PHE A C 1
ATOM 5287 O O . PHE A 1 662 ? 58.484 11.740 -95.104 1.00 68.75 662 PHE A O 1
ATOM 5294 N N . LYS A 1 663 ? 58.703 9.868 -96.318 1.00 60.50 663 LYS A N 1
ATOM 5295 C CA . LYS A 1 663 ? 59.411 9.101 -95.292 1.00 60.50 663 LYS A CA 1
ATOM 5296 C C . LYS A 1 663 ? 60.858 8.953 -95.750 1.00 60.50 663 LYS A C 1
ATOM 5298 O O . LYS A 1 663 ? 61.077 8.271 -96.747 1.00 60.50 663 LYS A O 1
ATOM 5303 N N . ASP A 1 664 ? 61.780 9.604 -95.043 1.00 52.09 664 ASP A N 1
ATOM 5304 C CA . ASP A 1 664 ? 63.216 9.299 -95.113 1.00 52.09 664 ASP A CA 1
ATOM 5305 C C . ASP A 1 664 ? 63.514 7.923 -94.499 1.00 52.09 664 ASP A C 1
ATOM 5307 O O . ASP A 1 664 ? 62.878 7.581 -93.466 1.00 52.09 664 ASP A O 1
#